Protein AF-A0AAQ3LDF1-F1 (afdb_monomer_lite)

Radius of gyration: 29.17 Å; chains: 1; bounding box: 69×55×87 Å

pLDDT: mean 89.81, std 9.94, range [38.03, 98.5]

Sequence (475 aa):
MEGIYYFGENLRWNLLWQNPNVAGAFVTTCLIALSAFSLTLILRKSWMCYLGISLLLVQTAGLFLLAKTYSRGALVAWIVTTVILLLLSLVRFGGRRIVWAHFVGLLFVMVLMLWATDFISRADPRFVSQDASATNRLVLWQGGAQMIAAAPLSGWGIDQSGSGFMNWYQDVEATAGYRGMVNSYLHVGVERGLPILALWLMLLFGVLFLSAYYGFNKGCPEWMAPFAMSTIGAWLALAICNFFSTLWIFKSLWFVPGAFALISLLLFLTALRKASFRIVVLGSLASITMALLVCLGLFAYGHSQNTTAYSLVKSDGFITLTNDNQGKGLSFLIYPDSDTLGQDVGKAIRQLLGEKKLGIQHIVIAWPEVKKQESTDDDLTMIVVCGASVNDSAIDYNGQDVLLLNPVGSVPVGLESANSVEILFGSVDIHRQQKRWLRSAKKNQWKITRIPGLGQDLTPMWPECLYMGKLSSEM

Foldseek 3Di:
DQDFDDDVPATADCPPPNALLLVLLLLLLVLQLLLLCLLLQCVPPDPSVVVSVVSLVVSLVSLLNNLSNLHPLSVVLNLVLLVVLLVLCCLQVPNDPSSVCSSVVSVVSSVVSCVVRVSVVCVPPVNVVPPPLVVVQVQLLLLLLLLCLQPAAAADADQCQQLCCLQARDALPDDDGDRHHFAQLSRCCRHGHLVRSLVVQLLLLLLLLLLSCQLRDPPHDSVSNSLSSSLNSSSSSSNSSNGRGNNPVPPVSVPSNVVSSVVSVVVVVVCVVPDDPVSSVVSSVVSSVVSVVVSVVSNVSSVVSPPDQWDWHDDDQKIKTFRPPPDQFAAEEEADDCLAQNSNVSSLVSVLVVVVPGRDGMYMYGYLVDAADPDDDPSHAEYEYEADSQQRPNDAQAAHHYEYRQYDDDRHPRVLNHPAYEYEHEPAEPPPCVVVVVVVCVVSVHHYDYDYPDHSYCNVCVSVVVVVSVVVVVD

InterPro domains:
  IPR001711 Phospholipase C, phosphatidylinositol-specific, Y domain [PS50008] (120-149)
  IPR007016 O-antigen ligase-related domain [PF04932] (63-201)
  IPR051533 O-antigen ligase-like [PTHR37422] (16-264)

Secondary structure (DSSP, 8-state):
----EEETTEEEP-TTSSSHHHHHHHHHHHHHHHHHHHHHHHTT-STHHHHHHHHHHHHHHHHHHHHHTT-HHHHHHHHHHHHHHHHHHHHHHTS-HHHHHHHHHHHHHHHHHHHHTTGGGGG-HHHHHT-HHHHHHHHHHHHHHHHHHHSTTT-S-TT-HHHHHHHHTS-TT------S-SSHHHHHHHHHHHHHHHHHHHHHHHHHHHHHHHHH-TTS-GGGHHHHHHHHHHHHHHHHHHHHS--TT-GGGGHHHHHHHHHHHHHHHHHHTTS-HHHHHHHHHHHHHHHHHHHHHHHHHHHHT--SSEEEEEETTEEEEEES--S--EEEEEE--HHHH-S-HHHHHHHHHHT--S-EEEEEEE-TTS-------TT--EEEEEGGGGG-TT---TT-EEEEES--SSPPTTGGGSSEEEEEEES--TTS-HHHHHHHHHHHT-EEEEETT--S--TTTHHHHHHHHHHTT--

Structure (mmCIF, N/CA/C/O backbone):
data_AF-A0AAQ3LDF1-F1
#
_entry.id   AF-A0AAQ3LDF1-F1
#
loop_
_atom_site.group_PDB
_atom_site.id
_atom_site.type_symbol
_atom_site.label_atom_id
_atom_site.label_alt_id
_atom_site.label_comp_id
_atom_site.label_asym_id
_atom_site.label_entity_id
_atom_site.label_seq_id
_atom_site.pdbx_PDB_ins_code
_atom_site.Cartn_x
_atom_site.Cartn_y
_atom_site.Cartn_z
_atom_site.occupancy
_atom_site.B_iso_or_equiv
_atom_site.auth_seq_id
_atom_site.auth_comp_id
_atom_site.auth_asym_id
_atom_site.auth_atom_id
_atom_site.pdbx_PDB_model_num
ATOM 1 N N . MET A 1 1 ? 8.936 -19.990 5.429 1.00 44.56 1 MET A N 1
ATOM 2 C CA . MET A 1 1 ? 8.573 -21.141 4.581 1.00 44.56 1 MET A CA 1
ATOM 3 C C . MET A 1 1 ? 8.379 -20.620 3.171 1.00 44.56 1 MET A C 1
ATOM 5 O O . MET A 1 1 ? 7.574 -19.711 2.995 1.00 44.56 1 MET A O 1
ATOM 9 N N . GLU A 1 2 ? 9.149 -21.102 2.199 1.00 54.75 2 GLU A N 1
ATOM 10 C CA . GLU A 1 2 ? 8.826 -20.863 0.790 1.00 54.75 2 GLU A CA 1
ATOM 11 C C . GLU A 1 2 ? 7.526 -21.615 0.491 1.00 54.75 2 GLU A C 1
ATOM 13 O O . GLU A 1 2 ? 7.478 -22.839 0.575 1.00 54.75 2 GLU A O 1
ATOM 18 N N . GLY A 1 3 ? 6.437 -20.884 0.257 1.00 73.19 3 GLY A N 1
ATOM 19 C CA . GLY A 1 3 ? 5.176 -21.501 -0.142 1.00 73.19 3 GLY A CA 1
ATOM 20 C C . GLY A 1 3 ? 5.303 -22.079 -1.549 1.00 73.19 3 GLY A C 1
ATOM 21 O O . GLY A 1 3 ? 5.873 -21.435 -2.430 1.00 73.19 3 GLY A O 1
ATOM 22 N N . ILE A 1 4 ? 4.757 -23.272 -1.774 1.00 86.06 4 ILE A N 1
ATOM 23 C CA . ILE A 1 4 ? 4.583 -23.807 -3.126 1.00 86.06 4 ILE A CA 1
ATOM 24 C C . ILE A 1 4 ? 3.288 -23.210 -3.681 1.00 86.06 4 ILE A C 1
ATOM 26 O O . ILE A 1 4 ? 2.217 -23.391 -3.105 1.00 86.06 4 ILE A O 1
ATOM 30 N N . TYR A 1 5 ? 3.386 -22.465 -4.783 1.00 87.69 5 TYR A N 1
ATOM 31 C CA . TYR A 1 5 ? 2.248 -21.773 -5.387 1.00 87.69 5 TYR A CA 1
ATOM 32 C C . TYR A 1 5 ? 1.863 -22.439 -6.706 1.00 87.69 5 TYR A C 1
ATOM 34 O O . TYR A 1 5 ? 2.713 -22.616 -7.575 1.00 87.69 5 TYR A O 1
ATOM 42 N N . TYR A 1 6 ? 0.576 -22.717 -6.896 1.00 87.00 6 TYR A N 1
ATOM 43 C CA . TYR A 1 6 ? 0.054 -23.316 -8.125 1.00 87.00 6 TYR A CA 1
ATOM 44 C C . TYR A 1 6 ? -0.915 -22.380 -8.855 1.00 87.00 6 TYR A C 1
ATOM 46 O O . TYR A 1 6 ? -1.481 -21.445 -8.280 1.00 87.00 6 TYR A O 1
ATOM 54 N N . PHE A 1 7 ? -1.071 -22.612 -10.153 1.00 81.88 7 PHE A N 1
ATOM 55 C CA . PHE A 1 7 ? -2.167 -22.114 -10.972 1.00 81.88 7 PHE A CA 1
ATOM 56 C C . PHE A 1 7 ? -2.714 -23.276 -11.803 1.00 81.88 7 PHE A C 1
ATOM 58 O O . PHE A 1 7 ? -2.021 -23.763 -12.694 1.00 81.88 7 PHE A O 1
ATOM 65 N N . GLY A 1 8 ? -3.926 -23.739 -11.489 1.00 84.06 8 GLY A N 1
ATOM 66 C CA . GLY A 1 8 ? -4.369 -25.050 -11.960 1.00 84.06 8 GLY A CA 1
ATOM 67 C C . GLY A 1 8 ? -3.352 -26.108 -11.528 1.00 84.06 8 GLY A C 1
ATOM 68 O O . GLY A 1 8 ? -2.950 -26.141 -10.367 1.00 84.06 8 GLY A O 1
ATOM 69 N N . GLU A 1 9 ? -2.860 -26.887 -12.483 1.00 86.50 9 GLU A N 1
ATOM 70 C CA . GLU A 1 9 ? -1.824 -27.906 -12.266 1.00 86.50 9 GLU A CA 1
ATOM 71 C C . GLU A 1 9 ? -0.392 -27.358 -12.423 1.00 86.50 9 GLU A C 1
ATOM 73 O O . GLU A 1 9 ? 0.595 -28.050 -12.180 1.00 86.50 9 GLU A O 1
ATOM 78 N N . ASN A 1 10 ? -0.248 -26.086 -12.806 1.00 88.88 10 ASN A N 1
ATOM 79 C CA . ASN A 1 10 ? 1.046 -25.495 -13.111 1.00 88.88 10 ASN A CA 1
ATOM 80 C C . ASN A 1 10 ? 1.715 -24.884 -11.876 1.00 88.88 10 ASN A C 1
ATOM 82 O O . ASN A 1 10 ? 1.185 -23.969 -11.240 1.00 88.88 10 ASN A O 1
ATOM 86 N N . LEU A 1 11 ? 2.945 -25.318 -11.593 1.00 92.31 11 LEU A N 1
ATOM 87 C CA . LEU A 1 11 ? 3.795 -24.706 -10.573 1.00 92.31 11 LEU A CA 1
ATOM 88 C C . LEU A 1 11 ? 4.193 -23.278 -10.978 1.00 92.31 11 LEU A C 1
ATOM 90 O O . LEU A 1 11 ? 4.782 -23.056 -12.043 1.00 92.31 11 LEU A O 1
ATOM 94 N N . ARG A 1 12 ? 3.932 -22.320 -10.084 1.00 93.75 12 ARG A N 1
ATOM 95 C CA . ARG A 1 12 ? 4.351 -20.921 -10.210 1.00 93.75 12 ARG A CA 1
ATOM 96 C C . ARG A 1 12 ? 5.719 -20.735 -9.576 1.00 93.75 12 ARG A C 1
ATOM 98 O O . ARG A 1 12 ? 5.903 -20.973 -8.385 1.00 93.75 12 ARG A O 1
ATOM 105 N N . TRP A 1 13 ? 6.674 -20.268 -10.366 1.00 94.94 13 TRP A N 1
ATOM 106 C CA . TRP A 1 13 ? 8.049 -20.121 -9.908 1.00 94.94 13 TRP A CA 1
ATOM 107 C C . TRP A 1 13 ? 8.205 -18.848 -9.077 1.00 94.94 13 TRP A C 1
ATOM 109 O O . TRP A 1 13 ? 7.938 -17.742 -9.546 1.00 94.94 13 TRP A O 1
ATOM 119 N N . ASN A 1 14 ? 8.641 -19.014 -7.830 1.00 94.19 14 ASN A N 1
ATOM 120 C CA . ASN A 1 14 ? 8.961 -17.924 -6.913 1.00 94.19 14 ASN A CA 1
ATOM 121 C C . ASN A 1 14 ? 10.426 -17.471 -7.013 1.00 94.19 14 ASN A C 1
ATOM 123 O O . ASN A 1 14 ? 10.745 -16.412 -6.493 1.00 94.19 14 ASN A O 1
ATOM 127 N N . LEU A 1 15 ? 11.307 -18.225 -7.683 1.00 94.19 15 LEU A N 1
ATOM 128 C CA . LEU A 1 15 ? 12.717 -17.870 -7.917 1.00 94.19 15 LEU A CA 1
ATOM 129 C C . LEU A 1 15 ? 13.452 -17.441 -6.629 1.00 94.19 15 LEU A C 1
ATOM 131 O O . LEU A 1 15 ? 14.142 -16.424 -6.633 1.00 94.19 15 LEU A O 1
ATOM 135 N N . LEU A 1 16 ? 13.267 -18.190 -5.532 1.00 93.19 16 LEU A N 1
ATOM 136 C CA . LEU A 1 16 ? 13.812 -17.903 -4.188 1.00 93.19 16 LEU A CA 1
ATOM 137 C C . LEU A 1 16 ? 13.205 -16.673 -3.481 1.00 93.19 16 LEU A C 1
ATOM 139 O O . LEU A 1 16 ? 13.680 -16.240 -2.431 1.00 93.19 16 LEU A O 1
ATOM 143 N N . TRP A 1 17 ? 12.139 -16.089 -4.030 1.00 94.00 17 TRP A N 1
ATOM 144 C CA . TRP A 1 17 ? 11.358 -15.050 -3.361 1.00 94.00 17 TRP A CA 1
ATOM 145 C C . TRP A 1 17 ? 10.214 -15.651 -2.544 1.00 94.00 17 TRP A C 1
ATOM 147 O O . TRP A 1 17 ? 9.764 -16.776 -2.759 1.00 94.00 17 TRP A O 1
ATOM 157 N N . GLN A 1 18 ? 9.673 -14.858 -1.619 1.00 90.94 18 GLN A N 1
ATOM 158 C CA . GLN A 1 18 ? 8.583 -15.296 -0.740 1.00 90.94 18 GLN A CA 1
ATOM 159 C C . GLN A 1 18 ? 7.295 -15.645 -1.504 1.00 90.94 18 GLN A C 1
ATOM 161 O O . GLN A 1 18 ? 6.511 -16.482 -1.055 1.00 90.94 18 GLN A O 1
ATOM 166 N N . ASN A 1 19 ? 7.063 -15.002 -2.654 1.00 91.69 19 ASN A N 1
ATOM 167 C CA . ASN A 1 19 ? 5.945 -15.307 -3.537 1.00 91.69 19 ASN A CA 1
ATOM 168 C C . ASN A 1 19 ? 6.284 -14.991 -5.013 1.00 91.69 19 ASN A C 1
ATOM 170 O O . ASN A 1 19 ? 7.151 -14.155 -5.291 1.00 91.69 19 ASN A O 1
ATOM 174 N N . PRO A 1 20 ? 5.584 -15.615 -5.977 1.00 94.81 20 PRO A N 1
ATOM 175 C CA . PRO A 1 20 ? 5.824 -15.419 -7.409 1.00 94.81 20 PRO A CA 1
ATOM 176 C C . PRO A 1 20 ? 5.531 -14.006 -7.934 1.00 94.81 20 PRO A C 1
ATOM 178 O O . PRO A 1 20 ? 6.055 -13.629 -8.979 1.00 94.81 20 PRO A O 1
ATOM 181 N N . ASN A 1 21 ? 4.716 -13.196 -7.249 1.00 94.62 21 ASN A N 1
ATOM 182 C CA . ASN A 1 21 ? 4.447 -11.825 -7.699 1.00 94.62 21 ASN A CA 1
ATOM 183 C C . ASN A 1 21 ? 5.677 -10.931 -7.482 1.00 94.62 21 ASN A C 1
ATOM 185 O O . ASN A 1 21 ? 6.012 -10.134 -8.356 1.00 94.62 21 ASN A O 1
ATOM 189 N N . VAL A 1 22 ? 6.370 -11.113 -6.353 1.00 95.94 22 VAL A N 1
ATOM 190 C CA . VAL A 1 22 ? 7.644 -10.451 -6.033 1.00 95.94 22 VAL A CA 1
ATOM 191 C C . VAL A 1 22 ? 8.715 -10.866 -7.045 1.00 95.94 22 VAL A C 1
ATOM 193 O O . VAL A 1 22 ? 9.372 -10.006 -7.627 1.00 95.94 22 VAL A O 1
ATOM 196 N N . ALA A 1 23 ? 8.814 -12.166 -7.340 1.00 96.88 23 ALA A N 1
ATOM 197 C CA . ALA A 1 23 ? 9.728 -12.685 -8.356 1.00 96.88 23 ALA A CA 1
ATOM 198 C C . ALA A 1 23 ? 9.450 -12.086 -9.744 1.00 96.88 23 ALA A C 1
ATOM 200 O O . ALA A 1 23 ? 10.362 -11.611 -10.418 1.00 96.88 23 ALA A O 1
ATOM 201 N N . GLY A 1 24 ? 8.176 -12.049 -10.152 1.00 97.44 24 GLY A N 1
ATOM 202 C CA . GLY A 1 24 ? 7.760 -11.462 -11.424 1.00 97.44 24 GLY A CA 1
ATOM 203 C C . GLY A 1 24 ? 8.125 -9.982 -11.523 1.00 97.44 24 GLY A C 1
ATOM 204 O O . GLY A 1 24 ? 8.674 -9.558 -12.534 1.00 97.44 24 GLY A O 1
ATOM 205 N N . ALA A 1 25 ? 7.894 -9.203 -10.462 1.00 97.88 25 ALA A N 1
ATOM 206 C CA . ALA A 1 25 ? 8.256 -7.788 -10.436 1.00 97.88 25 ALA A CA 1
ATOM 207 C C . ALA A 1 25 ? 9.771 -7.564 -10.564 1.00 97.88 25 ALA A C 1
ATOM 209 O O . ALA A 1 25 ? 10.201 -6.678 -11.308 1.00 97.88 25 ALA A O 1
ATOM 210 N N . PHE A 1 26 ? 10.581 -8.390 -9.892 1.00 97.62 26 PHE A N 1
ATOM 211 C CA . PHE A 1 26 ? 12.037 -8.367 -10.033 1.00 97.62 26 PHE A CA 1
ATOM 212 C C . PHE A 1 26 ? 12.464 -8.637 -11.480 1.00 97.62 26 PHE A C 1
ATOM 214 O O . PHE A 1 26 ? 13.175 -7.829 -12.078 1.00 97.62 26 PHE A O 1
ATOM 221 N N . VAL A 1 27 ? 11.983 -9.741 -12.065 1.00 97.88 27 VAL A N 1
ATOM 222 C CA . VAL A 1 27 ? 12.323 -10.142 -13.438 1.00 97.88 27 VAL A CA 1
ATOM 223 C C . VAL A 1 27 ? 11.902 -9.067 -14.440 1.00 97.88 27 VAL A C 1
ATOM 225 O O . VAL A 1 27 ? 12.719 -8.659 -15.261 1.00 97.88 27 VAL A O 1
ATOM 228 N N . THR A 1 28 ? 10.677 -8.543 -14.341 1.00 98.00 28 THR A N 1
ATOM 229 C CA . THR A 1 28 ? 10.185 -7.448 -15.191 1.00 98.00 28 THR A CA 1
ATOM 230 C C . THR A 1 28 ? 11.083 -6.214 -15.096 1.00 98.00 28 THR A C 1
ATOM 232 O O . THR A 1 28 ? 11.473 -5.663 -16.126 1.00 98.00 28 THR A O 1
ATOM 235 N N . THR A 1 29 ? 11.475 -5.809 -13.886 1.00 97.38 29 THR A N 1
ATOM 236 C CA . THR A 1 29 ? 12.357 -4.649 -13.678 1.00 97.38 29 THR A CA 1
ATOM 237 C C . THR A 1 29 ? 13.723 -4.854 -14.346 1.00 97.38 29 THR A C 1
ATOM 239 O O . THR A 1 29 ? 14.202 -3.969 -15.057 1.00 97.38 29 THR A O 1
ATOM 242 N N . CYS A 1 30 ? 14.324 -6.039 -14.191 1.00 96.88 30 CYS A N 1
ATOM 243 C CA . CYS A 1 30 ? 15.590 -6.402 -14.833 1.00 96.88 30 CYS A CA 1
ATOM 244 C C . CYS A 1 30 ? 15.486 -6.432 -16.365 1.00 96.88 30 CYS A C 1
ATOM 246 O O . CYS A 1 30 ? 16.322 -5.848 -17.052 1.00 96.88 30 CYS A O 1
ATOM 248 N N . LEU A 1 31 ? 14.455 -7.081 -16.912 1.00 97.25 31 LEU A N 1
ATOM 249 C CA . LEU A 1 31 ? 14.239 -7.205 -18.358 1.00 97.25 31 LEU A CA 1
ATOM 250 C C . LEU A 1 31 ? 14.114 -5.845 -19.042 1.00 97.25 31 LEU A C 1
ATOM 252 O O . LEU A 1 31 ? 14.734 -5.594 -20.079 1.00 97.25 31 LEU A O 1
ATOM 256 N N . ILE A 1 32 ? 13.321 -4.959 -18.447 1.00 96.56 32 ILE A N 1
ATOM 257 C CA . ILE A 1 32 ? 13.077 -3.624 -18.979 1.00 96.56 32 ILE A CA 1
ATOM 258 C C . ILE A 1 32 ? 14.351 -2.771 -18.922 1.00 96.56 32 ILE A C 1
ATOM 260 O O . ILE A 1 32 ? 14.680 -2.107 -19.906 1.00 96.56 32 ILE A O 1
ATOM 264 N N . ALA A 1 33 ? 15.109 -2.836 -17.823 1.00 94.69 33 ALA A N 1
ATOM 265 C CA . ALA A 1 33 ? 16.404 -2.166 -17.737 1.00 94.69 33 ALA A CA 1
ATOM 266 C C . ALA A 1 33 ? 17.370 -2.668 -18.826 1.00 94.69 33 ALA A C 1
ATOM 268 O O . ALA A 1 33 ? 17.977 -1.878 -19.545 1.00 94.69 33 ALA A O 1
ATOM 269 N N . LEU A 1 34 ? 17.462 -3.986 -19.025 1.00 95.69 34 LEU A N 1
ATOM 270 C CA . LEU A 1 34 ? 18.320 -4.572 -20.058 1.00 95.69 34 LEU A CA 1
ATOM 271 C C . LEU A 1 34 ? 17.900 -4.170 -21.481 1.00 95.69 34 LEU A C 1
ATOM 273 O O . LEU A 1 34 ? 18.766 -4.055 -22.352 1.00 95.69 34 LEU A O 1
ATOM 277 N N . SER A 1 35 ? 16.604 -3.947 -21.728 1.00 95.44 35 SER A N 1
ATOM 278 C CA . SER A 1 35 ? 16.066 -3.628 -23.062 1.00 95.44 35 SER A CA 1
ATOM 279 C C . SER A 1 35 ? 16.713 -2.364 -23.635 1.00 95.44 35 SER A C 1
ATOM 281 O O . SER A 1 35 ? 17.239 -2.377 -24.750 1.00 95.44 35 SER A O 1
ATOM 283 N N . ALA A 1 36 ? 16.818 -1.305 -22.830 1.00 91.50 36 ALA A N 1
ATOM 284 C CA . ALA A 1 36 ? 17.456 -0.055 -23.239 1.00 91.50 36 ALA A CA 1
ATOM 285 C C . ALA A 1 36 ? 18.953 -0.214 -23.580 1.00 91.50 36 ALA A C 1
ATOM 287 O O . ALA A 1 36 ? 19.428 0.363 -24.568 1.00 91.50 36 ALA A O 1
ATOM 288 N N . PHE A 1 37 ? 19.696 -1.021 -22.812 1.00 93.00 37 PHE A N 1
ATOM 289 C CA . PHE A 1 37 ? 21.098 -1.331 -23.116 1.00 93.00 37 PHE A CA 1
ATOM 290 C C . PHE A 1 37 ? 21.237 -2.134 -24.402 1.00 93.00 37 PHE A C 1
ATOM 292 O O . PHE A 1 37 ? 22.016 -1.752 -25.274 1.00 93.00 37 PHE A O 1
ATOM 299 N N . SER A 1 38 ? 20.468 -3.216 -24.538 1.00 95.56 38 SER A N 1
ATOM 300 C CA . SER A 1 38 ? 20.536 -4.086 -25.713 1.00 95.56 38 SER A CA 1
ATOM 301 C C . SER A 1 38 ? 20.271 -3.306 -27.002 1.00 95.56 38 SER A C 1
ATOM 303 O O . SER A 1 38 ? 21.092 -3.349 -27.917 1.00 95.56 38 SER A O 1
ATOM 305 N N . LEU A 1 39 ? 19.214 -2.485 -27.033 1.00 94.88 39 LEU A N 1
ATOM 306 C CA . LEU A 1 39 ? 18.884 -1.649 -28.181 1.00 94.88 39 LEU A CA 1
ATOM 307 C C . LEU A 1 39 ? 20.006 -0.659 -28.508 1.00 94.88 39 LEU A C 1
ATOM 309 O O . LEU A 1 39 ? 20.430 -0.556 -29.659 1.00 94.88 39 LEU A O 1
ATOM 313 N N . THR A 1 40 ? 20.510 0.059 -27.502 1.00 91.94 40 THR A N 1
ATOM 314 C CA . THR A 1 40 ? 21.559 1.064 -27.717 1.00 91.94 40 THR A CA 1
ATOM 315 C C . THR A 1 40 ? 22.837 0.428 -28.267 1.00 91.94 40 THR A C 1
ATOM 317 O O . THR A 1 40 ? 23.455 0.982 -29.176 1.00 91.94 40 THR A O 1
ATOM 320 N N . LEU A 1 41 ? 23.226 -0.743 -27.756 1.00 93.38 41 LEU A N 1
ATOM 321 C CA . LEU A 1 41 ? 24.417 -1.463 -28.207 1.00 93.38 41 LEU A CA 1
ATOM 322 C C . LEU A 1 41 ? 24.253 -2.018 -29.630 1.00 93.38 41 LEU A C 1
ATOM 324 O O . LEU A 1 41 ? 25.173 -1.881 -30.437 1.00 93.38 41 LEU A O 1
ATOM 328 N N . ILE A 1 42 ? 23.075 -2.550 -29.977 1.00 93.81 42 ILE A N 1
ATOM 329 C CA . ILE A 1 42 ? 22.757 -3.014 -31.342 1.00 93.81 42 ILE A CA 1
ATOM 330 C C . ILE A 1 42 ? 22.867 -1.860 -32.350 1.00 93.81 42 ILE A C 1
ATOM 332 O O . ILE A 1 42 ? 23.398 -2.023 -33.450 1.00 93.81 42 ILE A O 1
ATOM 336 N N . LEU A 1 43 ? 22.424 -0.658 -31.975 1.00 92.62 43 LEU A N 1
ATOM 337 C CA . LEU A 1 43 ? 22.464 0.509 -32.859 1.00 92.62 43 LEU A CA 1
ATOM 338 C C . LEU A 1 43 ? 23.883 1.033 -33.148 1.00 92.62 43 LEU A C 1
ATOM 340 O O . LEU A 1 43 ? 24.042 1.797 -34.102 1.00 92.62 43 LEU A O 1
ATOM 344 N N . ARG A 1 44 ? 24.912 0.636 -32.380 1.00 87.69 44 ARG A N 1
ATOM 345 C CA . ARG A 1 44 ? 26.285 1.167 -32.506 1.00 87.69 44 ARG A CA 1
ATOM 346 C C . ARG A 1 44 ? 27.100 0.624 -33.689 1.00 87.69 44 ARG A C 1
ATOM 348 O O . ARG A 1 44 ? 28.210 1.102 -33.889 1.00 87.69 44 ARG A O 1
ATOM 355 N N . LYS A 1 45 ? 26.577 -0.321 -34.488 1.00 83.62 45 LYS A N 1
ATOM 356 C CA . LYS A 1 45 ? 27.241 -0.901 -35.688 1.00 83.62 45 LYS A CA 1
ATOM 357 C C . LYS A 1 45 ? 28.729 -1.280 -35.486 1.00 83.62 45 LYS A C 1
ATOM 359 O O . LYS A 1 45 ? 29.519 -1.218 -36.421 1.00 83.62 45 LYS A O 1
ATOM 364 N N . SER A 1 46 ? 29.116 -1.665 -34.271 1.00 91.81 46 SER A N 1
ATOM 365 C CA . SER A 1 46 ? 30.475 -2.087 -33.901 1.00 91.81 46 SER A CA 1
ATOM 366 C C . SER A 1 46 ? 30.443 -3.484 -33.271 1.00 91.81 46 SER A C 1
ATOM 368 O O . SER A 1 46 ? 29.376 -4.094 -33.190 1.00 91.81 46 SER A O 1
ATOM 370 N N . TRP A 1 47 ? 31.578 -3.989 -32.768 1.00 93.88 47 TRP A N 1
ATOM 371 C CA . TRP A 1 47 ? 31.621 -5.250 -32.005 1.00 93.88 47 TRP A CA 1
ATOM 372 C C . TRP A 1 47 ? 30.645 -5.259 -30.811 1.00 93.88 47 TRP A C 1
ATOM 374 O O . TRP A 1 47 ? 30.170 -6.316 -30.402 1.00 93.88 47 TRP A O 1
ATOM 384 N N . MET A 1 48 ? 30.267 -4.078 -30.304 1.00 92.00 48 MET A N 1
ATOM 385 C CA . MET A 1 48 ? 29.243 -3.915 -29.268 1.00 92.00 48 MET A CA 1
ATOM 386 C C . MET A 1 48 ? 27.859 -4.431 -29.691 1.00 92.00 48 MET A C 1
ATOM 388 O O . MET A 1 48 ? 27.052 -4.758 -28.825 1.00 92.00 48 MET A O 1
ATOM 392 N N . CYS A 1 49 ? 27.579 -4.552 -30.993 1.00 93.88 49 CYS A N 1
ATOM 393 C CA . CYS A 1 49 ? 26.337 -5.141 -31.491 1.00 93.88 49 CYS A CA 1
ATOM 394 C C . CYS A 1 49 ? 26.179 -6.595 -31.023 1.00 93.88 49 CYS A C 1
ATOM 396 O O . CYS A 1 49 ? 25.101 -6.972 -30.571 1.00 93.88 49 CYS A O 1
ATOM 398 N N . TYR A 1 50 ? 27.262 -7.383 -31.032 1.00 95.00 50 TYR A N 1
ATOM 399 C CA . TYR A 1 50 ? 27.235 -8.766 -30.546 1.00 95.00 50 TYR A CA 1
ATOM 400 C C . TYR A 1 50 ? 26.895 -8.834 -29.060 1.00 95.00 50 TYR A C 1
ATOM 402 O O . TYR A 1 50 ? 26.073 -9.650 -28.661 1.00 95.00 50 TYR A O 1
ATOM 410 N N . LEU A 1 51 ? 27.444 -7.922 -28.250 1.00 95.19 51 LEU A N 1
ATOM 411 C CA . LEU A 1 51 ? 27.066 -7.808 -26.842 1.00 95.19 51 LEU A CA 1
ATOM 412 C C . LEU A 1 51 ? 25.577 -7.458 -26.691 1.00 95.19 51 LEU A C 1
ATOM 414 O O . LEU A 1 51 ? 24.889 -8.053 -25.867 1.00 95.19 51 LEU A O 1
ATOM 418 N N . GLY A 1 52 ? 25.061 -6.536 -27.508 1.00 94.94 52 GLY A N 1
ATOM 419 C CA . GLY A 1 52 ? 23.636 -6.198 -27.532 1.00 94.94 52 GLY A CA 1
ATOM 420 C C . GLY A 1 52 ? 22.735 -7.387 -27.891 1.00 94.94 52 GLY A C 1
ATOM 421 O O . GLY A 1 52 ? 21.704 -7.581 -27.249 1.00 94.94 52 GLY A O 1
ATOM 422 N N . ILE A 1 53 ? 23.149 -8.221 -28.850 1.00 94.81 53 ILE A N 1
ATOM 423 C CA . ILE A 1 53 ? 22.460 -9.469 -29.216 1.00 94.81 53 ILE A CA 1
ATOM 424 C C . ILE A 1 53 ? 22.524 -10.485 -28.068 1.00 94.81 53 ILE A C 1
ATOM 426 O O . ILE A 1 53 ? 21.504 -11.077 -27.724 1.00 94.81 53 ILE A O 1
ATOM 430 N N . SER A 1 54 ? 23.675 -10.648 -27.412 1.00 96.38 54 SER A N 1
ATOM 431 C CA . SER A 1 54 ? 23.794 -11.521 -26.236 1.00 96.38 54 SER A CA 1
ATOM 432 C C . SER A 1 54 ? 22.862 -11.083 -25.102 1.00 96.38 54 SER A C 1
ATOM 434 O O . SER A 1 54 ? 22.204 -11.920 -24.490 1.00 96.38 54 SER A O 1
ATOM 436 N N . LEU A 1 55 ? 22.729 -9.774 -24.854 1.00 96.44 55 LEU A N 1
ATOM 437 C CA . LEU A 1 55 ? 21.765 -9.252 -23.878 1.00 96.44 55 LEU A CA 1
ATOM 438 C C . LEU A 1 55 ? 20.309 -9.528 -24.283 1.00 96.44 55 LEU A C 1
ATOM 440 O O . LEU A 1 55 ? 19.485 -9.803 -23.413 1.00 96.44 55 LEU A O 1
ATOM 444 N N . LEU A 1 56 ? 19.987 -9.498 -25.578 1.00 95.81 56 LEU A N 1
ATOM 445 C CA . LEU A 1 56 ? 18.663 -9.867 -26.090 1.00 95.81 56 LEU A CA 1
ATOM 446 C C . LEU A 1 56 ? 18.356 -11.366 -25.883 1.00 95.81 56 LEU A C 1
ATOM 448 O O . LEU A 1 56 ? 17.224 -11.734 -25.561 1.00 95.81 56 LEU A O 1
ATOM 452 N N . LEU A 1 57 ? 19.360 -12.241 -25.998 1.00 95.81 57 LEU A N 1
ATOM 453 C CA . LEU A 1 57 ? 19.210 -13.664 -25.667 1.00 95.81 57 LEU A CA 1
ATOM 454 C C . LEU A 1 57 ? 18.956 -13.869 -24.167 1.00 95.81 57 LEU A C 1
ATOM 456 O O . LEU A 1 57 ? 18.055 -14.619 -23.790 1.00 95.81 57 LEU A O 1
ATOM 460 N N . VAL A 1 58 ? 19.678 -13.144 -23.306 1.00 97.00 58 VAL A N 1
ATOM 461 C CA . VAL A 1 58 ? 19.426 -13.144 -21.852 1.00 97.00 58 VAL A CA 1
ATOM 462 C C . VAL A 1 58 ? 18.011 -12.650 -21.541 1.00 97.00 58 VAL A C 1
ATOM 464 O O . VAL A 1 58 ? 17.322 -13.247 -20.714 1.00 97.00 58 VAL A O 1
ATOM 467 N N . GLN A 1 59 ? 17.534 -11.608 -22.230 1.00 96.25 59 GLN A N 1
ATOM 468 C CA . GLN A 1 59 ? 16.150 -11.147 -22.094 1.00 96.25 59 GLN A CA 1
ATOM 469 C C . GLN A 1 59 ? 15.153 -12.234 -22.481 1.00 96.25 59 GLN A C 1
ATOM 471 O O . GLN A 1 59 ? 14.189 -12.444 -21.759 1.00 96.25 59 GLN A O 1
ATOM 476 N N . THR A 1 60 ? 15.401 -12.965 -23.567 1.00 95.25 60 THR A N 1
ATOM 477 C CA . THR A 1 60 ? 14.531 -14.064 -24.009 1.00 95.25 60 THR A CA 1
ATOM 478 C C . THR A 1 60 ? 14.401 -15.148 -22.936 1.00 95.25 60 THR A C 1
ATOM 480 O O . THR A 1 60 ? 13.288 -15.573 -22.621 1.00 95.25 60 THR A O 1
ATOM 483 N N . ALA A 1 61 ? 15.510 -15.537 -22.299 1.00 96.25 61 ALA A N 1
ATOM 484 C CA . ALA A 1 61 ? 15.477 -16.459 -21.164 1.00 96.25 61 ALA A CA 1
ATOM 485 C C . ALA A 1 61 ? 14.703 -15.870 -19.969 1.00 96.25 61 ALA A C 1
ATOM 487 O O . ALA A 1 61 ? 13.899 -16.554 -19.338 1.00 96.25 61 ALA A O 1
ATOM 488 N N . GLY A 1 62 ? 14.883 -14.579 -19.681 1.00 97.12 62 GLY A N 1
ATOM 489 C CA . GLY A 1 62 ? 14.130 -13.899 -18.630 1.00 97.12 62 GLY A CA 1
ATOM 490 C C . GLY A 1 62 ? 12.627 -13.774 -18.926 1.00 97.12 62 GLY A C 1
ATOM 491 O O . GLY A 1 62 ? 11.833 -13.854 -17.993 1.00 97.12 62 GLY A O 1
ATOM 492 N N . LEU A 1 63 ? 12.206 -13.647 -20.191 1.00 97.44 63 LEU A N 1
ATOM 493 C CA . LEU A 1 63 ? 10.787 -13.664 -20.577 1.00 97.44 63 LEU A CA 1
ATOM 494 C C . LEU A 1 63 ? 10.142 -15.017 -20.263 1.00 97.44 63 LEU A C 1
ATOM 496 O O . LEU A 1 63 ? 9.021 -15.055 -19.760 1.00 97.44 63 LEU A O 1
ATOM 500 N N . PHE A 1 64 ? 10.866 -16.117 -20.485 1.00 96.12 64 PHE A N 1
ATOM 501 C CA . PHE A 1 64 ? 10.418 -17.442 -20.060 1.00 96.12 64 PHE A CA 1
ATOM 502 C C . PHE A 1 64 ? 10.251 -17.517 -18.533 1.00 96.12 64 PHE A C 1
ATOM 504 O O . PHE A 1 64 ? 9.213 -17.969 -18.047 1.00 96.12 64 PHE A O 1
ATOM 511 N N . LEU A 1 65 ? 11.223 -17.008 -17.764 1.00 96.88 65 LEU A N 1
ATOM 512 C CA . LEU A 1 65 ? 11.109 -16.945 -16.301 1.00 96.88 65 LEU A CA 1
ATOM 513 C C . LEU A 1 65 ? 9.898 -16.115 -15.862 1.00 96.88 65 LEU A C 1
ATOM 515 O O . LEU A 1 65 ? 9.149 -16.550 -14.989 1.00 96.88 65 LEU A O 1
ATOM 519 N N . LEU A 1 66 ? 9.675 -14.955 -16.489 1.00 97.38 66 LEU A N 1
ATOM 520 C CA . LEU A 1 66 ? 8.522 -14.099 -16.223 1.00 97.38 66 LEU A CA 1
ATOM 521 C C . LEU A 1 66 ? 7.208 -14.850 -16.470 1.00 97.38 66 LEU A C 1
ATOM 523 O O . LEU A 1 66 ? 6.341 -14.841 -15.593 1.00 97.38 66 LEU A O 1
ATOM 527 N N . ALA A 1 67 ? 7.083 -15.561 -17.594 1.00 96.06 67 ALA A N 1
ATOM 528 C CA . ALA A 1 67 ? 5.916 -16.392 -17.890 1.00 96.06 67 ALA A CA 1
ATOM 529 C C . ALA A 1 67 ? 5.694 -17.467 -16.807 1.00 96.06 67 ALA A C 1
ATOM 531 O O . ALA A 1 67 ? 4.586 -17.602 -16.284 1.00 96.06 67 ALA A O 1
ATOM 532 N N . LYS A 1 68 ? 6.763 -18.141 -16.355 1.00 95.25 68 LYS A N 1
ATOM 533 C CA . LYS A 1 68 ? 6.704 -19.161 -15.289 1.00 95.25 68 LYS A CA 1
ATOM 534 C C . LYS A 1 68 ? 6.340 -18.623 -13.900 1.00 95.25 68 LYS A C 1
ATOM 536 O O . LYS A 1 68 ? 5.924 -19.409 -13.047 1.00 95.25 68 LYS A O 1
ATOM 541 N N . THR A 1 69 ? 6.420 -17.315 -13.648 1.00 95.56 69 THR A N 1
ATOM 542 C CA . THR A 1 69 ? 5.898 -16.726 -12.393 1.00 95.56 69 THR A CA 1
ATOM 543 C C . THR A 1 69 ? 4.364 -16.690 -12.344 1.00 95.56 69 THR A C 1
ATOM 545 O O . THR A 1 69 ? 3.751 -16.573 -11.274 1.00 95.56 69 THR A O 1
ATOM 548 N N . TYR A 1 70 ? 3.707 -16.767 -13.504 1.00 93.25 70 TYR A N 1
ATOM 549 C CA . TYR A 1 70 ? 2.269 -16.555 -13.657 1.00 93.25 70 TYR A CA 1
ATOM 550 C C . TYR A 1 70 ? 1.751 -15.244 -13.018 1.00 93.25 70 TYR A C 1
ATOM 552 O O . TYR A 1 70 ? 0.613 -15.168 -12.545 1.00 93.25 70 TYR A O 1
ATOM 560 N N . SER A 1 71 ? 2.584 -14.201 -12.944 1.00 93.31 71 SER A N 1
ATOM 561 C CA . SER A 1 71 ? 2.215 -12.910 -12.351 1.00 93.31 71 SER A CA 1
ATOM 562 C C . SER A 1 71 ? 1.594 -11.971 -13.392 1.00 93.31 71 SER A C 1
ATOM 564 O O . SER A 1 71 ? 2.300 -11.324 -14.164 1.00 93.31 71 SER A O 1
ATOM 566 N N . ARG A 1 72 ? 0.258 -11.840 -13.384 1.00 91.44 72 ARG A N 1
ATOM 567 C CA . ARG A 1 72 ? -0.471 -10.916 -14.285 1.00 91.44 72 ARG A CA 1
ATOM 568 C C . ARG A 1 72 ? -0.005 -9.466 -14.149 1.00 91.44 72 ARG A C 1
ATOM 570 O O . ARG A 1 72 ? 0.196 -8.799 -15.154 1.00 91.44 72 ARG A O 1
ATOM 577 N N . GLY A 1 73 ? 0.207 -8.995 -12.917 1.00 93.12 73 GLY A N 1
ATOM 578 C CA . GLY A 1 73 ? 0.664 -7.624 -12.670 1.00 93.12 73 GLY A CA 1
ATOM 579 C C . GLY A 1 73 ? 2.053 -7.359 -13.254 1.00 93.12 73 GLY A C 1
ATOM 580 O O . GLY A 1 73 ? 2.271 -6.318 -13.865 1.00 93.12 73 GLY A O 1
ATOM 581 N N . ALA A 1 74 ? 2.966 -8.331 -13.145 1.00 96.69 74 ALA A N 1
ATOM 582 C CA . ALA A 1 74 ? 4.304 -8.217 -13.721 1.00 96.69 74 ALA A CA 1
ATOM 583 C C . ALA A 1 74 ? 4.291 -8.275 -15.257 1.00 96.69 74 ALA A C 1
ATOM 585 O O . ALA A 1 74 ? 5.061 -7.557 -15.893 1.00 96.69 74 ALA A O 1
ATOM 586 N N . LEU A 1 75 ? 3.401 -9.080 -15.852 1.00 96.25 75 LEU A N 1
ATOM 587 C CA . LEU A 1 75 ? 3.205 -9.127 -17.302 1.00 96.25 75 LEU A CA 1
ATOM 588 C C . LEU A 1 75 ? 2.640 -7.803 -17.834 1.00 96.25 75 LEU A C 1
ATOM 590 O O . LEU A 1 75 ? 3.185 -7.251 -18.785 1.00 96.25 75 LEU A O 1
ATOM 594 N N . VAL A 1 76 ? 1.601 -7.256 -17.192 1.00 96.00 76 VAL A N 1
ATOM 595 C CA . VAL A 1 76 ? 1.034 -5.943 -17.547 1.00 96.00 76 VAL A CA 1
ATOM 596 C C . VAL A 1 76 ? 2.099 -4.853 -17.432 1.00 96.00 76 VAL A C 1
ATOM 598 O O . VAL A 1 76 ? 2.280 -4.079 -18.369 1.00 96.00 76 VAL A O 1
ATOM 601 N N . ALA A 1 77 ? 2.858 -4.828 -16.331 1.00 97.75 77 ALA A N 1
ATOM 602 C CA . ALA A 1 77 ? 3.963 -3.890 -16.156 1.00 97.75 77 ALA A CA 1
ATOM 603 C C . ALA A 1 77 ? 5.008 -4.006 -17.272 1.00 97.75 77 ALA A C 1
ATOM 605 O O . ALA A 1 77 ? 5.455 -2.985 -17.796 1.00 97.75 77 ALA A O 1
ATOM 606 N N . TRP A 1 78 ? 5.367 -5.230 -17.669 1.00 98.12 78 TRP A N 1
ATOM 607 C CA . TRP A 1 78 ? 6.327 -5.462 -18.743 1.00 98.12 78 TRP A CA 1
ATOM 608 C C . TRP A 1 78 ? 5.788 -4.961 -20.086 1.00 98.12 78 TRP A C 1
ATOM 610 O O . TRP A 1 78 ? 6.481 -4.198 -20.754 1.00 98.12 78 TRP A O 1
ATOM 620 N N . ILE A 1 79 ? 4.548 -5.302 -20.457 1.00 97.62 79 ILE A N 1
ATOM 621 C CA . ILE A 1 79 ? 3.929 -4.870 -21.723 1.00 97.62 79 ILE A CA 1
ATOM 622 C C . ILE A 1 79 ? 3.855 -3.342 -21.789 1.00 97.62 79 ILE A C 1
ATOM 624 O O . ILE A 1 79 ? 4.377 -2.739 -22.726 1.00 97.62 79 ILE A O 1
ATOM 628 N N . VAL A 1 80 ? 3.251 -2.709 -20.780 1.00 97.75 80 VAL A N 1
ATOM 629 C CA . VAL A 1 80 ? 3.053 -1.252 -20.751 1.00 97.75 80 VAL A CA 1
ATOM 630 C C . VAL A 1 80 ? 4.395 -0.526 -20.796 1.00 97.75 80 VAL A C 1
ATOM 632 O O . VAL A 1 80 ? 4.579 0.388 -21.600 1.00 97.75 80 VAL A O 1
ATOM 635 N N . THR A 1 81 ? 5.372 -0.962 -19.999 1.00 97.56 81 THR A N 1
ATOM 636 C CA . THR A 1 81 ? 6.687 -0.309 -19.977 1.00 97.56 81 THR A CA 1
ATOM 637 C C . THR A 1 81 ? 7.470 -0.545 -21.269 1.00 97.56 81 THR A C 1
ATOM 639 O O . THR A 1 81 ? 8.156 0.362 -21.733 1.00 97.56 81 THR A O 1
ATOM 642 N N . THR A 1 82 ? 7.330 -1.713 -21.903 1.00 97.44 82 THR A N 1
ATOM 643 C CA . THR A 1 82 ? 7.923 -2.003 -23.219 1.00 97.44 82 THR A CA 1
ATOM 644 C C . THR A 1 82 ? 7.362 -1.066 -24.288 1.00 97.44 82 THR A C 1
ATOM 646 O O . THR A 1 82 ? 8.128 -0.497 -25.063 1.00 97.44 82 THR A O 1
ATOM 649 N N . VAL A 1 83 ? 6.043 -0.835 -24.297 1.00 97.00 83 VAL A N 1
ATOM 650 C CA . VAL A 1 83 ? 5.396 0.117 -25.216 1.00 97.00 83 VAL A CA 1
ATOM 651 C C . VAL A 1 83 ? 5.884 1.544 -24.965 1.00 97.00 83 VAL A C 1
ATOM 653 O O . VAL A 1 83 ? 6.253 2.237 -25.911 1.00 97.00 83 VAL A O 1
ATOM 656 N N . ILE A 1 84 ? 5.960 1.979 -23.704 1.00 96.56 84 ILE A N 1
ATOM 657 C CA . ILE A 1 84 ? 6.492 3.307 -23.360 1.00 96.56 84 ILE A CA 1
ATOM 658 C C . ILE A 1 84 ? 7.947 3.441 -23.832 1.00 96.56 84 ILE A C 1
ATOM 660 O O . ILE A 1 84 ? 8.289 4.420 -24.495 1.00 96.56 84 ILE A O 1
ATOM 664 N N . LEU A 1 85 ? 8.806 2.454 -23.558 1.00 95.75 85 LEU A N 1
ATOM 665 C CA . LEU A 1 85 ? 10.201 2.474 -24.001 1.00 95.75 85 LEU A CA 1
ATOM 666 C C . LEU A 1 85 ? 10.343 2.455 -25.521 1.00 95.75 85 LEU A C 1
ATOM 668 O O . LEU A 1 85 ? 11.241 3.123 -26.033 1.00 95.75 85 LEU A O 1
ATOM 672 N N . LEU A 1 86 ? 9.475 1.745 -26.244 1.00 96.19 86 LEU A N 1
ATOM 673 C CA . LEU A 1 86 ? 9.410 1.801 -27.701 1.00 96.19 86 LEU A CA 1
ATOM 674 C C . LEU A 1 86 ? 9.139 3.233 -28.163 1.00 96.19 86 LEU A C 1
ATOM 676 O O . LEU A 1 86 ? 9.938 3.774 -28.923 1.00 96.19 86 LEU A O 1
ATOM 680 N N . LEU A 1 87 ? 8.077 3.874 -27.666 1.00 95.75 87 LEU A N 1
ATOM 681 C CA . LEU A 1 87 ? 7.719 5.247 -28.043 1.00 95.75 87 LEU A CA 1
ATOM 682 C C . LEU A 1 87 ? 8.860 6.230 -27.748 1.00 95.75 87 LEU A C 1
ATOM 684 O O . LEU A 1 87 ? 9.281 6.984 -28.626 1.00 95.75 87 LEU A O 1
ATOM 688 N N . LEU A 1 88 ? 9.428 6.158 -26.544 1.00 94.56 88 LEU A N 1
ATOM 689 C CA . LEU A 1 88 ? 10.573 6.971 -26.137 1.00 94.56 88 LEU A CA 1
ATOM 690 C C . LEU A 1 88 ? 11.807 6.723 -27.026 1.00 94.56 88 LEU A C 1
ATOM 692 O O . LEU A 1 88 ? 12.483 7.663 -27.446 1.00 94.56 88 LEU A O 1
ATOM 696 N N . SER A 1 89 ? 12.077 5.467 -27.383 1.00 94.06 89 SER A N 1
ATOM 697 C CA . SER A 1 89 ? 13.186 5.100 -28.271 1.00 94.06 89 SER A CA 1
ATOM 698 C C . SER A 1 89 ? 12.965 5.578 -29.707 1.00 94.06 89 SER A C 1
ATOM 700 O O . SER A 1 89 ? 13.921 5.988 -30.366 1.00 94.06 89 SER A O 1
ATOM 702 N N . LEU A 1 90 ? 11.724 5.572 -30.202 1.00 94.19 90 LEU A N 1
ATOM 703 C CA . LEU A 1 90 ? 11.386 6.100 -31.527 1.00 94.19 90 LEU A CA 1
ATOM 704 C C . LEU A 1 90 ? 11.628 7.608 -31.599 1.00 94.19 90 LEU A C 1
ATOM 706 O O . LEU A 1 90 ? 12.231 8.066 -32.572 1.00 94.19 90 LEU A O 1
ATOM 710 N N . VAL A 1 91 ? 11.238 8.350 -30.555 1.00 92.94 91 VAL A N 1
ATOM 711 C CA . VAL A 1 91 ? 11.515 9.790 -30.427 1.00 92.94 91 VAL A CA 1
ATOM 712 C C . VAL A 1 91 ? 13.023 10.050 -30.374 1.00 92.94 91 VAL A C 1
ATOM 714 O O . VAL A 1 91 ? 13.524 10.944 -31.054 1.00 92.94 91 VAL A O 1
ATOM 717 N N . ARG A 1 92 ? 13.779 9.253 -29.607 1.00 90.50 92 ARG A N 1
ATOM 718 C CA . ARG A 1 92 ? 15.218 9.480 -29.397 1.00 90.50 92 ARG A CA 1
ATOM 719 C C . ARG A 1 92 ? 16.099 9.094 -30.585 1.00 90.50 92 ARG A C 1
ATOM 721 O O . ARG A 1 92 ? 17.096 9.773 -30.850 1.00 90.50 92 ARG A O 1
ATOM 728 N N . PHE A 1 93 ? 15.796 7.975 -31.241 1.00 88.94 93 PHE A N 1
ATOM 729 C CA . PHE A 1 93 ? 16.652 7.373 -32.270 1.00 88.94 93 PHE A CA 1
ATOM 730 C C . PHE A 1 93 ? 16.101 7.518 -33.695 1.00 88.94 93 PHE A C 1
ATOM 732 O O . PHE A 1 93 ? 16.791 7.141 -34.645 1.00 88.94 93 PHE A O 1
ATOM 739 N N . GLY A 1 94 ? 14.905 8.092 -33.862 1.00 81.69 94 GLY A N 1
ATOM 740 C CA . GLY A 1 94 ? 14.358 8.507 -35.155 1.00 81.69 94 GLY A CA 1
ATOM 741 C C . GLY A 1 94 ? 13.743 7.374 -35.977 1.00 81.69 94 GLY A C 1
ATOM 742 O O . GLY A 1 94 ? 14.203 7.101 -37.080 1.00 81.69 94 GLY A O 1
ATOM 743 N N . GLY A 1 95 ? 12.716 6.696 -35.451 1.00 77.00 95 GLY A N 1
ATOM 744 C CA . GLY A 1 95 ? 11.859 5.796 -36.248 1.00 77.00 95 GLY A CA 1
ATOM 745 C C . GLY A 1 95 ? 12.548 4.594 -36.916 1.00 77.00 95 GLY A C 1
ATOM 746 O O . GLY A 1 95 ? 11.982 3.977 -37.817 1.00 77.00 95 GLY A O 1
ATOM 747 N N . ARG A 1 96 ? 13.784 4.258 -36.526 1.00 84.69 96 ARG A N 1
ATOM 748 C CA . ARG A 1 96 ? 14.598 3.238 -37.206 1.00 84.69 96 ARG A CA 1
ATOM 749 C C . ARG A 1 96 ? 13.903 1.876 -37.174 1.00 84.69 96 ARG A C 1
ATOM 751 O O . ARG A 1 96 ? 13.476 1.429 -36.112 1.00 84.69 96 ARG A O 1
ATOM 758 N N . ARG A 1 97 ? 13.911 1.158 -38.305 1.00 93.44 97 ARG A N 1
ATOM 759 C CA . ARG A 1 97 ? 13.384 -0.221 -38.418 1.00 93.44 97 ARG A CA 1
ATOM 760 C C . ARG A 1 97 ? 13.921 -1.160 -37.329 1.00 93.44 97 ARG A C 1
ATOM 762 O O . ARG A 1 97 ? 13.186 -2.008 -36.849 1.00 93.44 97 ARG A O 1
ATOM 769 N N . ILE A 1 98 ? 15.172 -0.966 -36.903 1.00 92.44 98 ILE A N 1
ATOM 770 C CA . ILE A 1 98 ? 15.813 -1.752 -35.835 1.00 92.44 98 ILE A CA 1
ATOM 771 C C . ILE A 1 98 ? 15.108 -1.568 -34.479 1.00 92.44 98 ILE A C 1
ATOM 773 O O . ILE A 1 98 ? 14.961 -2.538 -33.744 1.00 92.44 98 ILE A O 1
ATOM 777 N N . VAL A 1 99 ? 14.643 -0.355 -34.153 1.00 94.44 99 VAL A N 1
ATOM 778 C CA . VAL A 1 99 ? 13.912 -0.083 -32.901 1.00 94.44 99 VAL A CA 1
ATOM 779 C C . VAL A 1 99 ? 12.598 -0.863 -32.892 1.00 94.44 99 VAL A C 1
ATOM 781 O O . VAL A 1 99 ? 12.306 -1.566 -31.929 1.00 94.44 99 VAL A O 1
ATOM 784 N N . TRP A 1 100 ? 11.849 -0.801 -33.996 1.00 96.00 100 TRP A N 1
ATOM 785 C CA . TRP A 1 100 ? 10.629 -1.588 -34.172 1.00 96.00 100 TRP A CA 1
ATOM 786 C C . TRP A 1 100 ? 10.897 -3.089 -34.087 1.00 96.00 100 TRP A C 1
ATOM 788 O O . TRP A 1 100 ? 10.248 -3.772 -33.304 1.00 96.00 100 TRP A O 1
ATOM 798 N N . ALA A 1 101 ? 11.880 -3.594 -34.836 1.00 95.56 101 ALA A N 1
ATOM 799 C CA . ALA A 1 101 ? 12.221 -5.014 -34.852 1.00 95.56 101 ALA A CA 1
ATOM 800 C C . ALA A 1 101 ? 12.586 -5.545 -33.456 1.00 95.56 101 ALA A C 1
ATOM 802 O O . ALA A 1 101 ? 12.160 -6.638 -33.095 1.00 95.56 101 ALA A O 1
ATOM 803 N N . HIS A 1 102 ? 13.317 -4.763 -32.655 1.00 95.06 102 HIS A N 1
ATOM 804 C CA . HIS A 1 102 ? 13.673 -5.134 -31.287 1.00 95.06 102 HIS A CA 1
ATOM 805 C C . HIS A 1 102 ? 12.433 -5.323 -30.401 1.00 95.06 102 HIS A C 1
ATOM 807 O O . HIS A 1 102 ? 12.223 -6.400 -29.848 1.00 95.06 102 HIS A O 1
ATOM 813 N N . PHE A 1 103 ? 11.579 -4.302 -30.296 1.00 95.94 103 PHE A N 1
ATOM 814 C CA . PHE A 1 103 ? 10.431 -4.348 -29.387 1.00 95.94 103 PHE A CA 1
ATOM 815 C C . PHE A 1 103 ? 9.300 -5.252 -29.885 1.00 95.94 103 PHE A C 1
ATOM 817 O O . PHE A 1 103 ? 8.715 -5.986 -29.092 1.00 95.94 103 PHE A O 1
ATOM 824 N N . VAL A 1 104 ? 9.015 -5.259 -31.191 1.00 95.56 104 VAL A N 1
ATOM 825 C CA . VAL A 1 104 ? 8.032 -6.182 -31.781 1.00 95.56 104 VAL A CA 1
ATOM 826 C C . VAL A 1 104 ? 8.516 -7.625 -31.655 1.00 95.56 104 VAL A C 1
ATOM 828 O O . VAL A 1 104 ? 7.721 -8.498 -31.322 1.00 95.56 104 VAL A O 1
ATOM 831 N N . GLY A 1 105 ? 9.817 -7.874 -31.838 1.00 96.38 105 GLY A N 1
ATOM 832 C CA . GLY A 1 105 ? 10.419 -9.185 -31.605 1.00 96.38 105 GLY A CA 1
ATOM 833 C C . GLY A 1 105 ? 10.248 -9.654 -30.160 1.00 96.38 105 GLY A C 1
ATOM 834 O O . GLY A 1 105 ? 9.808 -10.777 -29.936 1.00 96.38 105 GLY A O 1
ATOM 835 N N . LEU A 1 106 ? 10.510 -8.786 -29.176 1.00 96.56 106 LEU A N 1
ATOM 836 C CA . LEU A 1 106 ? 10.287 -9.094 -27.758 1.00 96.56 106 LEU A CA 1
ATOM 837 C C . LEU A 1 106 ? 8.815 -9.408 -27.448 1.00 96.56 106 LEU A C 1
ATOM 839 O O . LEU A 1 106 ? 8.532 -10.382 -26.751 1.00 96.56 106 LEU A O 1
ATOM 843 N N . LEU A 1 107 ? 7.875 -8.617 -27.976 1.00 96.19 107 LEU A N 1
ATOM 844 C CA . LEU A 1 107 ? 6.436 -8.865 -27.820 1.00 96.19 107 LEU A CA 1
ATOM 845 C C . LEU A 1 107 ? 6.025 -10.204 -28.441 1.00 96.19 107 LEU A C 1
ATOM 847 O O . LEU A 1 107 ? 5.304 -10.973 -27.811 1.00 96.19 107 LEU A O 1
ATOM 851 N N . PHE A 1 108 ? 6.520 -10.506 -29.641 1.00 96.94 108 PHE A N 1
ATOM 852 C CA . PHE A 1 108 ? 6.263 -11.773 -30.316 1.00 96.94 108 PHE A CA 1
ATOM 853 C C . PHE A 1 108 ? 6.791 -12.966 -29.509 1.00 96.94 108 PHE A C 1
ATOM 855 O O . PHE A 1 108 ? 6.052 -13.916 -29.259 1.00 96.94 108 PHE A O 1
ATOM 862 N N . VAL A 1 109 ? 8.035 -12.890 -29.027 1.00 96.38 109 VAL A N 1
ATOM 863 C CA . VAL A 1 109 ? 8.627 -13.918 -28.158 1.00 96.38 109 VAL A CA 1
ATOM 864 C C . VAL A 1 109 ? 7.801 -14.100 -26.887 1.00 96.38 109 VAL A C 1
ATOM 866 O O . VAL A 1 109 ? 7.532 -15.235 -26.506 1.00 96.38 109 VAL A O 1
ATOM 869 N N . MET A 1 110 ? 7.347 -13.017 -26.248 1.00 96.00 110 MET A N 1
ATOM 870 C CA . MET A 1 110 ? 6.478 -13.124 -25.075 1.00 96.00 110 MET A CA 1
ATOM 871 C C . MET A 1 110 ? 5.183 -13.874 -25.404 1.00 96.00 110 MET A C 1
ATOM 873 O O . MET A 1 110 ? 4.825 -14.792 -24.675 1.00 96.00 110 MET A O 1
ATOM 877 N N . VAL A 1 111 ? 4.501 -13.546 -26.506 1.00 95.06 111 VAL A N 1
ATOM 878 C CA . VAL A 1 111 ? 3.276 -14.256 -26.920 1.00 95.06 111 VAL A CA 1
ATOM 879 C C . VAL A 1 111 ? 3.534 -15.756 -27.092 1.00 95.06 111 VAL A C 1
ATOM 881 O O . VAL A 1 111 ? 2.760 -16.563 -26.576 1.00 95.06 111 VAL A O 1
ATOM 884 N N . LEU A 1 112 ? 4.649 -16.138 -27.727 1.00 95.38 112 LEU A N 1
ATOM 885 C CA . LEU A 1 112 ? 5.047 -17.544 -27.843 1.00 95.38 112 LEU A CA 1
ATOM 886 C C . LEU A 1 112 ? 5.274 -18.201 -26.472 1.00 95.38 112 LEU A C 1
ATOM 888 O O . LEU A 1 112 ? 4.823 -19.322 -26.256 1.00 95.38 112 LEU A O 1
ATOM 892 N N . MET A 1 113 ? 5.924 -17.509 -25.529 1.00 94.38 113 MET A N 1
ATOM 893 C CA . MET A 1 113 ? 6.159 -18.022 -24.171 1.00 94.38 113 MET A CA 1
ATOM 894 C C . MET A 1 113 ? 4.863 -18.171 -23.368 1.00 94.38 113 MET A C 1
ATOM 896 O O . MET A 1 113 ? 4.710 -19.138 -22.623 1.00 94.38 113 MET A O 1
ATOM 900 N N . LEU A 1 114 ? 3.911 -17.248 -23.519 1.00 93.19 114 LEU A N 1
ATOM 901 C CA . LEU A 1 114 ? 2.604 -17.340 -22.864 1.00 93.19 114 LEU A CA 1
ATOM 902 C C . LEU A 1 114 ? 1.786 -18.510 -23.414 1.00 93.19 114 LEU A C 1
ATOM 904 O O . LEU A 1 114 ? 1.105 -19.184 -22.644 1.00 93.19 114 LEU A O 1
ATOM 908 N N . TRP A 1 115 ? 1.881 -18.771 -24.720 1.00 91.81 115 TRP A N 1
ATOM 909 C CA . TRP A 1 115 ? 1.255 -19.933 -25.346 1.00 91.81 115 TRP A CA 1
ATOM 910 C C . TRP A 1 115 ? 1.912 -21.238 -24.885 1.00 91.81 115 TRP A C 1
ATOM 912 O O . TRP A 1 115 ? 1.227 -22.136 -24.410 1.00 91.81 115 TRP A O 1
ATOM 922 N N . ALA A 1 116 ? 3.245 -21.311 -24.920 1.00 90.25 116 ALA A N 1
ATOM 923 C CA . ALA A 1 116 ? 4.000 -22.501 -24.525 1.00 90.25 116 ALA A CA 1
ATOM 924 C C . ALA A 1 116 ? 3.859 -22.859 -23.037 1.00 90.25 116 ALA A C 1
ATOM 926 O O . ALA A 1 116 ? 4.016 -24.018 -22.662 1.00 90.25 116 ALA A O 1
ATOM 927 N N . THR A 1 117 ? 3.590 -21.874 -22.179 1.00 87.81 117 THR A N 1
ATOM 928 C CA . THR A 1 117 ? 3.368 -22.105 -20.746 1.00 87.81 117 THR A CA 1
ATOM 929 C C . THR A 1 117 ? 1.895 -22.288 -20.385 1.00 87.81 117 THR A C 1
ATOM 931 O O . THR A 1 117 ? 1.614 -22.437 -19.210 1.00 87.81 117 THR A O 1
ATOM 934 N N . ASP A 1 118 ? 0.954 -22.267 -21.336 1.00 86.38 118 ASP A N 1
ATOM 935 C CA . ASP A 1 118 ? -0.493 -22.261 -21.057 1.00 86.38 118 ASP A CA 1
ATOM 936 C C . ASP A 1 118 ? -0.933 -21.117 -20.114 1.00 86.38 118 ASP A C 1
ATOM 938 O O . ASP A 1 118 ? -1.938 -21.176 -19.411 1.00 86.38 118 ASP A O 1
ATOM 942 N N . PHE A 1 119 ? -0.193 -20.003 -20.102 1.00 85.12 119 PHE A N 1
ATOM 943 C CA . PHE A 1 119 ? -0.605 -18.811 -19.360 1.00 85.12 119 PHE A CA 1
ATOM 944 C C . PHE A 1 119 ? -1.889 -18.213 -19.952 1.00 85.12 119 PHE A C 1
ATOM 946 O O . PHE A 1 119 ? -2.656 -17.574 -19.234 1.00 85.12 119 PHE A O 1
ATOM 953 N N . ILE A 1 120 ? -2.139 -18.412 -21.251 1.00 82.56 120 ILE A N 1
ATOM 954 C CA . ILE A 1 120 ? -3.306 -17.862 -21.961 1.00 82.56 120 ILE A CA 1
ATOM 955 C C . ILE A 1 120 ? -4.627 -18.308 -21.320 1.00 82.56 120 ILE A C 1
ATOM 957 O O . ILE A 1 120 ? -5.565 -17.514 -21.290 1.00 82.56 120 ILE A O 1
ATOM 961 N N . SER A 1 121 ? -4.686 -19.494 -20.706 1.00 81.75 121 SER A N 1
ATOM 962 C CA . SER A 1 121 ? -5.859 -19.943 -19.941 1.00 81.75 121 SER A CA 1
ATOM 963 C C . SER A 1 121 ? -6.246 -18.980 -18.801 1.00 81.75 121 SER A C 1
ATOM 965 O O . SER A 1 121 ? -7.419 -18.865 -18.453 1.00 81.75 121 SER A O 1
ATOM 967 N N . ARG A 1 122 ? -5.303 -18.178 -18.274 1.00 75.31 122 ARG A N 1
ATOM 968 C CA . ARG A 1 122 ? -5.576 -17.107 -17.287 1.00 75.31 122 ARG A CA 1
ATOM 969 C C . ARG A 1 122 ? -6.321 -15.903 -17.844 1.00 75.31 122 ARG A C 1
ATOM 971 O O . ARG A 1 122 ? -6.799 -15.089 -17.052 1.00 75.31 122 ARG A O 1
ATOM 978 N N . ALA A 1 123 ? -6.327 -15.736 -19.161 1.00 73.00 123 ALA A N 1
ATOM 979 C CA . ALA A 1 123 ? -7.010 -14.648 -19.844 1.00 73.00 123 ALA A CA 1
ATOM 980 C C . ALA A 1 123 ? -8.433 -15.033 -20.279 1.00 73.00 123 ALA A C 1
ATOM 982 O O . ALA A 1 123 ? -9.135 -14.175 -20.809 1.00 73.00 123 ALA A O 1
ATOM 983 N N . ASP A 1 124 ? -8.868 -16.280 -20.046 1.00 78.88 124 ASP A N 1
ATOM 984 C CA . ASP A 1 124 ? -10.238 -16.704 -20.335 1.00 78.88 124 ASP A CA 1
ATOM 985 C C . ASP A 1 124 ? -11.234 -15.838 -19.531 1.00 78.88 124 ASP A C 1
ATOM 987 O O . ASP A 1 124 ? -11.173 -15.819 -18.294 1.00 78.88 124 ASP A O 1
ATOM 991 N N . PRO A 1 125 ? -12.167 -15.127 -20.194 1.00 71.62 125 PRO A N 1
ATOM 992 C CA . PRO A 1 125 ? -13.181 -14.313 -19.530 1.00 71.62 125 PRO A CA 1
ATOM 993 C C . PRO A 1 125 ? -13.990 -15.070 -18.470 1.00 71.62 125 PRO A C 1
ATOM 995 O O . PRO A 1 125 ? -14.361 -14.480 -17.455 1.00 71.62 125 PRO A O 1
ATOM 998 N N . ARG A 1 126 ? -14.230 -16.376 -18.659 1.00 72.75 126 ARG A N 1
ATOM 999 C CA . ARG A 1 126 ? -14.932 -17.219 -17.678 1.00 72.75 126 ARG A CA 1
ATOM 1000 C C . ARG A 1 126 ? -14.136 -17.308 -16.385 1.00 72.75 126 ARG A C 1
ATOM 1002 O O . ARG A 1 126 ? -14.687 -17.069 -15.313 1.00 72.75 126 ARG A O 1
ATOM 1009 N N . PHE A 1 127 ? -12.831 -17.545 -16.501 1.00 70.69 127 PHE A N 1
ATOM 1010 C CA . PHE A 1 127 ? -11.924 -17.580 -15.360 1.00 70.69 127 PHE A CA 1
ATOM 1011 C C . PHE A 1 127 ? -11.813 -16.205 -14.690 1.00 70.69 127 PHE A C 1
ATOM 1013 O O . PHE A 1 127 ? -11.864 -16.111 -13.470 1.00 70.69 127 PHE A O 1
ATOM 1020 N N . VAL A 1 128 ? -11.712 -15.126 -15.474 1.00 67.88 128 VAL A N 1
ATOM 1021 C CA . VAL A 1 128 ? -11.591 -13.754 -14.950 1.00 67.88 128 VAL A CA 1
ATOM 1022 C C . VAL A 1 128 ? -12.848 -13.317 -14.192 1.00 67.88 128 VAL A C 1
ATOM 1024 O O . VAL A 1 128 ? -12.727 -12.711 -13.132 1.00 67.88 128 VAL A O 1
ATOM 1027 N N . SER A 1 129 ? -14.042 -13.648 -14.693 1.00 64.62 129 SER A N 1
ATOM 1028 C CA . SER A 1 129 ? -15.315 -13.287 -14.047 1.00 64.62 129 SER A CA 1
ATOM 1029 C C . SER A 1 129 ? -15.542 -13.979 -12.698 1.00 64.62 129 SER A C 1
ATOM 1031 O O . SER A 1 129 ? -16.224 -13.436 -11.834 1.00 64.62 129 SER A O 1
ATOM 1033 N N . GLN A 1 130 ? -14.937 -15.152 -12.500 1.00 69.19 130 GLN A N 1
ATOM 1034 C CA . GLN A 1 130 ? -15.012 -15.935 -11.264 1.00 69.19 130 GLN A CA 1
ATOM 1035 C C . GLN A 1 130 ? -13.763 -15.768 -10.388 1.00 69.19 130 GLN A C 1
ATOM 1037 O O . GLN A 1 130 ? -13.626 -16.426 -9.355 1.00 69.19 130 GLN A O 1
ATOM 1042 N N . ASP A 1 131 ? -12.828 -14.902 -10.786 1.00 71.81 131 ASP A N 1
ATOM 1043 C CA . ASP A 1 131 ? -11.570 -14.739 -10.080 1.00 71.81 131 ASP A CA 1
ATOM 104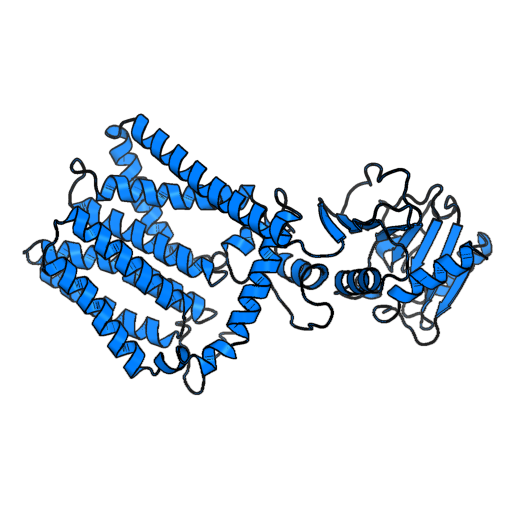4 C C . ASP A 1 131 ? -11.773 -13.921 -8.805 1.00 71.81 131 ASP A C 1
ATOM 1046 O O . ASP A 1 131 ? -11.626 -12.694 -8.782 1.00 71.81 131 ASP A O 1
ATOM 1050 N N . ALA A 1 132 ? -12.040 -14.633 -7.711 1.00 75.25 132 ALA A N 1
ATOM 1051 C CA . ALA A 1 132 ? -12.131 -14.068 -6.372 1.00 75.25 132 ALA A CA 1
ATOM 1052 C C . ALA A 1 132 ? -10.928 -13.166 -6.037 1.00 75.25 132 ALA A C 1
ATOM 1054 O O . ALA A 1 132 ? -11.077 -12.182 -5.320 1.00 75.25 132 ALA A O 1
ATOM 1055 N N . SER A 1 133 ? -9.733 -13.422 -6.591 1.00 78.00 133 SER A N 1
ATOM 1056 C CA . SER A 1 133 ? -8.564 -12.568 -6.357 1.00 78.00 133 SER A CA 1
ATOM 1057 C C . SER A 1 133 ? -8.709 -11.173 -6.970 1.00 78.00 133 SER A C 1
ATOM 1059 O O . SER A 1 133 ? -8.223 -10.208 -6.380 1.00 78.00 133 SER A O 1
ATOM 1061 N N . ALA A 1 134 ? -9.342 -11.045 -8.139 1.00 83.19 134 ALA A N 1
ATOM 1062 C CA . ALA A 1 134 ? -9.550 -9.756 -8.793 1.00 83.19 134 ALA A CA 1
ATOM 1063 C C . ALA A 1 134 ? -10.626 -8.939 -8.066 1.00 83.19 134 ALA A C 1
ATOM 1065 O O . ALA A 1 134 ? -10.373 -7.789 -7.708 1.00 83.19 134 ALA A O 1
ATOM 1066 N N . THR A 1 135 ? -11.768 -9.557 -7.760 1.00 87.00 135 THR A N 1
ATOM 1067 C CA . THR A 1 135 ? -12.855 -8.913 -7.007 1.00 87.00 135 THR A CA 1
ATOM 1068 C C . THR A 1 135 ? -12.391 -8.482 -5.616 1.00 87.00 135 THR A C 1
ATOM 1070 O O . THR A 1 135 ? -12.574 -7.326 -5.241 1.00 87.00 135 THR A O 1
ATOM 1073 N N . ASN A 1 136 ? -11.663 -9.343 -4.894 1.00 89.44 136 ASN A N 1
ATOM 1074 C CA . ASN A 1 136 ? -11.114 -9.001 -3.577 1.00 89.44 136 ASN A CA 1
ATOM 1075 C C . ASN A 1 136 ? -10.139 -7.816 -3.632 1.00 89.44 136 ASN A C 1
ATOM 1077 O O . ASN A 1 136 ? -10.073 -7.033 -2.689 1.00 89.44 136 ASN A O 1
ATOM 1081 N N . ARG A 1 137 ? -9.379 -7.653 -4.726 1.00 92.50 137 ARG A N 1
ATOM 1082 C CA . ARG A 1 137 ? -8.498 -6.487 -4.901 1.00 92.50 137 ARG A CA 1
ATOM 1083 C C . ARG A 1 137 ? -9.287 -5.207 -5.093 1.00 92.50 137 ARG A C 1
ATOM 1085 O O . ARG A 1 137 ? -8.913 -4.213 -4.493 1.00 92.50 137 ARG A O 1
ATOM 1092 N N . LEU A 1 138 ? -10.345 -5.228 -5.902 1.00 93.31 138 LEU A N 1
ATOM 1093 C CA . LEU A 1 138 ? -11.182 -4.047 -6.122 1.00 93.31 138 LEU A CA 1
ATOM 1094 C C . LEU A 1 138 ? -11.847 -3.595 -4.820 1.00 93.31 138 LEU A C 1
ATOM 1096 O O . LEU A 1 138 ? -11.781 -2.415 -4.492 1.00 93.31 138 LEU A O 1
ATOM 1100 N N . VAL A 1 139 ? -12.373 -4.544 -4.043 1.00 94.12 139 VAL A N 1
ATOM 1101 C CA . VAL A 1 139 ? -12.937 -4.285 -2.711 1.00 94.12 139 VAL A CA 1
ATOM 1102 C C . VAL A 1 139 ? -11.881 -3.684 -1.771 1.00 94.12 139 VAL A C 1
ATOM 1104 O O . VAL A 1 139 ? -12.119 -2.646 -1.157 1.00 94.12 139 VAL A O 1
ATOM 1107 N N . LEU A 1 140 ? -10.676 -4.263 -1.716 1.00 95.56 140 LEU A N 1
ATOM 1108 C CA . LEU A 1 140 ? -9.568 -3.703 -0.929 1.00 95.56 140 LEU A CA 1
ATOM 1109 C C . LEU A 1 140 ? -9.115 -2.328 -1.429 1.00 95.56 140 LEU A C 1
ATOM 1111 O O . LEU A 1 140 ? -8.684 -1.503 -0.632 1.00 95.56 140 LEU A O 1
ATOM 1115 N N . TRP A 1 141 ? -9.166 -2.068 -2.736 1.00 96.81 141 TRP A N 1
ATOM 1116 C CA . TRP A 1 141 ? -8.770 -0.778 -3.295 1.00 96.81 141 TRP A CA 1
ATOM 1117 C C . TRP A 1 141 ? -9.774 0.314 -2.961 1.00 96.81 141 TRP A C 1
ATOM 1119 O O . TRP A 1 141 ? -9.374 1.417 -2.594 1.00 96.81 141 TRP A O 1
ATOM 1129 N N . GLN A 1 142 ? -11.063 -0.008 -3.049 1.00 96.50 142 GLN A N 1
ATOM 1130 C CA . GLN A 1 142 ? -12.139 0.879 -2.635 1.00 96.50 142 GLN A CA 1
ATOM 1131 C C . GLN A 1 142 ? -12.040 1.184 -1.137 1.00 96.50 142 GLN A C 1
ATOM 1133 O O . GLN A 1 142 ? -11.950 2.354 -0.769 1.00 96.50 142 GLN A O 1
ATOM 1138 N N . GLY A 1 143 ? -11.940 0.152 -0.292 1.00 96.06 143 GLY A N 1
ATOM 1139 C CA . GLY A 1 143 ? -11.779 0.328 1.152 1.00 96.06 143 GLY A CA 1
ATOM 1140 C C . GLY A 1 143 ? -10.500 1.077 1.520 1.00 96.06 143 GLY A C 1
ATOM 1141 O O . GLY A 1 143 ? -10.536 1.992 2.331 1.00 96.06 143 GLY A O 1
ATOM 1142 N N . GLY A 1 144 ? -9.374 0.773 0.871 1.00 97.56 144 GLY A N 1
ATOM 1143 C CA . GLY A 1 144 ? -8.116 1.492 1.081 1.00 97.56 144 GLY A CA 1
ATOM 114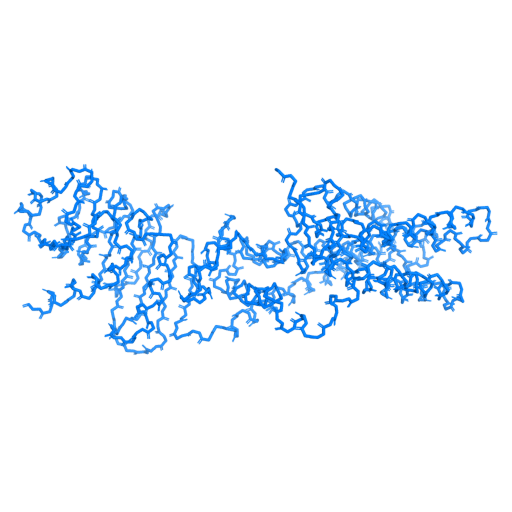4 C C . GLY A 1 144 ? -8.208 2.979 0.723 1.00 97.56 144 GLY A C 1
ATOM 1145 O O . GLY A 1 144 ? -7.652 3.817 1.428 1.00 97.56 144 GLY A O 1
ATOM 1146 N N . ALA A 1 145 ? -8.943 3.338 -0.333 1.00 97.88 145 ALA A N 1
ATOM 1147 C CA . ALA A 1 145 ? -9.185 4.739 -0.665 1.00 97.88 145 ALA A CA 1
ATOM 1148 C C . ALA A 1 145 ? -10.096 5.430 0.364 1.00 97.88 145 ALA A C 1
ATOM 1150 O O . ALA A 1 145 ? -9.799 6.548 0.779 1.00 97.88 145 ALA A O 1
ATOM 1151 N N . GLN A 1 146 ? -11.163 4.768 0.820 1.00 97.06 146 GLN A N 1
ATOM 1152 C CA . GLN A 1 146 ? -12.027 5.295 1.884 1.00 97.06 146 GLN A CA 1
ATOM 1153 C C . GLN A 1 146 ? -11.246 5.482 3.199 1.00 97.06 146 GLN A C 1
ATOM 1155 O O . GLN A 1 146 ? -11.339 6.530 3.831 1.00 97.06 146 GLN A O 1
ATOM 1160 N N . MET A 1 147 ? -10.377 4.530 3.552 1.00 97.69 147 MET A N 1
ATOM 1161 C CA . MET A 1 147 ? -9.455 4.637 4.688 1.00 97.69 147 MET A CA 1
ATOM 1162 C C . MET A 1 147 ? -8.530 5.854 4.575 1.00 97.69 147 MET A C 1
ATOM 1164 O O . MET A 1 147 ? -8.342 6.565 5.561 1.00 97.69 147 MET A O 1
ATOM 1168 N N . ILE A 1 148 ? -7.972 6.119 3.387 1.00 98.06 148 ILE A N 1
ATOM 1169 C CA . ILE A 1 148 ? -7.178 7.330 3.127 1.00 98.06 148 ILE A CA 1
ATOM 1170 C C . ILE A 1 148 ? -8.022 8.588 3.351 1.00 98.06 148 ILE A C 1
ATOM 1172 O O . ILE A 1 148 ? -7.539 9.536 3.960 1.00 98.06 148 ILE A O 1
ATOM 1176 N N . ALA A 1 149 ? -9.271 8.610 2.885 1.00 97.00 149 ALA A N 1
ATOM 1177 C CA . ALA A 1 149 ? -10.155 9.757 3.077 1.00 97.00 149 ALA A CA 1
ATOM 1178 C C . ALA A 1 149 ? -10.516 9.988 4.556 1.00 97.00 149 ALA A C 1
ATOM 1180 O O . ALA A 1 149 ? -10.626 11.139 4.971 1.00 97.00 149 ALA A O 1
ATOM 1181 N N . ALA A 1 150 ? -10.636 8.921 5.353 1.00 96.19 150 ALA A N 1
ATOM 1182 C CA . ALA A 1 150 ? -10.928 9.001 6.785 1.00 96.19 150 ALA A CA 1
ATOM 1183 C C . ALA A 1 150 ? -9.737 9.459 7.649 1.00 96.19 150 ALA A C 1
ATOM 1185 O O . ALA A 1 150 ? -9.956 9.991 8.734 1.00 96.19 150 ALA A O 1
ATOM 1186 N N . ALA A 1 151 ? -8.495 9.248 7.189 1.00 96.81 151 ALA A N 1
ATOM 1187 C CA . ALA A 1 151 ? -7.262 9.623 7.894 1.00 96.81 151 ALA A CA 1
ATOM 1188 C C . ALA A 1 151 ? -6.184 10.165 6.927 1.00 96.81 151 ALA A C 1
ATOM 1190 O O . ALA A 1 151 ? -5.109 9.569 6.793 1.00 96.81 151 ALA A O 1
ATOM 1191 N N . PRO A 1 152 ? -6.426 11.284 6.220 1.00 97.31 152 PRO A N 1
ATOM 1192 C CA . PRO A 1 152 ? -5.593 11.684 5.086 1.00 97.31 152 PRO A CA 1
ATOM 1193 C C . PRO A 1 152 ? -4.181 12.113 5.480 1.00 97.31 152 PRO A C 1
ATOM 1195 O O . PRO A 1 152 ? -3.262 11.971 4.676 1.00 97.31 152 PRO A O 1
ATOM 1198 N N . LEU A 1 153 ? -3.985 12.644 6.690 1.00 97.12 153 LEU A N 1
ATOM 1199 C CA . LEU A 1 153 ? -2.696 13.187 7.124 1.00 97.12 153 LEU A CA 1
ATOM 1200 C C . LEU A 1 153 ? -1.875 12.182 7.938 1.00 97.12 153 LEU A C 1
ATOM 1202 O O . LEU A 1 153 ? -0.723 11.940 7.586 1.00 97.12 153 LEU A O 1
ATOM 1206 N N . SER A 1 154 ? -2.457 11.597 8.987 1.00 95.56 154 SER A N 1
ATOM 1207 C CA . SER A 1 154 ? -1.766 10.675 9.903 1.00 95.56 154 SER A CA 1
ATOM 1208 C C . SER A 1 154 ? -1.782 9.218 9.432 1.00 95.56 154 SER A C 1
ATOM 1210 O O . SER A 1 154 ? -0.867 8.457 9.747 1.00 95.56 154 SER A O 1
ATOM 1212 N N . GLY A 1 155 ? -2.778 8.827 8.633 1.00 96.88 155 GLY A N 1
ATOM 1213 C CA . GLY A 1 155 ? -3.018 7.431 8.288 1.00 96.88 155 GLY A CA 1
ATOM 1214 C C . GLY A 1 155 ? -3.579 6.612 9.457 1.00 96.88 155 GLY A C 1
ATOM 1215 O O . GLY A 1 155 ? -4.026 7.124 10.480 1.00 96.88 155 GLY A O 1
ATOM 1216 N N . TRP A 1 156 ? -3.581 5.296 9.283 1.00 95.94 156 TRP A N 1
ATOM 1217 C CA . TRP A 1 156 ? -4.181 4.321 10.189 1.00 95.94 156 TRP A CA 1
ATOM 1218 C C . TRP A 1 156 ? -3.191 3.706 11.177 1.00 95.94 156 TRP A C 1
ATOM 1220 O O . TRP A 1 156 ? -3.621 3.044 12.118 1.00 95.94 156 TRP A O 1
ATOM 1230 N N . GLY A 1 157 ? -1.893 3.939 10.983 1.00 95.06 157 GLY A N 1
ATOM 1231 C CA . GLY A 1 157 ? -0.823 3.302 11.740 1.00 95.06 157 GLY A CA 1
ATOM 1232 C C . GLY A 1 157 ? -0.158 2.161 10.969 1.00 95.06 157 GLY A C 1
ATOM 1233 O O . GLY A 1 157 ? -0.726 1.565 10.050 1.00 95.06 157 GLY A O 1
ATOM 1234 N N . ILE A 1 158 ? 1.089 1.871 11.340 1.00 95.00 158 ILE A N 1
ATOM 1235 C CA . ILE A 1 158 ? 1.905 0.818 10.722 1.00 95.00 158 ILE A CA 1
ATOM 1236 C C . ILE A 1 158 ? 1.285 -0.549 11.026 1.00 95.00 158 ILE A C 1
ATOM 1238 O O . ILE A 1 158 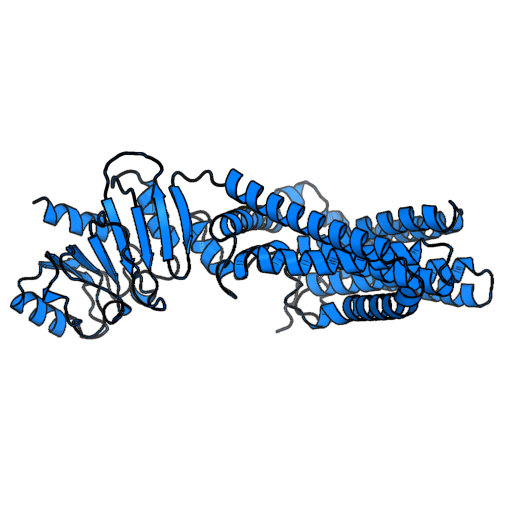? 0.926 -0.818 12.169 1.00 95.00 158 ILE A O 1
ATOM 1242 N N . ASP A 1 159 ? 1.168 -1.397 10.001 1.00 95.06 159 ASP A N 1
ATOM 1243 C CA . ASP A 1 159 ? 0.576 -2.740 10.070 1.00 95.06 159 ASP A CA 1
ATOM 1244 C C . ASP A 1 159 ? -0.913 -2.771 10.491 1.00 95.06 159 ASP A C 1
ATOM 1246 O O . ASP A 1 159 ? -1.461 -3.839 10.758 1.00 95.06 159 ASP A O 1
ATOM 1250 N N . GLN A 1 160 ? -1.602 -1.620 10.491 1.00 95.38 160 GLN A N 1
ATOM 1251 C CA . GLN A 1 160 ? -3.031 -1.506 10.834 1.00 95.38 160 GLN A CA 1
ATOM 1252 C C . GLN A 1 160 ? -3.957 -1.452 9.613 1.00 95.38 160 GLN A C 1
ATOM 1254 O O . GLN A 1 160 ? -5.179 -1.361 9.741 1.00 95.38 160 GLN A O 1
ATOM 1259 N N . SER A 1 161 ? -3.404 -1.502 8.398 1.00 96.50 161 SER A N 1
ATOM 1260 C CA . SER A 1 161 ? -4.213 -1.398 7.181 1.00 96.50 161 SER A CA 1
ATOM 1261 C C . SER A 1 161 ? -5.197 -2.565 7.023 1.00 96.50 161 SER A C 1
ATOM 1263 O O . SER A 1 161 ? -6.333 -2.359 6.600 1.00 96.50 161 SER A O 1
ATOM 1265 N N . GLY A 1 162 ? -4.792 -3.784 7.392 1.00 96.19 162 GLY A N 1
ATOM 1266 C CA . GLY A 1 162 ? -5.648 -4.971 7.335 1.00 96.19 162 GLY A CA 1
ATOM 1267 C C . GLY A 1 162 ? -6.761 -4.963 8.384 1.00 96.19 162 GLY A C 1
ATOM 1268 O O . GLY A 1 162 ? -7.933 -5.097 8.037 1.00 96.19 162 GLY A O 1
ATOM 1269 N N . SER A 1 163 ? -6.400 -4.758 9.654 1.00 95.44 163 SER A N 1
ATOM 1270 C CA . SER A 1 163 ? -7.336 -4.700 10.788 1.00 95.44 163 SER A CA 1
ATOM 1271 C C . SER A 1 163 ? -8.359 -3.575 10.625 1.00 95.44 163 SER A C 1
ATOM 1273 O O . SER A 1 163 ? -9.557 -3.806 10.796 1.00 95.44 163 SER A O 1
ATOM 1275 N N . GLY A 1 164 ? -7.904 -2.382 10.227 1.00 95.81 164 GLY A N 1
ATOM 1276 C CA . GLY A 1 164 ? -8.766 -1.237 9.956 1.00 95.81 164 GLY A CA 1
ATOM 1277 C C . GLY A 1 164 ? -9.739 -1.502 8.807 1.00 95.81 164 GLY A C 1
ATOM 1278 O O . GLY A 1 164 ? -10.928 -1.216 8.932 1.00 95.81 164 GLY A O 1
ATOM 1279 N N . PHE A 1 165 ? -9.277 -2.119 7.716 1.00 97.00 165 PHE A N 1
ATOM 1280 C CA . PHE A 1 165 ? -10.160 -2.500 6.615 1.00 97.00 165 PHE A CA 1
ATOM 1281 C C . PHE A 1 165 ? -11.241 -3.489 7.067 1.00 97.00 165 PHE A C 1
ATOM 1283 O O . PHE A 1 165 ? -12.423 -3.246 6.828 1.00 97.00 165 PHE A O 1
ATOM 1290 N N . MET A 1 166 ? -10.856 -4.572 7.750 1.00 96.19 166 MET A N 1
ATOM 1291 C CA . MET A 1 166 ? -11.797 -5.601 8.212 1.00 96.19 166 MET A CA 1
ATOM 1292 C C . MET A 1 166 ? -12.857 -5.028 9.157 1.00 96.19 166 MET A C 1
ATOM 1294 O O . MET A 1 166 ? -14.045 -5.293 8.995 1.00 96.19 166 MET A O 1
ATOM 1298 N N . ASN A 1 167 ? -12.450 -4.179 10.098 1.00 94.56 167 ASN A N 1
ATOM 1299 C CA . ASN A 1 167 ? -13.371 -3.609 11.073 1.00 94.56 167 ASN A CA 1
ATOM 1300 C C . ASN A 1 167 ? -14.353 -2.610 10.455 1.00 94.56 167 ASN A C 1
ATOM 1302 O O . ASN A 1 167 ? -15.533 -2.632 10.803 1.00 94.56 167 ASN A O 1
ATOM 1306 N N . TRP A 1 168 ? -13.900 -1.763 9.530 1.00 94.81 168 TRP A N 1
ATOM 1307 C CA . TRP A 1 168 ? -14.643 -0.553 9.156 1.00 94.81 168 TRP A CA 1
ATOM 1308 C C . TRP A 1 168 ? -15.186 -0.532 7.728 1.00 94.81 168 TRP A C 1
ATOM 1310 O O . TRP A 1 168 ? -16.166 0.164 7.471 1.00 94.81 168 TRP A O 1
ATOM 1320 N N . TYR A 1 169 ? -14.592 -1.304 6.817 1.00 94.75 169 TYR A N 1
ATOM 1321 C CA . TYR A 1 169 ? -14.864 -1.203 5.377 1.00 94.75 169 TYR A CA 1
ATOM 1322 C C . TYR A 1 169 ? -15.201 -2.536 4.709 1.00 94.75 169 TYR A C 1
ATOM 1324 O O . TYR A 1 169 ? -15.878 -2.553 3.685 1.00 94.75 169 TYR A O 1
ATOM 1332 N N . GLN A 1 170 ? -14.768 -3.661 5.276 1.00 94.56 170 GLN A N 1
ATOM 1333 C CA . GLN A 1 170 ? -15.200 -4.981 4.830 1.00 94.56 170 GLN A CA 1
ATOM 1334 C C . GLN A 1 170 ? -16.700 -5.161 5.093 1.00 94.56 170 GLN A C 1
ATOM 1336 O O . GLN A 1 170 ? -17.219 -4.642 6.080 1.00 94.56 170 GLN A O 1
ATOM 1341 N N . ASP A 1 171 ? -17.397 -5.913 4.245 1.00 92.69 171 ASP A N 1
ATOM 1342 C CA . ASP A 1 171 ? -18.778 -6.321 4.515 1.00 92.69 171 ASP A CA 1
ATOM 1343 C C . ASP A 1 171 ? -18.896 -6.988 5.905 1.00 92.69 171 ASP A C 1
ATOM 1345 O O . ASP A 1 171 ? -17.991 -7.715 6.328 1.00 92.69 171 ASP A O 1
ATOM 1349 N N . VAL A 1 172 ? -19.989 -6.715 6.620 1.00 91.44 172 VAL A N 1
ATOM 1350 C CA . VAL A 1 172 ? -20.266 -7.276 7.952 1.00 91.44 172 VAL A CA 1
ATOM 1351 C C . VAL A 1 172 ? -20.374 -8.802 7.876 1.00 91.44 172 VAL A C 1
ATOM 1353 O O . VAL A 1 172 ? -19.905 -9.488 8.780 1.00 91.44 172 VAL A O 1
ATOM 1356 N N . GLU A 1 173 ? -20.903 -9.340 6.773 1.00 92.56 173 GLU A N 1
ATOM 1357 C CA . GLU A 1 173 ? -21.054 -10.787 6.567 1.00 92.56 173 GLU A CA 1
ATOM 1358 C C . GLU A 1 173 ? -19.756 -11.471 6.105 1.00 92.56 173 GLU A C 1
ATOM 1360 O O . GLU A 1 173 ? -19.618 -12.695 6.170 1.00 92.56 173 GLU A O 1
ATOM 1365 N N . ALA A 1 174 ? -18.774 -10.702 5.626 1.00 92.44 174 ALA A N 1
ATOM 1366 C CA . ALA A 1 174 ? -17.543 -11.267 5.096 1.00 92.44 174 ALA A CA 1
ATOM 1367 C C . ALA A 1 174 ? -16.564 -11.649 6.217 1.00 92.44 174 ALA A C 1
ATOM 1369 O O . ALA A 1 174 ? -16.232 -10.855 7.095 1.00 92.44 174 ALA A O 1
ATOM 1370 N N . THR A 1 175 ? -16.015 -12.860 6.129 1.00 91.50 175 THR A N 1
ATOM 1371 C CA . THR A 1 175 ? -15.111 -13.454 7.135 1.00 91.50 175 THR A CA 1
ATOM 1372 C C . THR A 1 175 ? -13.653 -13.539 6.677 1.00 91.50 175 THR A C 1
ATOM 1374 O O . THR A 1 175 ? -12.797 -14.073 7.379 1.00 91.50 175 THR A O 1
ATOM 1377 N N . ALA A 1 176 ? -13.342 -13.030 5.482 1.00 90.75 176 ALA A N 1
ATOM 1378 C CA . ALA A 1 176 ? -11.995 -13.095 4.927 1.00 90.75 176 ALA A CA 1
ATOM 1379 C C . ALA A 1 176 ? -11.007 -12.249 5.748 1.00 90.75 176 ALA A C 1
ATOM 1381 O O . ALA A 1 176 ? -11.234 -11.059 5.960 1.00 90.75 176 ALA A O 1
ATOM 1382 N N . GLY A 1 177 ? -9.891 -12.856 6.155 1.00 92.19 177 GLY A N 1
ATOM 1383 C CA . GLY A 1 177 ? -8.811 -12.173 6.863 1.00 92.19 177 GLY A CA 1
ATOM 1384 C C . GLY A 1 177 ? -7.858 -11.439 5.915 1.00 92.19 177 GLY A C 1
ATOM 1385 O O . GLY A 1 177 ? -7.361 -12.025 4.949 1.00 92.19 177 GLY A O 1
ATOM 1386 N N . TYR A 1 178 ? -7.541 -10.180 6.218 1.00 93.56 178 TYR A N 1
ATOM 1387 C CA . TYR A 1 178 ? -6.593 -9.367 5.457 1.00 93.56 178 TYR A CA 1
ATOM 1388 C C . TYR A 1 178 ? -5.468 -8.855 6.349 1.00 93.56 178 TYR A C 1
ATOM 1390 O O . TYR A 1 178 ? -5.700 -8.215 7.368 1.00 93.56 178 TYR A O 1
ATOM 1398 N N . ARG A 1 179 ? -4.223 -9.096 5.927 1.00 92.44 179 ARG A N 1
ATOM 1399 C CA . ARG A 1 179 ? -3.037 -8.580 6.623 1.00 92.44 179 ARG A CA 1
ATOM 1400 C C . ARG A 1 179 ? -2.747 -7.114 6.294 1.00 92.44 179 ARG A C 1
ATOM 1402 O O . ARG A 1 179 ? -2.196 -6.403 7.118 1.00 92.44 179 ARG A O 1
ATOM 1409 N N . GLY A 1 180 ? -3.093 -6.672 5.091 1.00 94.12 180 GLY A N 1
ATOM 1410 C CA . GLY A 1 180 ? -2.846 -5.311 4.637 1.00 94.12 180 GLY A CA 1
ATOM 1411 C C . GLY A 1 180 ? -3.335 -5.093 3.215 1.00 94.12 180 GLY A C 1
ATOM 1412 O O . GLY A 1 180 ? -3.965 -5.968 2.613 1.00 94.12 180 GLY A O 1
ATOM 1413 N N . MET A 1 181 ? -3.021 -3.924 2.666 1.00 96.06 181 MET A N 1
ATOM 1414 C CA . MET A 1 181 ? -3.392 -3.584 1.292 1.00 96.06 181 MET A CA 1
ATOM 1415 C C . MET A 1 181 ? -2.642 -4.454 0.277 1.00 96.06 181 MET A C 1
ATOM 1417 O O . MET A 1 181 ? -1.556 -4.964 0.549 1.00 96.06 181 MET A O 1
ATOM 1421 N N . VAL A 1 182 ? -3.207 -4.590 -0.925 1.00 94.38 182 VAL A N 1
ATOM 1422 C CA . VAL A 1 182 ? -2.647 -5.342 -2.073 1.00 94.38 182 VAL A CA 1
ATOM 1423 C C . VAL A 1 182 ? -2.146 -4.421 -3.194 1.00 94.38 182 VAL A C 1
ATOM 1425 O O . VAL A 1 182 ? -2.057 -4.817 -4.354 1.00 94.38 182 VAL A O 1
ATOM 1428 N N . ASN A 1 183 ? -1.834 -3.179 -2.841 1.00 96.38 183 ASN A N 1
ATOM 1429 C CA . ASN A 1 183 ? -1.302 -2.119 -3.690 1.00 96.38 183 ASN A CA 1
ATOM 1430 C C . ASN A 1 183 ? -0.402 -1.257 -2.798 1.00 96.38 183 ASN A C 1
ATOM 1432 O O . ASN A 1 183 ? -0.864 -0.780 -1.761 1.00 96.38 183 ASN A O 1
ATOM 1436 N N . SER A 1 184 ? 0.868 -1.068 -3.164 1.00 97.50 184 SER A N 1
ATOM 1437 C CA . SER A 1 184 ? 1.820 -0.351 -2.302 1.00 97.50 184 SER A CA 1
ATOM 1438 C C . SER A 1 184 ? 1.450 1.111 -2.080 1.00 97.50 184 SER A C 1
ATOM 1440 O O . SER A 1 184 ? 1.701 1.628 -0.999 1.00 97.50 184 SER A O 1
ATOM 1442 N N . TYR A 1 185 ? 0.856 1.786 -3.066 1.00 98.19 185 TYR A N 1
ATOM 1443 C CA . TYR A 1 185 ? 0.465 3.191 -2.928 1.00 98.19 185 TYR A CA 1
ATOM 1444 C C . TYR A 1 185 ? -0.664 3.343 -1.914 1.00 98.19 185 TYR A C 1
ATOM 1446 O O . TYR A 1 185 ? -0.579 4.185 -1.024 1.00 98.19 185 TYR A O 1
ATOM 1454 N N . LEU A 1 186 ? -1.668 2.465 -1.995 1.00 98.00 186 LEU A N 1
ATOM 1455 C CA . LEU A 1 186 ? -2.722 2.396 -0.987 1.00 98.00 186 LEU A CA 1
ATOM 1456 C C . LEU A 1 186 ? -2.162 1.981 0.368 1.00 98.00 186 LEU A C 1
ATOM 1458 O O . LEU A 1 186 ? -2.523 2.570 1.370 1.00 98.00 186 LEU A O 1
ATOM 1462 N N . HIS A 1 187 ? -1.239 1.023 0.416 1.00 98.06 187 HIS A N 1
ATOM 1463 C CA . HIS A 1 187 ? -0.620 0.600 1.670 1.00 98.06 187 HIS A CA 1
ATOM 1464 C C . HIS A 1 187 ? 0.108 1.749 2.377 1.00 98.06 187 HIS A C 1
ATOM 1466 O O . HIS A 1 187 ? -0.056 1.943 3.577 1.00 98.06 187 HIS A O 1
ATOM 1472 N N . VAL A 1 188 ? 0.910 2.524 1.639 1.00 98.25 188 VAL A N 1
ATOM 1473 C CA . VAL A 1 188 ? 1.607 3.700 2.178 1.00 98.25 188 VAL A CA 1
ATOM 1474 C C . VAL A 1 188 ? 0.596 4.759 2.606 1.00 98.25 188 VAL A C 1
ATOM 1476 O O . VAL A 1 188 ? 0.686 5.246 3.728 1.00 98.25 188 VAL A O 1
ATOM 1479 N N . GLY A 1 189 ? -0.362 5.096 1.735 1.00 98.25 189 GLY A N 1
ATOM 1480 C CA . GLY A 1 189 ? -1.359 6.130 2.005 1.00 98.25 189 GLY A CA 1
ATOM 1481 C C . GLY A 1 189 ? -2.251 5.795 3.199 1.00 98.25 189 GLY A C 1
ATOM 1482 O O . GLY A 1 189 ? -2.487 6.659 4.034 1.00 98.25 189 GLY A O 1
ATOM 1483 N N . VAL A 1 190 ? -2.694 4.541 3.316 1.00 98.19 190 VAL A N 1
ATOM 1484 C CA . VAL A 1 190 ? -3.507 4.073 4.442 1.00 98.19 190 VAL A CA 1
ATOM 1485 C C . VAL A 1 190 ? -2.701 4.111 5.727 1.00 98.19 190 VAL A C 1
ATOM 1487 O O . VAL A 1 190 ? -3.177 4.676 6.693 1.00 98.19 190 VAL A O 1
ATOM 1490 N N . GLU A 1 191 ? -1.498 3.539 5.778 1.00 97.69 191 GLU A N 1
ATOM 1491 C CA . GLU A 1 191 ? -0.783 3.397 7.055 1.00 97.69 191 GLU A CA 1
ATOM 1492 C C . GLU A 1 191 ? -0.082 4.668 7.526 1.00 97.69 191 GLU A C 1
ATOM 1494 O O . GLU A 1 191 ? 0.075 4.859 8.728 1.00 97.69 191 GLU A O 1
ATOM 1499 N N . ARG A 1 192 ? 0.394 5.500 6.592 1.00 97.62 192 ARG A N 1
ATOM 1500 C CA . ARG A 1 192 ? 1.283 6.644 6.872 1.00 97.62 192 ARG A CA 1
ATOM 1501 C C . ARG A 1 192 ? 0.732 7.986 6.388 1.00 97.62 192 ARG A C 1
ATOM 1503 O O . ARG A 1 192 ? 1.425 8.992 6.508 1.00 97.62 192 ARG A O 1
ATOM 1510 N N . GLY A 1 193 ? -0.457 7.995 5.792 1.00 97.75 193 GLY A N 1
ATOM 1511 C CA . GLY A 1 193 ? -1.088 9.195 5.259 1.00 97.75 193 GLY A CA 1
ATOM 1512 C C . GLY A 1 193 ? -0.550 9.649 3.896 1.00 97.75 193 GLY A C 1
ATOM 1513 O O . GLY A 1 193 ? 0.480 9.198 3.376 1.00 97.75 193 GLY A O 1
ATOM 1514 N N . LEU A 1 194 ? -1.274 10.598 3.307 1.00 98.38 194 LEU A N 1
ATOM 1515 C CA . LEU A 1 194 ? -0.963 11.233 2.030 1.00 98.38 194 LEU A CA 1
ATOM 1516 C C . LEU A 1 194 ? 0.347 12.031 2.020 1.00 98.38 194 LEU A C 1
ATOM 1518 O O . LEU A 1 194 ? 0.987 12.012 0.970 1.00 98.38 194 LEU A O 1
ATOM 1522 N N . PRO A 1 195 ? 0.805 12.700 3.101 1.00 98.38 195 PRO A N 1
ATOM 1523 C CA . PRO A 1 195 ? 2.084 13.414 3.077 1.00 98.38 195 PRO A CA 1
ATOM 1524 C C . PRO A 1 195 ? 3.273 12.493 2.781 1.00 98.38 195 PRO A C 1
ATOM 1526 O O . PRO A 1 195 ? 4.125 12.811 1.948 1.00 98.38 195 PRO A O 1
ATOM 1529 N N . ILE A 1 196 ? 3.308 11.310 3.405 1.00 98.19 196 ILE A N 1
ATOM 1530 C CA . ILE A 1 196 ? 4.373 10.328 3.176 1.00 98.19 196 ILE A CA 1
ATOM 1531 C C . ILE A 1 196 ? 4.249 9.709 1.783 1.00 98.19 196 ILE A C 1
ATOM 1533 O O . ILE A 1 196 ? 5.257 9.554 1.090 1.00 98.19 196 ILE A O 1
ATOM 1537 N N . LEU A 1 197 ? 3.028 9.405 1.329 1.00 98.31 197 LEU A N 1
ATOM 1538 C CA . LEU A 1 197 ? 2.801 8.950 -0.044 1.00 98.31 197 LEU A CA 1
ATOM 1539 C C . LEU A 1 197 ? 3.253 9.998 -1.076 1.00 98.31 197 LEU A C 1
ATOM 1541 O O . LEU A 1 197 ? 3.932 9.648 -2.042 1.00 98.31 197 LEU A O 1
ATOM 1545 N N . ALA A 1 198 ? 2.932 11.274 -0.858 1.00 98.44 198 ALA A N 1
ATOM 1546 C CA . ALA A 1 198 ? 3.322 12.376 -1.729 1.00 98.44 198 ALA A CA 1
ATOM 1547 C C . ALA A 1 198 ? 4.845 12.488 -1.823 1.00 98.44 198 ALA A C 1
ATOM 1549 O O . ALA A 1 198 ? 5.372 12.585 -2.928 1.00 98.44 198 ALA A O 1
ATOM 1550 N N . LEU A 1 199 ? 5.563 12.381 -0.699 1.00 97.88 199 LEU A N 1
ATOM 1551 C CA . LEU A 1 199 ? 7.027 12.372 -0.691 1.00 97.88 199 LEU A CA 1
ATOM 1552 C C . LEU A 1 199 ? 7.594 11.226 -1.547 1.00 97.88 199 LEU A C 1
ATOM 1554 O O . LEU A 1 199 ? 8.489 11.446 -2.365 1.00 97.88 199 LEU A O 1
ATOM 1558 N N . TRP A 1 200 ? 7.048 10.015 -1.415 1.00 96.38 200 TRP A N 1
ATOM 1559 C CA . TRP A 1 200 ? 7.459 8.872 -2.237 1.00 96.38 200 TRP A CA 1
ATOM 1560 C C . TRP A 1 200 ? 7.193 9.087 -3.731 1.00 96.38 200 TRP A C 1
ATOM 1562 O O . TRP A 1 200 ? 8.056 8.797 -4.562 1.00 96.38 200 TRP A O 1
ATOM 1572 N N . LEU A 1 201 ? 6.022 9.621 -4.083 1.00 97.75 201 LEU A N 1
ATOM 1573 C CA . LEU A 1 201 ? 5.662 9.920 -5.470 1.00 97.75 201 LEU A CA 1
ATOM 1574 C C . LEU A 1 201 ? 6.508 11.059 -6.053 1.00 97.75 201 LEU A C 1
ATOM 1576 O O . LEU A 1 201 ? 6.912 10.980 -7.210 1.00 97.75 201 LEU A O 1
ATOM 1580 N N . MET A 1 202 ? 6.844 12.075 -5.257 1.00 97.38 202 MET A N 1
ATOM 1581 C CA . MET A 1 202 ? 7.757 13.149 -5.652 1.00 97.38 202 MET A CA 1
ATOM 1582 C C . MET A 1 202 ? 9.140 12.605 -6.007 1.00 97.38 202 MET A C 1
ATOM 1584 O O . MET A 1 202 ? 9.705 12.998 -7.025 1.00 97.38 202 MET A O 1
ATOM 1588 N N . LEU A 1 203 ? 9.675 11.677 -5.205 1.00 94.88 203 LEU A N 1
ATOM 1589 C CA . LEU A 1 203 ? 10.951 11.022 -5.498 1.00 94.88 203 LEU A CA 1
ATOM 1590 C C . LEU A 1 203 ? 10.872 10.197 -6.788 1.00 94.88 203 LEU A C 1
ATOM 1592 O O . LEU A 1 203 ? 11.752 10.314 -7.641 1.00 94.88 203 LEU A O 1
ATOM 1596 N N . LEU A 1 204 ? 9.801 9.415 -6.964 1.00 95.75 204 LEU A N 1
ATOM 1597 C CA . LEU A 1 204 ? 9.560 8.641 -8.184 1.00 95.75 204 LEU A CA 1
ATOM 1598 C C . LEU A 1 204 ? 9.520 9.546 -9.425 1.00 95.75 204 LEU A C 1
ATOM 1600 O O . LEU A 1 204 ? 10.292 9.344 -10.362 1.00 95.75 204 LEU A O 1
ATOM 1604 N N . PHE A 1 205 ? 8.645 10.555 -9.436 1.00 96.94 205 PHE A N 1
ATOM 1605 C CA . PHE A 1 205 ? 8.504 11.462 -10.574 1.00 96.94 205 PHE A CA 1
ATOM 1606 C C . PHE A 1 205 ? 9.761 12.301 -10.802 1.00 96.94 205 PHE A C 1
ATOM 1608 O O . PHE A 1 205 ? 10.129 12.519 -11.954 1.00 96.94 205 PHE A O 1
ATOM 1615 N N . GLY A 1 206 ? 10.476 12.674 -9.738 1.00 93.94 206 GLY A N 1
ATOM 1616 C CA . GLY A 1 206 ? 11.764 13.354 -9.830 1.00 93.94 206 GLY A CA 1
ATOM 1617 C C . GLY A 1 206 ? 12.809 12.504 -10.549 1.00 93.94 206 GLY A C 1
ATOM 1618 O O . GLY A 1 206 ? 13.429 12.967 -11.506 1.00 93.94 206 GLY A O 1
ATOM 1619 N N . VAL A 1 207 ? 12.966 11.232 -10.163 1.00 93.69 207 VAL A N 1
ATOM 1620 C CA . VAL A 1 207 ? 13.883 10.297 -10.840 1.00 93.69 207 VAL A CA 1
ATOM 1621 C C . VAL A 1 207 ? 13.498 10.113 -12.311 1.00 93.69 207 VAL A C 1
ATOM 1623 O O . VAL A 1 207 ? 14.376 10.143 -13.179 1.00 93.69 207 VAL A O 1
ATOM 1626 N N . LEU A 1 208 ? 12.204 9.971 -12.615 1.00 95.00 208 LEU A N 1
ATOM 1627 C CA . LEU A 1 208 ? 11.714 9.832 -13.989 1.00 95.00 208 LEU A CA 1
ATOM 1628 C C . LEU A 1 208 ? 11.969 11.094 -14.822 1.00 95.00 208 LEU A C 1
ATOM 1630 O O . LEU A 1 208 ? 12.468 10.988 -15.942 1.00 95.00 208 LEU A O 1
ATOM 1634 N N . PHE A 1 209 ? 11.688 12.278 -14.274 1.00 93.81 209 PHE A N 1
ATOM 1635 C CA . PHE A 1 209 ? 11.919 13.558 -14.939 1.00 93.81 209 PHE A CA 1
ATOM 1636 C C . PHE A 1 209 ? 13.402 13.768 -15.242 1.00 93.81 209 PHE A C 1
ATOM 1638 O O . PHE A 1 209 ? 13.764 14.068 -16.380 1.00 93.81 209 PHE A O 1
ATOM 1645 N N . LEU A 1 210 ? 14.272 13.569 -14.245 1.00 90.56 210 LEU A N 1
ATOM 1646 C CA . LEU A 1 210 ? 15.716 13.714 -14.417 1.00 90.56 210 LEU A CA 1
ATOM 1647 C C . LEU A 1 210 ? 16.239 12.752 -15.483 1.00 90.56 210 LEU A C 1
ATOM 1649 O O . LEU A 1 210 ? 16.983 13.155 -16.377 1.00 90.56 210 LEU A O 1
ATOM 1653 N N . SER A 1 211 ? 15.802 11.495 -15.432 1.00 92.31 211 SER A N 1
ATOM 1654 C CA . SER A 1 211 ? 16.191 10.489 -16.417 1.00 92.31 211 SER A CA 1
ATOM 1655 C C . SER A 1 211 ? 15.702 10.856 -17.819 1.00 92.31 211 SER A C 1
ATOM 1657 O O . SER A 1 211 ? 16.473 10.775 -18.771 1.00 92.31 211 SER A O 1
ATOM 1659 N N . ALA A 1 212 ? 14.465 11.335 -17.966 1.00 92.19 212 ALA A N 1
ATOM 1660 C CA . ALA A 1 212 ? 13.939 11.789 -19.251 1.00 92.19 212 ALA A CA 1
ATOM 1661 C C . ALA A 1 212 ? 14.738 12.980 -19.792 1.00 92.19 212 ALA A C 1
ATOM 1663 O O . ALA A 1 212 ? 15.196 12.950 -20.935 1.00 92.19 212 ALA A O 1
ATOM 1664 N N . TYR A 1 213 ? 14.997 13.991 -18.964 1.00 90.31 213 TYR A N 1
ATOM 1665 C CA . TYR A 1 213 ? 15.806 15.138 -19.362 1.00 90.31 213 TYR A CA 1
ATOM 1666 C C . TYR A 1 213 ? 17.165 14.703 -19.935 1.00 90.31 213 TYR A C 1
ATOM 1668 O O . TYR A 1 213 ? 17.535 15.135 -21.026 1.00 90.31 213 TYR A O 1
ATOM 1676 N N . TYR A 1 214 ? 17.873 13.781 -19.277 1.00 85.50 214 TYR A N 1
ATOM 1677 C CA . TYR A 1 214 ? 19.168 13.290 -19.764 1.00 85.50 214 TYR A CA 1
ATOM 1678 C C . TYR A 1 214 ? 19.081 12.354 -20.964 1.00 85.50 214 TYR A C 1
ATOM 1680 O O . TYR A 1 214 ? 19.944 12.404 -21.841 1.00 85.50 214 TYR A O 1
ATOM 1688 N N . GLY A 1 215 ? 18.051 11.514 -21.031 1.00 87.81 215 GLY A N 1
ATOM 1689 C CA . GLY A 1 215 ? 17.844 10.615 -22.163 1.00 87.81 215 GLY A CA 1
ATOM 1690 C C . GLY A 1 215 ? 17.624 11.373 -23.474 1.00 87.81 215 GLY A C 1
ATOM 1691 O O . GLY A 1 215 ? 18.097 10.936 -24.527 1.00 87.81 215 GLY A O 1
ATOM 1692 N N . PHE A 1 216 ? 16.956 12.531 -23.403 1.00 89.88 216 PHE A N 1
ATOM 1693 C CA . PHE A 1 216 ? 16.517 13.298 -24.571 1.00 89.88 216 PHE A CA 1
ATOM 1694 C C . PHE A 1 216 ? 17.316 14.574 -24.853 1.00 89.88 216 PHE A C 1
ATOM 1696 O O . PHE A 1 216 ? 17.257 15.082 -25.975 1.00 89.88 216 PHE A O 1
ATOM 1703 N N . ASN A 1 217 ? 18.093 15.091 -23.899 1.00 87.06 217 ASN A N 1
ATOM 1704 C CA . ASN A 1 217 ? 18.913 16.273 -24.140 1.00 87.06 217 ASN A CA 1
ATOM 1705 C C . ASN A 1 217 ? 20.095 15.953 -25.073 1.00 87.06 217 ASN A C 1
ATOM 1707 O O . ASN A 1 217 ? 20.994 15.183 -24.734 1.00 87.06 217 ASN A O 1
ATOM 1711 N N . LYS A 1 218 ? 20.132 16.605 -26.244 1.00 83.00 218 LYS A N 1
ATOM 1712 C CA . LYS A 1 218 ? 21.217 16.465 -27.234 1.00 83.00 218 LYS A CA 1
ATOM 1713 C C . LYS A 1 218 ? 22.582 16.927 -26.713 1.00 83.00 218 LYS A C 1
ATOM 1715 O O . LYS A 1 218 ? 23.598 16.510 -27.255 1.00 83.00 218 LYS A O 1
ATOM 1720 N N . GLY A 1 219 ? 22.614 17.770 -25.679 1.00 83.62 219 GLY A N 1
ATOM 1721 C CA . GLY A 1 219 ? 23.855 18.209 -25.036 1.00 83.62 219 GLY A CA 1
ATOM 1722 C C . GLY A 1 219 ? 24.515 17.148 -24.148 1.00 83.62 219 GLY A C 1
ATOM 1723 O O . GLY A 1 219 ? 25.626 17.365 -23.661 1.00 83.62 219 GLY A O 1
ATOM 1724 N N . CYS A 1 220 ? 23.848 16.016 -23.908 1.00 84.62 220 CYS A N 1
ATOM 1725 C CA . CYS A 1 220 ? 24.362 14.949 -23.060 1.00 84.62 220 CYS A CA 1
ATOM 1726 C C . CYS A 1 220 ? 25.120 13.890 -23.880 1.00 84.62 220 CYS A C 1
ATOM 1728 O O . CYS A 1 220 ? 24.679 13.526 -24.972 1.00 84.62 220 CYS A O 1
ATOM 1730 N N . PRO A 1 221 ? 26.248 13.366 -23.361 1.00 86.75 221 PRO A N 1
ATOM 1731 C CA . PRO A 1 221 ? 26.978 12.272 -23.989 1.00 86.75 221 PRO A CA 1
ATOM 1732 C C . PRO A 1 221 ? 26.084 11.079 -24.346 1.00 86.75 221 PRO A C 1
ATOM 1734 O O . PRO A 1 221 ? 25.308 10.597 -23.521 1.00 86.75 221 PRO A O 1
ATOM 1737 N N . GLU A 1 222 ? 26.249 10.533 -25.552 1.00 86.62 222 GLU A N 1
ATOM 1738 C CA . GLU A 1 222 ? 25.416 9.426 -26.046 1.00 86.62 222 GLU A CA 1
ATOM 1739 C C . GLU A 1 222 ? 25.477 8.164 -25.175 1.00 86.62 222 GLU A C 1
ATOM 1741 O O . GLU A 1 222 ? 24.539 7.369 -25.168 1.00 86.62 222 GLU A O 1
ATOM 1746 N N . TRP A 1 223 ? 26.566 7.962 -24.428 1.00 87.56 223 TRP A N 1
ATOM 1747 C CA . TRP A 1 223 ? 26.702 6.823 -23.521 1.00 87.56 223 TRP A CA 1
ATOM 1748 C C . TRP A 1 223 ? 25.765 6.898 -22.306 1.00 87.56 223 TRP A C 1
ATOM 1750 O O . TRP A 1 223 ? 25.510 5.862 -21.700 1.00 87.56 223 TRP A O 1
ATOM 1760 N N . MET A 1 224 ? 25.217 8.074 -21.969 1.00 89.44 224 MET A N 1
ATOM 1761 C CA . MET A 1 224 ? 24.289 8.254 -20.841 1.00 89.44 224 MET A CA 1
ATOM 1762 C C . MET A 1 224 ? 22.850 7.850 -21.191 1.00 89.44 224 MET A C 1
ATOM 1764 O O . MET A 1 224 ? 22.094 7.445 -20.309 1.00 89.44 224 MET A O 1
ATOM 1768 N N . ALA A 1 225 ? 22.473 7.915 -22.472 1.00 88.75 225 ALA A N 1
ATOM 1769 C CA . ALA A 1 225 ? 21.132 7.573 -22.946 1.00 88.75 225 ALA A CA 1
ATOM 1770 C C . ALA A 1 225 ? 20.635 6.172 -22.514 1.00 88.75 225 ALA A C 1
ATOM 1772 O O . ALA A 1 225 ? 19.509 6.093 -22.021 1.00 88.75 225 ALA A O 1
ATOM 1773 N N . PRO A 1 226 ? 21.417 5.074 -22.624 1.00 91.00 226 PRO A N 1
ATOM 1774 C CA . PRO A 1 226 ? 20.958 3.758 -22.177 1.00 91.00 226 PRO A CA 1
ATOM 1775 C C . PRO A 1 226 ? 20.703 3.709 -20.670 1.00 91.00 226 PRO A C 1
ATOM 1777 O O . PRO A 1 226 ? 19.723 3.097 -20.259 1.00 91.00 226 PRO A O 1
ATOM 1780 N N . PHE A 1 227 ? 21.515 4.384 -19.848 1.00 92.62 227 PHE A N 1
ATOM 1781 C CA . PHE A 1 227 ? 21.293 4.450 -18.399 1.00 92.62 227 PHE A CA 1
ATOM 1782 C C . PHE A 1 227 ? 20.008 5.203 -18.070 1.00 92.62 227 PHE A C 1
ATOM 1784 O O . PHE A 1 227 ? 19.176 4.681 -17.341 1.00 92.62 227 PHE A O 1
ATOM 1791 N N . ALA A 1 228 ? 19.806 6.377 -18.670 1.00 92.50 228 ALA A N 1
ATOM 1792 C CA . ALA A 1 228 ? 18.589 7.164 -18.504 1.00 92.50 228 ALA A CA 1
ATOM 1793 C C . ALA A 1 228 ? 17.325 6.372 -18.886 1.00 92.50 228 ALA A C 1
ATOM 1795 O O . ALA A 1 228 ? 16.374 6.292 -18.111 1.00 92.50 228 ALA A O 1
ATOM 1796 N N . MET A 1 229 ? 17.334 5.726 -20.055 1.00 93.38 229 MET A N 1
ATOM 1797 C CA . MET A 1 229 ? 16.216 4.902 -20.523 1.00 93.38 229 MET A CA 1
ATOM 1798 C C . MET A 1 229 ? 15.990 3.670 -19.636 1.00 93.38 229 MET A C 1
ATOM 1800 O O . MET A 1 229 ? 14.845 3.315 -19.364 1.00 93.38 229 MET A O 1
ATOM 1804 N N . SER A 1 230 ? 17.065 3.051 -19.138 1.00 94.62 230 SER A N 1
ATOM 1805 C CA . SER A 1 230 ? 16.980 1.928 -18.197 1.00 94.62 230 SER A CA 1
ATOM 1806 C C . SER A 1 230 ? 16.388 2.353 -16.861 1.00 94.62 230 SER A C 1
ATOM 1808 O O . SER A 1 230 ? 15.572 1.621 -16.315 1.00 94.62 230 SER A O 1
ATOM 1810 N N . THR A 1 231 ? 16.741 3.537 -16.351 1.00 95.19 231 THR A N 1
ATOM 1811 C CA . THR A 1 231 ? 16.153 4.081 -15.122 1.00 95.19 231 THR A CA 1
ATOM 1812 C C . THR A 1 231 ? 14.664 4.333 -15.292 1.00 95.19 231 THR A C 1
ATOM 1814 O O . THR A 1 231 ? 13.887 3.874 -14.457 1.00 95.19 231 THR A O 1
ATOM 1817 N N . ILE A 1 232 ? 14.256 5.007 -16.378 1.00 95.69 232 ILE A N 1
ATOM 1818 C CA . ILE A 1 232 ? 12.835 5.237 -16.684 1.00 95.69 232 ILE A CA 1
ATOM 1819 C C . ILE A 1 232 ? 12.100 3.901 -16.721 1.00 95.69 232 ILE A C 1
ATOM 1821 O O . ILE A 1 232 ? 11.096 3.726 -16.038 1.00 95.69 232 ILE A O 1
ATOM 1825 N N . GLY A 1 233 ? 12.633 2.945 -17.480 1.00 95.69 233 GLY A N 1
ATOM 1826 C CA . GLY A 1 233 ? 12.044 1.627 -17.614 1.00 95.69 233 GLY A CA 1
ATOM 1827 C C . GLY A 1 233 ? 11.944 0.880 -16.280 1.00 95.69 233 GLY A C 1
ATOM 1828 O O . GLY A 1 233 ? 10.866 0.429 -15.913 1.00 95.69 233 GLY A O 1
ATOM 1829 N N . ALA A 1 234 ? 13.036 0.771 -15.523 1.00 96.44 234 ALA A N 1
ATOM 1830 C CA . ALA A 1 234 ? 13.065 0.046 -14.254 1.00 96.44 234 ALA A CA 1
ATOM 1831 C C . ALA A 1 234 ? 12.080 0.633 -13.231 1.00 96.44 234 ALA A C 1
ATOM 1833 O O . ALA A 1 234 ? 11.324 -0.107 -12.601 1.00 96.44 234 ALA A O 1
ATOM 1834 N N . TRP A 1 235 ? 12.051 1.961 -13.091 1.00 97.12 235 TRP A N 1
ATOM 1835 C CA . TRP A 1 235 ? 11.152 2.629 -12.151 1.00 97.12 235 TRP A CA 1
ATOM 1836 C C . TRP A 1 235 ? 9.691 2.577 -12.588 1.00 97.12 235 TRP A C 1
ATOM 1838 O O . TRP A 1 235 ? 8.836 2.350 -11.737 1.00 97.12 235 TRP A O 1
ATOM 1848 N N . LEU A 1 236 ? 9.387 2.714 -13.884 1.00 97.06 236 LEU A N 1
ATOM 1849 C CA . LEU A 1 236 ? 8.020 2.539 -14.390 1.00 97.06 236 LEU A CA 1
ATOM 1850 C C . LEU A 1 236 ? 7.533 1.097 -14.229 1.00 97.06 236 LEU A C 1
ATOM 1852 O O . LEU A 1 236 ? 6.418 0.876 -13.764 1.00 97.06 236 LEU A O 1
ATOM 1856 N N . ALA A 1 237 ? 8.377 0.117 -14.549 1.00 97.69 237 ALA A N 1
ATOM 1857 C CA . ALA A 1 237 ? 8.058 -1.294 -14.384 1.00 97.69 237 ALA A CA 1
ATOM 1858 C C . ALA A 1 237 ? 7.750 -1.622 -12.916 1.00 97.69 237 ALA A C 1
ATOM 1860 O O . ALA A 1 237 ? 6.714 -2.224 -12.619 1.00 97.69 237 ALA A O 1
ATOM 1861 N N . LEU A 1 238 ? 8.605 -1.172 -11.990 1.00 97.31 238 LEU A N 1
ATOM 1862 C CA . LEU A 1 238 ? 8.373 -1.341 -10.559 1.00 97.31 238 LEU A CA 1
ATOM 1863 C C . LEU A 1 238 ? 7.119 -0.578 -10.098 1.00 97.31 238 LEU A C 1
ATOM 1865 O O . LEU A 1 238 ? 6.339 -1.120 -9.317 1.00 97.31 238 LEU A O 1
ATOM 1869 N N . ALA A 1 239 ? 6.892 0.647 -10.577 1.00 97.19 239 ALA A N 1
ATOM 1870 C CA . ALA A 1 239 ? 5.715 1.446 -10.233 1.00 97.19 239 ALA A CA 1
ATOM 1871 C C . ALA A 1 239 ? 4.408 0.741 -10.633 1.00 97.19 239 ALA A C 1
ATOM 1873 O O . ALA A 1 239 ? 3.506 0.574 -9.813 1.00 97.19 239 ALA A O 1
ATOM 1874 N N . ILE A 1 240 ? 4.332 0.222 -11.860 1.00 97.56 240 ILE A N 1
ATOM 1875 C CA . ILE A 1 240 ? 3.154 -0.521 -12.326 1.00 97.56 240 ILE A CA 1
ATOM 1876 C C . ILE A 1 240 ? 3.003 -1.834 -11.547 1.00 97.56 240 ILE A C 1
ATOM 1878 O O . ILE A 1 240 ? 1.893 -2.195 -11.165 1.00 97.56 240 ILE A O 1
ATOM 1882 N N . CYS A 1 241 ? 4.095 -2.536 -11.227 1.00 97.56 241 CYS A N 1
ATOM 1883 C CA . CYS A 1 241 ? 4.016 -3.728 -10.377 1.00 97.56 241 CYS A CA 1
ATOM 1884 C C . CYS A 1 241 ? 3.466 -3.409 -8.971 1.00 97.56 241 CYS A C 1
ATOM 1886 O O . CYS A 1 241 ? 2.667 -4.183 -8.441 1.00 97.56 241 CYS A O 1
ATOM 1888 N N . ASN A 1 242 ? 3.843 -2.264 -8.389 1.00 97.06 242 ASN A N 1
ATOM 1889 C CA . ASN A 1 242 ? 3.348 -1.785 -7.092 1.00 97.06 242 ASN A CA 1
ATOM 1890 C C . ASN A 1 242 ? 1.846 -1.454 -7.093 1.00 97.06 242 ASN A C 1
ATOM 1892 O O . ASN A 1 242 ? 1.216 -1.465 -6.037 1.00 97.06 242 ASN A O 1
ATOM 1896 N N . PHE A 1 243 ? 1.253 -1.205 -8.262 1.00 95.75 243 PHE A N 1
ATOM 1897 C CA . PHE A 1 243 ? -0.193 -1.028 -8.386 1.00 95.75 243 PHE A CA 1
ATOM 1898 C C . PHE A 1 243 ? -0.958 -2.332 -8.107 1.00 95.75 243 PHE A C 1
ATOM 1900 O O . PHE A 1 243 ? -2.038 -2.316 -7.527 1.00 95.75 243 PHE A O 1
ATOM 1907 N N . PHE A 1 244 ? -0.380 -3.480 -8.472 1.00 94.19 244 PHE A N 1
ATOM 1908 C CA . PHE A 1 244 ? -1.026 -4.792 -8.343 1.00 94.19 244 PHE A CA 1
ATOM 1909 C C . PHE A 1 244 ? -0.573 -5.599 -7.123 1.00 94.19 244 PHE A C 1
ATOM 1911 O O . PHE A 1 244 ? -1.042 -6.727 -6.925 1.00 94.19 244 PHE A O 1
ATOM 1918 N N . SER A 1 245 ? 0.413 -5.112 -6.370 1.00 94.38 245 SER A N 1
ATOM 1919 C CA . SER A 1 245 ? 0.998 -5.824 -5.235 1.00 94.38 245 SER A CA 1
ATOM 1920 C C . SER A 1 245 ? 1.696 -4.872 -4.270 1.00 94.38 245 SER A C 1
ATOM 1922 O O . SER A 1 245 ? 2.243 -3.850 -4.672 1.00 94.38 245 SER A O 1
ATOM 1924 N N . THR A 1 246 ? 1.754 -5.260 -2.998 1.00 94.88 246 THR A N 1
ATOM 1925 C CA . THR A 1 246 ? 2.461 -4.518 -1.943 1.00 94.88 246 THR A CA 1
ATOM 1926 C C . THR A 1 246 ? 3.930 -4.917 -1.925 1.00 94.88 246 THR A C 1
ATOM 1928 O O . THR A 1 246 ? 4.369 -5.729 -1.117 1.00 94.88 246 THR A O 1
ATOM 1931 N N . LEU A 1 247 ? 4.685 -4.412 -2.898 1.00 95.69 247 LEU A N 1
ATOM 1932 C CA . LEU A 1 247 ? 6.075 -4.806 -3.134 1.00 95.69 247 LEU A CA 1
ATOM 1933 C C . LEU A 1 247 ? 7.090 -3.981 -2.342 1.00 95.69 247 LEU A C 1
ATOM 1935 O O . LEU A 1 247 ? 8.221 -4.414 -2.135 1.00 95.69 247 LEU A O 1
ATOM 1939 N N . TRP A 1 248 ? 6.686 -2.802 -1.882 1.00 91.50 248 TRP A N 1
ATOM 1940 C CA . TRP A 1 248 ? 7.578 -1.841 -1.246 1.00 91.50 248 TRP A CA 1
ATOM 1941 C C . TRP A 1 248 ? 8.211 -2.350 0.062 1.00 91.50 248 TRP A C 1
ATOM 1943 O O . TRP A 1 248 ? 9.340 -1.979 0.378 1.00 91.50 248 TRP A O 1
ATOM 1953 N N . ILE A 1 249 ? 7.537 -3.268 0.763 1.00 92.50 249 ILE A N 1
ATOM 1954 C CA . ILE A 1 249 ? 8.031 -3.927 1.982 1.00 92.50 249 ILE A CA 1
ATOM 1955 C C . ILE A 1 249 ? 9.259 -4.823 1.730 1.00 92.50 249 ILE A C 1
ATOM 1957 O O . ILE A 1 249 ? 10.031 -5.099 2.650 1.00 92.50 249 ILE A O 1
ATOM 1961 N N . PHE A 1 250 ? 9.483 -5.271 0.488 1.00 94.50 250 PHE A N 1
ATOM 1962 C CA . PHE A 1 250 ? 10.587 -6.168 0.141 1.00 94.50 250 PHE A CA 1
ATOM 1963 C C . PHE A 1 250 ? 11.844 -5.378 -0.215 1.00 94.50 250 PHE A C 1
ATOM 1965 O O . PHE A 1 250 ? 12.082 -5.046 -1.375 1.00 94.50 250 PHE A O 1
ATOM 1972 N N . LYS A 1 251 ? 12.696 -5.126 0.785 1.00 94.50 251 LYS A N 1
ATOM 1973 C CA . LYS A 1 251 ? 13.947 -4.354 0.645 1.00 94.50 251 LYS A CA 1
ATOM 1974 C C . LYS A 1 251 ? 14.835 -4.816 -0.520 1.00 94.50 251 LYS A C 1
ATOM 1976 O O . LYS A 1 251 ? 15.412 -3.985 -1.211 1.00 94.50 251 LYS A O 1
ATOM 1981 N N . SER A 1 252 ? 14.911 -6.119 -0.788 1.00 94.31 252 SER A N 1
ATOM 1982 C CA . SER A 1 252 ? 15.733 -6.672 -1.873 1.00 94.31 252 SER A CA 1
ATOM 1983 C C . SER A 1 252 ? 15.235 -6.317 -3.281 1.00 94.31 252 SER A C 1
ATOM 1985 O O . SER A 1 252 ? 16.053 -6.247 -4.196 1.00 94.31 252 SER A O 1
ATOM 1987 N N . LEU A 1 253 ? 13.940 -6.027 -3.481 1.00 94.19 253 LEU A N 1
ATOM 1988 C CA . LEU A 1 253 ? 13.430 -5.570 -4.785 1.00 94.19 253 LEU A CA 1
ATOM 1989 C C . LEU A 1 253 ? 13.966 -4.192 -5.179 1.00 94.19 253 LEU A C 1
ATOM 1991 O O . LEU A 1 253 ? 14.017 -3.863 -6.363 1.00 94.19 253 LEU A O 1
ATOM 1995 N N . TRP A 1 254 ? 14.391 -3.395 -4.201 1.00 93.19 254 TRP A N 1
ATOM 1996 C CA . TRP A 1 254 ? 14.869 -2.038 -4.428 1.00 93.19 254 TRP A CA 1
ATOM 1997 C C . TRP A 1 254 ? 16.294 -1.975 -4.971 1.00 93.19 254 TRP A C 1
ATOM 1999 O O . TRP A 1 254 ? 16.709 -0.909 -5.413 1.00 93.19 254 TRP A O 1
ATOM 2009 N N . PHE A 1 255 ? 17.038 -3.086 -4.984 1.00 93.62 255 PHE A N 1
ATOM 2010 C CA . PHE A 1 255 ? 18.439 -3.086 -5.408 1.00 93.62 255 PHE A CA 1
ATOM 2011 C C . PHE A 1 255 ? 18.618 -2.573 -6.844 1.00 93.62 255 PHE A C 1
ATOM 2013 O O . PHE A 1 255 ? 19.384 -1.643 -7.081 1.00 93.62 255 PHE A O 1
ATOM 2020 N N . VAL A 1 256 ? 17.869 -3.131 -7.800 1.00 92.81 256 VAL A N 1
ATOM 2021 C CA . VAL A 1 256 ? 17.965 -2.763 -9.222 1.00 92.81 256 VAL A CA 1
ATOM 2022 C C . VAL A 1 256 ? 17.506 -1.318 -9.482 1.00 92.81 256 VAL A C 1
ATOM 2024 O O . VAL A 1 256 ? 18.309 -0.528 -9.983 1.00 92.81 256 VAL A O 1
ATOM 2027 N N . PRO A 1 257 ? 16.269 -0.909 -9.137 1.00 91.62 257 PRO A N 1
ATOM 2028 C CA . PRO A 1 257 ? 15.822 0.464 -9.371 1.00 91.62 257 PRO A CA 1
ATOM 2029 C C . PRO A 1 257 ? 16.609 1.477 -8.530 1.00 91.62 257 PRO A C 1
ATOM 2031 O O . PRO A 1 257 ? 16.899 2.567 -9.017 1.00 91.62 257 PRO A O 1
ATOM 2034 N N . GLY A 1 258 ? 17.027 1.114 -7.315 1.00 92.62 258 GLY A N 1
ATOM 2035 C CA . GLY A 1 258 ? 17.889 1.931 -6.463 1.00 92.62 258 GLY A CA 1
ATOM 2036 C C . GLY A 1 258 ? 19.265 2.177 -7.081 1.00 92.62 258 GLY A C 1
ATOM 2037 O O . GLY A 1 258 ? 19.718 3.319 -7.106 1.00 92.62 258 GLY A O 1
ATOM 2038 N N . ALA A 1 259 ? 19.897 1.154 -7.667 1.00 94.12 259 ALA A N 1
ATOM 2039 C CA . ALA A 1 259 ? 21.154 1.314 -8.398 1.00 94.12 259 ALA A CA 1
ATOM 2040 C C . ALA A 1 259 ? 20.996 2.259 -9.602 1.00 94.12 259 ALA A C 1
ATOM 2042 O O . ALA A 1 259 ? 21.806 3.167 -9.788 1.00 94.12 259 ALA A O 1
ATOM 2043 N N . PHE A 1 260 ? 19.921 2.117 -10.385 1.00 91.81 260 PHE A N 1
ATOM 2044 C CA . PHE A 1 260 ? 19.634 3.020 -11.507 1.00 91.81 260 PHE A CA 1
ATOM 2045 C C . PHE A 1 260 ? 19.271 4.445 -11.066 1.00 91.81 260 PHE A C 1
ATOM 2047 O O . PHE A 1 260 ? 19.668 5.410 -11.724 1.00 91.81 260 PHE A O 1
ATOM 2054 N N . ALA A 1 261 ? 18.578 4.608 -9.937 1.00 89.06 261 ALA A N 1
ATOM 2055 C CA . ALA A 1 261 ? 18.328 5.917 -9.339 1.00 89.06 261 ALA A CA 1
ATOM 2056 C C . ALA A 1 261 ? 19.631 6.579 -8.892 1.00 89.06 261 ALA A C 1
ATOM 2058 O O . ALA A 1 261 ? 19.845 7.747 -9.203 1.00 89.06 261 ALA A O 1
ATOM 2059 N N . LEU A 1 262 ? 20.526 5.834 -8.234 1.00 92.38 262 LEU A N 1
ATOM 2060 C CA . LEU A 1 262 ? 21.834 6.338 -7.823 1.00 92.38 262 LEU A CA 1
ATOM 2061 C C . LEU A 1 262 ? 22.666 6.757 -9.035 1.00 92.38 262 LEU A C 1
ATOM 2063 O O . LEU A 1 262 ? 23.209 7.857 -9.044 1.00 92.38 262 LEU A O 1
ATOM 2067 N N . ILE A 1 263 ? 22.719 5.931 -10.085 1.00 88.94 263 ILE A N 1
ATOM 2068 C CA . ILE A 1 263 ? 23.387 6.300 -11.338 1.00 88.94 263 ILE A CA 1
ATOM 2069 C C . ILE A 1 263 ? 22.771 7.589 -11.888 1.00 88.94 263 ILE A C 1
ATOM 2071 O O . ILE A 1 263 ? 23.497 8.531 -12.177 1.00 88.94 263 ILE A O 1
ATOM 2075 N N . SER A 1 264 ? 21.446 7.684 -11.966 1.00 85.19 264 SER A N 1
ATOM 2076 C CA . SER A 1 264 ? 20.762 8.874 -12.493 1.00 85.19 264 SER A CA 1
ATOM 2077 C C . SER A 1 264 ? 21.016 10.121 -11.652 1.00 85.19 264 SER A C 1
ATOM 2079 O O . SER A 1 264 ? 21.181 11.204 -12.210 1.00 85.19 264 SER A O 1
ATOM 2081 N N . LEU A 1 265 ? 21.120 9.973 -10.331 1.00 87.62 265 LEU A N 1
ATOM 2082 C CA . LEU A 1 265 ? 21.516 11.040 -9.422 1.00 87.62 265 LEU A CA 1
ATOM 2083 C C . LEU A 1 265 ? 22.965 11.470 -9.673 1.00 87.62 265 LEU A C 1
ATOM 2085 O O . LEU A 1 265 ? 23.225 12.659 -9.791 1.00 87.62 265 LEU A O 1
ATOM 2089 N N . LEU A 1 266 ? 23.909 10.538 -9.812 1.00 89.19 266 LEU A N 1
ATOM 2090 C CA . LEU A 1 266 ? 25.306 10.865 -10.122 1.00 89.19 266 LEU A CA 1
ATOM 2091 C C . LEU A 1 266 ? 25.424 11.577 -11.476 1.00 89.19 266 LEU A C 1
ATOM 2093 O O . LEU A 1 266 ? 26.090 12.608 -11.583 1.00 89.19 266 LEU A O 1
ATOM 2097 N N . LEU A 1 267 ? 24.712 11.083 -12.493 1.00 83.81 267 LEU A N 1
ATOM 2098 C CA . LEU A 1 267 ? 24.606 11.737 -13.796 1.00 83.81 267 LEU A CA 1
ATOM 2099 C C . LEU A 1 267 ? 24.009 13.145 -13.645 1.00 83.81 267 LEU A C 1
ATOM 2101 O O . LEU A 1 267 ? 24.550 14.100 -14.203 1.00 83.81 267 LEU A O 1
ATOM 2105 N N . PHE A 1 268 ? 22.974 13.304 -12.817 1.00 81.62 268 PHE A N 1
ATOM 2106 C CA . PHE A 1 268 ? 22.392 14.604 -12.500 1.00 81.62 268 PHE A CA 1
ATOM 2107 C C . PHE A 1 268 ? 23.388 15.550 -11.831 1.00 81.62 268 PHE A C 1
ATOM 2109 O O . PHE A 1 268 ? 23.517 16.683 -12.278 1.00 81.62 268 PHE A O 1
ATOM 2116 N N . LEU A 1 269 ? 24.143 15.099 -10.829 1.00 85.12 269 LEU A N 1
ATOM 2117 C CA . LEU A 1 269 ? 25.136 15.923 -10.136 1.00 85.12 269 LEU A CA 1
ATOM 2118 C C . LEU A 1 269 ? 26.246 16.400 -11.081 1.00 85.12 269 LEU A C 1
ATOM 2120 O O . LEU A 1 269 ? 26.655 17.559 -11.019 1.00 85.12 269 LEU A O 1
ATOM 2124 N N . THR A 1 270 ? 26.703 15.548 -12.007 1.00 81.31 270 THR A N 1
ATOM 2125 C CA . THR A 1 270 ? 27.693 15.969 -13.018 1.00 81.31 270 THR A CA 1
ATOM 2126 C C . THR A 1 270 ? 27.137 17.024 -13.966 1.00 81.31 270 THR A C 1
ATOM 2128 O O . THR A 1 270 ? 27.855 17.928 -14.402 1.00 81.31 270 THR A O 1
ATOM 2131 N N . ALA A 1 271 ? 25.845 16.935 -14.260 1.00 73.31 271 ALA A N 1
ATOM 2132 C CA . ALA A 1 271 ? 25.180 17.823 -15.181 1.00 73.31 271 ALA A CA 1
ATOM 2133 C C . ALA A 1 271 ? 24.529 19.039 -14.516 1.00 73.31 271 ALA A C 1
ATOM 2135 O O . ALA A 1 271 ? 24.265 19.987 -15.238 1.00 73.31 271 ALA A O 1
ATOM 2136 N N . LEU A 1 272 ? 24.381 19.114 -13.188 1.00 75.38 272 LEU A N 1
ATOM 2137 C CA . LEU A 1 272 ? 24.014 20.344 -12.463 1.00 75.38 272 LEU A CA 1
ATOM 2138 C C . LEU A 1 272 ? 24.966 21.502 -12.784 1.00 75.38 272 LEU A C 1
ATOM 2140 O O . LEU A 1 272 ? 24.551 22.653 -12.817 1.00 75.38 272 LEU A O 1
ATOM 2144 N N . ARG A 1 273 ? 26.229 21.194 -13.107 1.00 75.88 273 ARG A N 1
ATOM 2145 C CA . ARG A 1 273 ? 27.206 22.181 -13.592 1.00 75.88 273 ARG A CA 1
ATOM 2146 C C . ARG A 1 273 ? 26.835 22.798 -14.947 1.00 75.88 273 ARG A C 1
ATOM 2148 O O . ARG A 1 273 ? 27.370 23.840 -15.302 1.00 75.88 273 ARG A O 1
ATOM 2155 N N . LYS A 1 274 ? 25.979 22.131 -15.727 1.00 71.44 274 LYS A N 1
ATOM 2156 C CA . LYS A 1 274 ? 25.587 22.498 -17.099 1.00 71.44 274 LYS A CA 1
ATOM 2157 C C . LYS A 1 274 ? 24.086 22.760 -17.258 1.00 71.44 274 LYS A C 1
ATOM 2159 O O . LYS A 1 274 ? 23.679 23.405 -18.218 1.00 71.44 274 LYS A O 1
ATOM 2164 N N . ALA A 1 275 ? 23.258 22.215 -16.375 1.00 74.25 275 ALA A N 1
ATOM 2165 C CA . ALA A 1 275 ? 21.817 22.363 -16.405 1.00 74.25 275 ALA A CA 1
ATOM 2166 C C . ALA A 1 275 ? 21.447 23.760 -15.912 1.00 74.25 275 ALA A C 1
ATOM 2168 O O . ALA A 1 275 ? 21.975 24.243 -14.912 1.00 74.25 275 ALA A O 1
ATOM 2169 N N . SER A 1 276 ? 20.516 24.413 -16.603 1.00 81.56 276 SER A N 1
ATOM 2170 C CA . SER A 1 276 ? 19.995 25.679 -16.110 1.00 81.56 276 SER A CA 1
ATOM 2171 C C . SER A 1 276 ? 19.172 25.422 -14.847 1.00 81.56 276 SER A C 1
ATOM 2173 O O . SER A 1 276 ? 18.367 24.489 -14.792 1.00 81.56 276 SER A O 1
ATOM 2175 N N . PHE A 1 277 ? 19.337 26.281 -13.841 1.00 85.19 277 P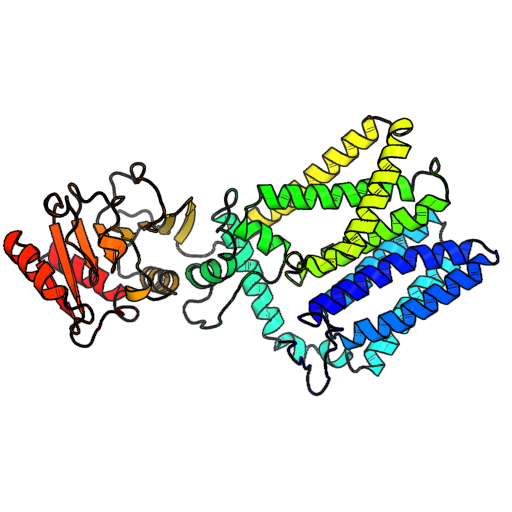HE A N 1
ATOM 2176 C CA . PHE A 1 277 ? 18.531 26.270 -12.615 1.00 85.19 277 PHE A CA 1
ATOM 2177 C C . PHE A 1 277 ? 17.021 26.163 -12.911 1.00 85.19 277 PHE A C 1
ATOM 2179 O O . PHE A 1 277 ? 16.293 25.451 -12.224 1.00 85.19 277 PHE A O 1
ATOM 2186 N N . ARG A 1 278 ? 16.567 26.777 -14.015 1.00 88.06 278 ARG A N 1
ATOM 2187 C CA . ARG A 1 278 ? 15.181 26.710 -14.506 1.00 88.06 278 ARG A CA 1
ATOM 2188 C C . ARG A 1 278 ? 14.685 25.280 -14.738 1.00 88.06 278 ARG A C 1
ATOM 2190 O O . ARG A 1 278 ? 13.551 24.985 -14.388 1.00 88.06 278 ARG A O 1
ATOM 2197 N N . ILE A 1 279 ? 15.504 24.392 -15.303 1.00 88.69 279 ILE A N 1
ATOM 2198 C CA . ILE A 1 279 ? 15.095 23.008 -15.606 1.00 88.69 279 ILE A CA 1
ATOM 2199 C C . ILE A 1 279 ? 14.911 22.204 -14.321 1.00 88.69 279 ILE A C 1
ATOM 2201 O O . ILE A 1 279 ? 13.962 21.433 -14.214 1.00 88.69 279 ILE A O 1
ATOM 2205 N N . VAL A 1 280 ? 15.786 22.417 -13.336 1.00 88.44 280 VAL A N 1
ATOM 2206 C CA . VAL A 1 280 ? 15.672 21.773 -12.022 1.00 88.44 280 VAL A CA 1
ATOM 2207 C C . VAL A 1 280 ? 14.387 22.220 -11.330 1.00 88.44 280 VAL A C 1
ATOM 2209 O O . VAL A 1 280 ? 13.615 21.380 -10.882 1.00 88.44 280 VAL A O 1
ATOM 2212 N N . VAL A 1 281 ? 14.116 23.529 -11.311 1.00 92.25 281 VAL A N 1
ATOM 2213 C CA . VAL A 1 281 ? 12.890 24.080 -10.715 1.00 92.25 281 VAL A CA 1
ATOM 2214 C C . VAL A 1 281 ? 11.640 23.543 -11.415 1.00 92.25 281 VAL A C 1
ATOM 2216 O O . VAL A 1 281 ? 10.733 23.065 -10.740 1.00 92.25 281 VAL A O 1
ATOM 2219 N N . LEU A 1 282 ? 11.599 23.551 -12.752 1.00 93.69 282 LEU A N 1
ATOM 2220 C CA . LEU A 1 282 ? 10.464 23.017 -13.516 1.00 93.69 282 LEU A CA 1
ATOM 2221 C C . LEU A 1 282 ? 10.250 21.520 -13.267 1.00 93.69 282 LEU A C 1
ATOM 2223 O O . LEU A 1 282 ? 9.112 21.088 -13.117 1.00 93.69 282 LEU A O 1
ATOM 2227 N N . GLY A 1 283 ? 11.328 20.739 -13.181 1.00 92.44 283 GLY A N 1
ATOM 2228 C CA . GLY A 1 283 ? 11.264 19.313 -12.871 1.00 92.44 283 GLY A CA 1
ATOM 2229 C C . GLY A 1 283 ? 10.712 19.019 -11.486 1.00 92.44 283 GLY A C 1
ATOM 2230 O O . GLY A 1 283 ? 9.838 18.164 -11.331 1.00 92.44 283 GLY A O 1
ATOM 2231 N N . SER A 1 284 ? 11.188 19.757 -10.483 1.00 93.44 284 SER A N 1
ATOM 2232 C CA . SER A 1 284 ? 10.691 19.654 -9.112 1.00 93.44 284 SER A CA 1
ATOM 2233 C C . SER A 1 284 ? 9.218 20.042 -9.028 1.00 93.44 284 SER A C 1
ATOM 2235 O O . SER A 1 284 ? 8.431 19.288 -8.464 1.00 93.44 284 SER A O 1
ATOM 2237 N N . LEU A 1 285 ? 8.820 21.161 -9.647 1.00 96.94 285 LEU A N 1
ATOM 2238 C CA . LEU A 1 285 ? 7.421 21.593 -9.691 1.00 96.94 285 LEU A CA 1
ATOM 2239 C C . LEU A 1 285 ? 6.534 20.562 -10.395 1.00 96.94 285 LEU A C 1
ATOM 2241 O O . LEU A 1 285 ? 5.494 20.202 -9.858 1.00 96.94 285 LEU A O 1
ATOM 2245 N N . ALA A 1 286 ? 6.956 20.027 -11.544 1.00 96.19 286 ALA A N 1
ATOM 2246 C CA . ALA A 1 286 ? 6.211 18.983 -12.245 1.00 96.19 286 ALA A CA 1
ATOM 2247 C C . ALA A 1 286 ? 6.045 17.721 -11.382 1.00 96.19 286 ALA A C 1
ATOM 2249 O O . ALA A 1 286 ? 4.957 17.155 -11.317 1.00 96.19 286 ALA A O 1
ATOM 2250 N N . SER A 1 287 ? 7.100 17.310 -10.675 1.00 96.56 287 SER A N 1
ATOM 2251 C CA . SER A 1 287 ? 7.074 16.131 -9.799 1.00 96.56 287 SER A CA 1
ATOM 2252 C C . SER A 1 287 ? 6.156 16.328 -8.590 1.00 96.56 287 SER A C 1
ATOM 2254 O O . SER A 1 287 ? 5.390 15.425 -8.255 1.00 96.56 287 SER A O 1
ATOM 2256 N N . ILE A 1 288 ? 6.190 17.516 -7.973 1.00 97.75 288 ILE A N 1
ATOM 2257 C CA . ILE A 1 288 ? 5.286 17.911 -6.882 1.00 97.75 288 ILE A CA 1
ATOM 2258 C C . ILE A 1 288 ? 3.841 17.903 -7.371 1.00 97.75 288 ILE A C 1
ATOM 2260 O O . ILE A 1 288 ? 2.999 17.244 -6.767 1.00 97.75 288 ILE A O 1
ATOM 2264 N N . THR A 1 289 ? 3.553 18.574 -8.487 1.00 97.94 289 THR A N 1
ATOM 2265 C CA . THR A 1 289 ? 2.199 18.650 -9.041 1.00 97.94 289 THR A CA 1
ATOM 2266 C C . THR A 1 289 ? 1.648 17.262 -9.354 1.00 97.94 289 THR A C 1
ATOM 2268 O O . THR A 1 289 ? 0.531 16.952 -8.954 1.00 97.94 289 THR A O 1
ATOM 2271 N N . MET A 1 290 ? 2.429 16.389 -10.000 1.00 97.94 290 MET A N 1
ATOM 2272 C CA . MET A 1 290 ? 1.991 15.020 -10.297 1.00 97.94 290 MET A CA 1
ATOM 2273 C C . MET A 1 290 ? 1.732 14.201 -9.028 1.00 97.94 290 MET A C 1
ATOM 2275 O O . MET A 1 290 ? 0.733 13.487 -8.961 1.00 97.94 290 MET A O 1
ATOM 2279 N N . ALA A 1 291 ? 2.587 14.318 -8.008 1.00 98.19 291 ALA A N 1
ATOM 2280 C CA . ALA A 1 291 ? 2.378 13.646 -6.727 1.00 98.19 291 ALA A CA 1
ATOM 2281 C C . ALA A 1 291 ? 1.097 14.132 -6.029 1.00 98.19 291 ALA A C 1
ATOM 2283 O O . ALA A 1 291 ? 0.286 13.315 -5.597 1.00 98.19 291 ALA A O 1
ATOM 2284 N N . LEU A 1 292 ? 0.882 15.451 -5.980 1.00 98.25 292 LEU A N 1
ATOM 2285 C CA . LEU A 1 292 ? -0.316 16.048 -5.390 1.00 98.25 292 LEU A CA 1
ATOM 2286 C C . LEU A 1 292 ? -1.586 15.659 -6.149 1.00 98.25 292 LEU A C 1
ATOM 2288 O O . LEU A 1 292 ? -2.584 15.358 -5.507 1.00 98.25 292 LEU A O 1
ATOM 2292 N N . LEU A 1 293 ? -1.555 15.601 -7.484 1.00 98.31 293 LEU A N 1
ATOM 2293 C CA . LEU A 1 293 ? -2.697 15.159 -8.293 1.00 98.31 293 LEU A CA 1
ATOM 2294 C C . LEU A 1 293 ? -3.077 13.704 -8.005 1.00 98.31 293 LEU A C 1
ATOM 2296 O O . LEU A 1 293 ? -4.261 13.397 -7.891 1.00 98.31 293 LEU A O 1
ATOM 2300 N N . VAL A 1 294 ? -2.093 12.811 -7.848 1.00 98.00 294 VAL A N 1
ATOM 2301 C CA . VAL A 1 294 ? -2.357 11.412 -7.475 1.00 98.00 294 VAL A CA 1
ATOM 2302 C C . VAL A 1 294 ? -2.939 11.328 -6.063 1.00 98.00 294 VAL A C 1
ATOM 2304 O O . VAL A 1 294 ? -3.948 10.652 -5.868 1.00 98.00 294 VAL A O 1
ATOM 2307 N N . CYS A 1 295 ? -2.358 12.033 -5.087 1.00 98.50 295 CYS A N 1
ATOM 2308 C CA . CYS A 1 295 ? -2.873 12.055 -3.715 1.00 98.50 295 CYS A CA 1
ATOM 2309 C C . CYS A 1 295 ? -4.289 12.646 -3.636 1.00 98.50 295 CYS A C 1
ATOM 2311 O O . CYS A 1 295 ? -5.154 12.066 -2.983 1.00 98.50 295 CYS A O 1
ATOM 2313 N N . LEU A 1 296 ? -4.546 13.753 -4.338 1.00 98.25 296 LEU A N 1
ATOM 2314 C CA . LEU A 1 296 ? -5.865 14.378 -4.426 1.00 98.25 296 LEU A CA 1
ATOM 2315 C C . LEU A 1 296 ? -6.873 13.449 -5.105 1.00 98.25 296 LEU A C 1
ATOM 2317 O O . LEU A 1 296 ? -7.999 13.338 -4.638 1.00 98.25 296 LEU A O 1
ATOM 2321 N N . GLY A 1 297 ? -6.468 12.749 -6.168 1.00 98.06 297 GLY A N 1
ATOM 2322 C CA . GLY A 1 297 ? -7.307 11.762 -6.843 1.00 98.06 297 GLY A CA 1
ATOM 2323 C C . GLY A 1 297 ? -7.693 10.597 -5.931 1.00 98.06 297 GLY A C 1
ATOM 2324 O O . GLY A 1 297 ? -8.860 10.218 -5.896 1.00 98.06 297 GLY A O 1
ATOM 2325 N N . LEU A 1 298 ? -6.746 10.065 -5.149 1.00 97.62 298 LEU A N 1
ATOM 2326 C CA . LEU A 1 298 ? -7.018 9.011 -4.163 1.00 97.62 298 LEU A CA 1
ATOM 2327 C C . LEU A 1 298 ? -7.949 9.495 -3.048 1.00 97.62 298 LEU A C 1
ATOM 2329 O O . LEU A 1 298 ? -8.891 8.786 -2.699 1.00 97.62 298 LEU A O 1
ATOM 2333 N N . PHE A 1 299 ? -7.713 10.700 -2.525 1.00 97.56 299 PHE A N 1
ATOM 2334 C CA . PHE A 1 299 ? -8.566 11.317 -1.512 1.00 97.56 299 PHE A CA 1
ATOM 2335 C C . PHE A 1 299 ? -9.989 11.550 -2.032 1.00 97.56 299 PHE A C 1
ATOM 2337 O O . PHE A 1 299 ? -10.950 11.107 -1.411 1.00 97.56 299 PHE A O 1
ATOM 2344 N N . ALA A 1 300 ? -10.127 12.190 -3.196 1.00 97.44 300 ALA A N 1
ATOM 2345 C CA . ALA A 1 300 ? -11.418 12.488 -3.809 1.00 97.44 300 ALA A CA 1
ATOM 2346 C C . ALA A 1 300 ? -12.183 11.212 -4.172 1.00 97.44 300 ALA A C 1
ATOM 2348 O O . ALA A 1 300 ? -13.382 11.126 -3.912 1.00 97.44 300 ALA A O 1
ATOM 2349 N N . TYR A 1 301 ? -11.496 10.201 -4.718 1.00 97.00 301 TYR A N 1
ATOM 2350 C CA . TYR A 1 301 ? -12.096 8.895 -4.966 1.00 97.00 301 TYR A CA 1
ATOM 2351 C C . TYR A 1 301 ? -12.590 8.270 -3.658 1.00 97.00 301 TYR A C 1
ATOM 2353 O O . TYR A 1 301 ? -13.770 7.949 -3.562 1.00 97.00 301 TYR A O 1
ATOM 2361 N N . GLY A 1 302 ? -11.740 8.186 -2.630 1.00 96.00 302 GLY A N 1
ATOM 2362 C CA . GLY A 1 302 ? -12.111 7.659 -1.315 1.00 96.00 302 GLY A CA 1
ATOM 2363 C C . GLY A 1 302 ? -13.316 8.365 -0.698 1.00 96.00 302 GLY A C 1
ATOM 2364 O O . GLY A 1 302 ? -14.249 7.706 -0.250 1.00 96.00 302 GLY A O 1
ATOM 2365 N N . HIS A 1 303 ? -13.331 9.697 -0.757 1.00 94.56 303 HIS A N 1
ATOM 2366 C CA . HIS A 1 303 ? -14.435 10.513 -0.265 1.00 94.56 303 HIS A CA 1
ATOM 2367 C C . HIS A 1 303 ? -15.726 10.271 -1.062 1.00 94.56 303 HIS A C 1
ATOM 2369 O O . HIS A 1 303 ? -16.774 10.052 -0.468 1.00 94.56 303 HIS A O 1
ATOM 2375 N N . SER A 1 304 ? -15.656 10.210 -2.398 1.00 94.81 304 SER A N 1
ATOM 2376 C CA . SER A 1 304 ? -16.827 9.929 -3.248 1.00 94.81 304 SER A CA 1
ATOM 2377 C C . SER A 1 304 ? -17.407 8.524 -3.063 1.00 94.81 304 SER A C 1
ATOM 2379 O O . SER A 1 304 ? -18.589 8.305 -3.309 1.00 94.81 304 SER A O 1
ATOM 2381 N N . GLN A 1 305 ? -16.579 7.562 -2.646 1.00 91.81 305 GLN A N 1
ATOM 2382 C CA . GLN A 1 305 ? -17.007 6.189 -2.384 1.00 91.81 305 GLN A CA 1
ATOM 2383 C C . GLN A 1 305 ? -17.639 6.029 -1.001 1.00 91.81 305 GLN A C 1
ATOM 2385 O O . GLN A 1 305 ? -18.131 4.941 -0.693 1.00 91.81 305 GLN A O 1
ATOM 2390 N N . ASN A 1 306 ? -17.620 7.064 -0.159 1.00 82.25 306 ASN A N 1
ATOM 2391 C CA . ASN A 1 306 ? -18.231 7.030 1.159 1.00 82.25 306 ASN A CA 1
ATOM 2392 C C . ASN A 1 306 ? -19.761 7.073 1.022 1.00 82.25 306 ASN A C 1
ATOM 2394 O O . ASN A 1 306 ? -20.389 8.124 1.051 1.00 82.25 306 ASN A O 1
ATOM 2398 N N . THR A 1 307 ? -20.342 5.903 0.770 1.00 68.75 307 THR A N 1
ATOM 2399 C CA . THR A 1 307 ? -21.779 5.685 0.541 1.00 68.75 307 THR A CA 1
ATOM 2400 C C . THR A 1 307 ? -22.478 5.129 1.780 1.00 68.75 307 THR A C 1
ATOM 2402 O O . THR A 1 307 ? -23.666 4.809 1.736 1.00 68.75 307 THR A O 1
ATOM 2405 N N . THR A 1 308 ? -21.751 4.984 2.888 1.00 69.62 308 THR A N 1
ATOM 2406 C CA . THR A 1 308 ? -22.308 4.513 4.151 1.00 69.62 308 THR A CA 1
ATOM 2407 C C . THR A 1 308 ? -23.255 5.555 4.732 1.00 69.62 308 THR A C 1
ATOM 2409 O O . THR A 1 308 ? -23.059 6.752 4.567 1.00 69.62 308 THR A O 1
ATOM 2412 N N . ALA A 1 309 ? -24.272 5.099 5.467 1.00 77.00 309 ALA A N 1
ATOM 2413 C CA . ALA A 1 309 ? -25.207 5.977 6.181 1.00 77.00 309 ALA A CA 1
ATOM 2414 C C . ALA A 1 309 ? -24.557 6.777 7.333 1.00 77.00 309 ALA A C 1
ATOM 2416 O O . ALA A 1 309 ? -25.237 7.521 8.036 1.00 77.00 309 ALA A O 1
ATOM 2417 N N . TYR A 1 310 ? -23.260 6.575 7.557 1.00 83.75 310 TYR A N 1
ATOM 2418 C CA . TYR A 1 310 ? -22.464 7.242 8.569 1.00 83.75 310 TYR A CA 1
ATOM 2419 C C . TYR A 1 310 ? -21.162 7.751 7.946 1.00 83.75 310 TYR A C 1
ATOM 2421 O O . TYR A 1 310 ? -20.567 7.093 7.085 1.00 83.75 310 TYR A O 1
ATOM 2429 N N . SER A 1 311 ? -20.697 8.899 8.421 1.00 88.00 311 SER A N 1
ATOM 2430 C CA . SER A 1 311 ? -19.351 9.394 8.185 1.00 88.00 311 SER A CA 1
ATOM 2431 C C . SER A 1 311 ? -18.399 8.784 9.213 1.00 88.00 311 SER A C 1
ATOM 2433 O O . SER A 1 311 ? -18.684 8.743 10.409 1.00 88.00 311 SER A O 1
ATOM 2435 N N . LEU A 1 312 ? -17.274 8.252 8.732 1.00 92.81 312 LEU A N 1
ATOM 2436 C CA . LEU A 1 312 ? -16.216 7.700 9.569 1.00 92.81 312 LEU A CA 1
ATOM 2437 C C . LEU A 1 312 ? -15.009 8.626 9.492 1.00 92.81 312 LEU A C 1
ATOM 2439 O O . LEU A 1 312 ? -14.441 8.827 8.417 1.00 92.81 312 LEU A O 1
ATOM 2443 N N . VAL A 1 313 ? -14.602 9.155 10.640 1.00 92.88 313 VAL A N 1
ATOM 2444 C CA . VAL A 1 313 ? -13.393 9.965 10.782 1.00 92.88 313 VAL A CA 1
ATOM 2445 C C . VAL A 1 313 ? -12.453 9.258 11.740 1.00 92.88 313 VAL A C 1
ATOM 2447 O O . VAL A 1 313 ? -12.854 8.820 12.816 1.00 92.88 313 VAL A O 1
ATOM 2450 N N . LYS A 1 314 ? -11.186 9.138 11.348 1.00 92.75 314 LYS A N 1
ATOM 2451 C CA . LYS A 1 314 ? -10.142 8.625 12.225 1.00 92.75 314 LYS A CA 1
ATOM 2452 C C . LYS A 1 314 ? -9.211 9.765 12.615 1.00 92.75 314 LYS A C 1
ATOM 2454 O O . LYS A 1 314 ? -8.600 10.400 11.758 1.00 92.75 314 LYS A O 1
ATOM 2459 N N . SER A 1 315 ? -9.061 9.962 13.917 1.00 89.62 315 SER A N 1
ATOM 2460 C CA . SER A 1 315 ? -8.032 10.813 14.507 1.00 89.62 315 SER A CA 1
ATOM 2461 C C . SER A 1 315 ? -7.027 9.955 15.281 1.00 89.62 315 SER A C 1
ATOM 2463 O O . SER A 1 315 ? -7.120 8.717 15.310 1.00 89.62 315 SER A O 1
ATOM 2465 N N . ASP A 1 316 ? -6.008 10.600 15.847 1.00 85.31 316 ASP A N 1
ATOM 2466 C CA . ASP A 1 316 ? -4.969 9.921 16.613 1.00 85.31 316 ASP A CA 1
ATOM 2467 C C . ASP A 1 316 ? -5.596 9.237 17.824 1.00 85.31 316 ASP A C 1
ATOM 2469 O O . ASP A 1 316 ? -5.950 9.868 18.816 1.00 85.31 316 ASP A O 1
ATOM 2473 N N . GLY A 1 317 ? -5.767 7.920 17.695 1.00 84.81 317 GLY A N 1
ATOM 2474 C CA . GLY A 1 317 ? -6.298 7.095 18.762 1.00 84.81 317 GLY A CA 1
ATOM 2475 C C . GLY A 1 317 ? -7.816 7.056 18.928 1.00 84.81 317 GLY A C 1
ATOM 2476 O O . GLY A 1 317 ? -8.294 6.308 19.779 1.00 84.81 317 GLY A O 1
ATOM 2477 N N . PHE A 1 318 ? -8.563 7.782 18.094 1.00 90.50 318 PHE A N 1
ATOM 2478 C CA . PHE A 1 318 ? -10.021 7.712 18.076 1.00 90.50 318 PHE A CA 1
ATOM 2479 C C . PHE A 1 318 ? -10.560 7.320 16.703 1.00 90.50 318 PHE A C 1
ATOM 2481 O O . PHE A 1 318 ? -9.967 7.606 15.656 1.00 90.50 318 PHE A O 1
ATOM 2488 N N . ILE A 1 319 ? -11.712 6.657 16.713 1.00 93.38 319 ILE A N 1
ATOM 2489 C CA . ILE A 1 319 ? -12.557 6.478 15.535 1.00 93.38 319 ILE A CA 1
ATOM 2490 C C . ILE A 1 319 ? -13.930 7.029 15.872 1.00 93.38 319 ILE A C 1
ATOM 2492 O O . ILE A 1 319 ? -14.571 6.571 16.813 1.00 93.38 319 ILE A O 1
ATOM 2496 N N . THR A 1 320 ? -14.363 8.001 15.082 1.00 92.81 320 THR A N 1
ATOM 2497 C CA . THR A 1 320 ? -15.655 8.655 15.219 1.00 92.81 320 THR A CA 1
ATOM 2498 C C . THR A 1 320 ? -16.558 8.217 14.080 1.00 92.81 320 THR A C 1
ATOM 2500 O O . THR A 1 320 ? -16.177 8.277 12.910 1.00 92.81 320 THR A O 1
ATOM 2503 N N . LEU A 1 321 ? -17.755 7.772 14.436 1.00 92.00 321 LEU A N 1
ATOM 2504 C CA . LEU A 1 321 ? -18.833 7.424 13.527 1.00 92.00 321 LEU A CA 1
ATOM 2505 C C . LEU A 1 321 ? -19.980 8.392 13.783 1.00 92.00 321 LEU A C 1
ATOM 2507 O O . LEU A 1 321 ? -20.559 8.382 14.871 1.00 92.00 321 LEU A O 1
ATOM 2511 N N . THR A 1 322 ? -20.325 9.189 12.779 1.00 89.31 322 THR A N 1
ATOM 2512 C CA . THR A 1 322 ? -21.444 10.130 12.853 1.00 89.31 322 THR A CA 1
ATOM 2513 C C . THR A 1 322 ? -22.505 9.724 11.843 1.00 89.31 322 THR A C 1
ATOM 2515 O O . THR A 1 322 ? -22.223 9.571 10.660 1.00 89.31 322 THR A O 1
ATOM 2518 N N . ASN A 1 323 ? -23.732 9.518 12.301 1.00 86.00 323 ASN A N 1
ATOM 2519 C CA . ASN A 1 323 ? -24.884 9.265 11.446 1.00 86.00 323 ASN A CA 1
ATOM 2520 C C . ASN A 1 323 ? -25.370 10.598 10.865 1.00 86.00 323 ASN A C 1
ATOM 2522 O O . ASN A 1 323 ? -25.680 11.518 11.619 1.00 86.00 323 ASN A O 1
ATOM 2526 N N . ASP A 1 324 ? -25.488 10.695 9.542 1.00 77.88 324 ASP A N 1
ATOM 2527 C CA . ASP A 1 324 ? -25.817 11.960 8.865 1.00 77.88 324 ASP A CA 1
ATOM 2528 C C . ASP A 1 324 ? -27.277 12.419 9.090 1.00 77.88 324 ASP A C 1
ATOM 2530 O O . ASP A 1 324 ? -27.680 13.511 8.680 1.00 77.88 324 ASP A O 1
ATOM 2534 N N . ASN A 1 325 ? -28.102 11.609 9.764 1.00 75.12 325 ASN A N 1
ATOM 2535 C CA . ASN A 1 325 ? -29.476 11.969 10.105 1.00 75.12 325 ASN A CA 1
ATOM 2536 C C . ASN A 1 325 ? -29.519 12.976 11.278 1.00 75.12 325 ASN A C 1
ATOM 2538 O O . ASN A 1 325 ? -29.331 12.598 12.434 1.00 75.12 325 ASN A O 1
ATOM 2542 N N . GLN A 1 326 ? -29.837 14.242 10.967 1.00 61.47 326 GLN A N 1
ATOM 2543 C CA . GLN A 1 326 ? -29.812 15.451 11.825 1.00 61.47 326 GLN A CA 1
ATOM 2544 C C . GLN A 1 326 ? -30.789 15.508 13.036 1.00 61.47 326 GLN A C 1
ATOM 2546 O O . GLN A 1 326 ? -31.241 16.585 13.422 1.00 61.47 326 GLN A O 1
ATOM 2551 N N . GLY A 1 327 ? -31.172 14.388 13.650 1.00 69.81 327 GLY A N 1
ATOM 2552 C CA . GLY A 1 327 ? -31.942 14.401 14.910 1.00 69.81 327 GLY A CA 1
ATOM 2553 C C . GLY A 1 327 ? -31.133 14.870 16.138 1.00 69.81 327 GLY A C 1
ATOM 2554 O O . GLY A 1 327 ? -29.984 15.276 16.008 1.00 69.81 327 GLY A O 1
ATOM 2555 N N . LYS A 1 328 ? -31.702 14.760 17.342 1.00 72.69 328 LYS A N 1
ATOM 2556 C CA . LYS A 1 328 ? -30.930 14.574 18.583 1.00 72.69 328 LYS A CA 1
ATOM 2557 C C . LYS A 1 328 ? -31.015 13.094 18.929 1.00 72.69 328 LYS A C 1
ATOM 2559 O O . LYS A 1 328 ? -32.122 12.576 19.071 1.00 72.69 328 LYS A O 1
ATOM 2564 N N . GLY A 1 329 ? -29.889 12.414 19.014 1.00 78.12 329 GLY A N 1
ATOM 2565 C CA . GLY A 1 329 ? -29.812 10.986 19.278 1.00 78.12 329 GLY A CA 1
ATOM 2566 C C . GLY A 1 329 ? -28.657 10.659 20.204 1.00 78.12 329 GLY A C 1
ATOM 2567 O O . GLY A 1 329 ? -28.009 11.547 20.745 1.00 78.12 329 GLY A O 1
ATOM 2568 N N . LEU A 1 330 ? -28.447 9.369 20.437 1.00 84.12 330 LEU A N 1
ATOM 2569 C CA . LEU A 1 330 ? -27.504 8.925 21.458 1.00 84.12 330 LEU A CA 1
ATOM 2570 C C . LEU A 1 330 ? -26.060 9.077 20.988 1.00 84.12 330 LEU A C 1
ATOM 2572 O O . LEU A 1 330 ? -25.736 8.726 19.844 1.00 84.12 330 LEU A O 1
ATOM 2576 N N . SER A 1 331 ? -25.223 9.534 21.918 1.00 88.56 331 SER A N 1
ATOM 2577 C CA . SER A 1 331 ? -23.782 9.677 21.757 1.00 88.56 331 SER A CA 1
ATOM 2578 C C . SER A 1 331 ? -23.051 8.747 22.723 1.00 88.56 331 SER A C 1
ATOM 2580 O O . SER A 1 331 ? -23.163 8.907 23.940 1.00 88.56 331 SER A O 1
ATOM 2582 N N . PHE A 1 332 ? -22.299 7.785 22.189 1.00 90.50 332 PHE A N 1
ATOM 2583 C CA . PHE A 1 332 ? -21.534 6.814 22.974 1.00 90.50 332 PHE A CA 1
ATOM 2584 C C . PHE A 1 332 ? -20.034 7.068 22.863 1.00 90.50 332 PHE A C 1
ATOM 2586 O O . PHE A 1 332 ? -19.524 7.281 21.764 1.00 90.50 332 PHE A O 1
ATOM 2593 N N . LEU A 1 333 ? -19.321 6.949 23.981 1.00 92.94 333 LEU A N 1
ATOM 2594 C CA . LEU A 1 333 ? -17.865 6.833 24.010 1.00 92.94 333 LEU A CA 1
ATOM 2595 C C . LEU A 1 333 ? -17.486 5.422 24.459 1.00 92.94 333 LEU A C 1
ATOM 2597 O O . LEU A 1 333 ? -17.754 5.045 25.593 1.00 92.94 333 LEU A O 1
ATOM 2601 N N . ILE A 1 334 ? -16.884 4.633 23.574 1.00 93.62 334 ILE A N 1
ATOM 2602 C CA . ILE A 1 334 ? -16.574 3.223 23.808 1.00 93.62 334 ILE A CA 1
ATOM 2603 C C . ILE A 1 334 ? -15.065 3.046 23.975 1.00 93.62 334 ILE A C 1
ATOM 2605 O O . ILE A 1 334 ? -14.294 3.374 23.075 1.00 93.62 334 ILE A O 1
ATOM 2609 N N . TYR A 1 335 ? -14.662 2.444 25.090 1.00 94.44 335 TYR A N 1
ATOM 2610 C CA . TYR A 1 335 ? -13.309 1.953 25.341 1.00 94.44 335 TYR A CA 1
ATOM 2611 C C . TYR A 1 335 ? -13.300 0.430 25.163 1.00 94.44 335 TYR A C 1
ATOM 2613 O O . TYR A 1 335 ? -13.679 -0.300 26.090 1.00 94.44 335 TYR A O 1
ATOM 2621 N N . PRO A 1 336 ? -12.948 -0.073 23.964 1.00 94.06 336 PRO A N 1
ATOM 2622 C CA . PRO A 1 336 ? -13.022 -1.490 23.662 1.00 94.06 336 PRO A CA 1
ATOM 2623 C C . PRO A 1 336 ? -11.891 -2.259 24.349 1.00 94.06 336 PRO A C 1
ATOM 2625 O O . PRO A 1 336 ? -10.837 -1.712 24.667 1.00 94.06 336 PRO A O 1
ATOM 2628 N N . ASP A 1 337 ? -12.108 -3.557 24.524 1.00 93.38 337 ASP A N 1
ATOM 2629 C CA . ASP A 1 337 ? -11.123 -4.525 24.999 1.00 93.38 337 ASP A CA 1
ATOM 2630 C C . ASP A 1 337 ? -11.266 -5.777 24.133 1.00 93.38 337 ASP A C 1
ATOM 2632 O O . ASP A 1 337 ? -12.365 -6.322 24.018 1.00 93.38 337 ASP A O 1
ATOM 2636 N N . SER A 1 338 ? -10.189 -6.203 23.471 1.00 91.12 338 SER A N 1
ATOM 2637 C CA . SER A 1 338 ? -10.261 -7.272 22.465 1.00 91.12 338 SER A CA 1
ATOM 2638 C C . SER A 1 338 ? -10.589 -8.642 23.052 1.00 91.12 338 SER A C 1
ATOM 2640 O O . SER A 1 338 ? -11.131 -9.483 22.341 1.00 91.12 338 SER A O 1
ATOM 2642 N N . ASP A 1 339 ? -10.283 -8.867 24.332 1.00 91.06 339 ASP A N 1
ATOM 2643 C CA . ASP A 1 339 ? -10.618 -10.118 25.022 1.00 91.06 339 ASP A CA 1
ATOM 2644 C C . ASP A 1 339 ? -12.108 -10.185 25.382 1.00 91.06 339 ASP A C 1
ATOM 2646 O O . ASP A 1 339 ? -12.660 -11.269 25.573 1.00 91.06 339 ASP A O 1
ATOM 2650 N N . THR A 1 340 ? -12.757 -9.022 25.474 1.00 91.81 340 THR A N 1
ATOM 2651 C CA . THR A 1 340 ? -14.174 -8.889 25.818 1.00 91.81 340 THR A CA 1
ATOM 2652 C C . THR A 1 340 ? -15.059 -8.737 24.583 1.00 91.81 340 THR A C 1
ATOM 2654 O O . THR A 1 340 ? -16.121 -9.347 24.522 1.00 91.81 340 THR A O 1
ATOM 2657 N N . LEU A 1 341 ? -14.658 -7.929 23.599 1.00 91.50 341 LEU A N 1
ATOM 2658 C CA . LEU A 1 341 ? -15.472 -7.620 22.412 1.00 91.50 341 LEU A CA 1
ATOM 2659 C C . LEU A 1 341 ? -15.020 -8.348 21.135 1.00 91.50 341 LEU A C 1
ATOM 2661 O O . LEU A 1 341 ? -15.652 -8.190 20.089 1.00 91.50 341 LEU A O 1
ATOM 2665 N N . GLY A 1 342 ? -13.910 -9.087 21.198 1.00 90.94 342 GLY A N 1
ATOM 2666 C CA . GLY A 1 342 ? -13.283 -9.710 20.037 1.00 90.94 342 GLY A CA 1
ATOM 2667 C C . GLY A 1 342 ? -12.445 -8.735 19.197 1.00 90.94 342 GLY A C 1
ATOM 2668 O O . GLY A 1 342 ? -12.245 -7.571 19.540 1.00 90.94 342 GLY A O 1
ATOM 2669 N N . GLN A 1 343 ? -11.922 -9.222 18.065 1.00 89.81 343 GLN A N 1
ATOM 2670 C CA . GLN A 1 343 ? -11.068 -8.433 17.154 1.00 89.81 343 GLN A CA 1
ATOM 2671 C C . GLN A 1 343 ? -11.851 -7.628 16.100 1.00 89.81 343 GLN A C 1
ATOM 2673 O O . GLN A 1 343 ? -11.292 -6.728 15.471 1.00 89.81 343 GLN A O 1
ATOM 2678 N N . ASP A 1 344 ? -13.141 -7.933 15.934 1.00 90.50 344 ASP A N 1
ATOM 2679 C CA . ASP A 1 344 ? -14.025 -7.375 14.902 1.00 90.50 344 ASP A CA 1
ATOM 2680 C C . ASP A 1 344 ? -15.046 -6.377 15.483 1.00 90.50 344 ASP A C 1
ATOM 2682 O O . ASP A 1 344 ? -16.180 -6.263 15.009 1.00 90.50 344 ASP A O 1
ATOM 2686 N N . VAL A 1 345 ? -14.648 -5.626 16.515 1.00 92.06 345 VAL A N 1
ATOM 2687 C CA . VAL A 1 345 ? -15.503 -4.646 17.214 1.00 92.06 345 VAL A CA 1
ATOM 2688 C C . VAL A 1 345 ? -16.185 -3.684 16.238 1.00 92.06 345 VAL A C 1
ATOM 2690 O O . VAL A 1 345 ? -17.368 -3.378 16.380 1.00 92.06 345 VAL A O 1
ATOM 2693 N N . GLY A 1 346 ? -15.473 -3.239 15.202 1.00 92.69 346 GLY A N 1
ATOM 2694 C CA . GLY A 1 346 ? -16.022 -2.322 14.210 1.00 92.69 346 GLY A CA 1
ATOM 2695 C C . GLY A 1 346 ? -17.128 -2.925 13.350 1.00 92.69 346 GLY A C 1
ATOM 2696 O O . GLY A 1 346 ? -18.070 -2.214 13.002 1.00 92.69 346 GLY A O 1
ATOM 2697 N N . LYS A 1 347 ? -17.087 -4.231 13.049 1.00 91.94 347 LYS A N 1
ATOM 2698 C CA . LYS A 1 347 ? -18.189 -4.901 12.337 1.00 91.94 347 LYS A CA 1
ATOM 2699 C C . LYS A 1 347 ? -19.442 -4.932 13.196 1.00 91.94 347 LYS A C 1
ATOM 2701 O O . LYS A 1 347 ? -20.505 -4.554 12.714 1.00 91.94 347 LYS A O 1
ATOM 2706 N N . ALA A 1 348 ? -19.295 -5.302 14.467 1.00 89.19 348 ALA A N 1
ATOM 2707 C CA . ALA A 1 348 ? -20.404 -5.336 15.414 1.00 89.19 348 ALA A CA 1
ATOM 2708 C C . ALA A 1 348 ? -21.045 -3.945 15.593 1.00 89.19 348 ALA A C 1
ATOM 2710 O O . ALA A 1 348 ? -22.266 -3.815 15.549 1.00 89.19 348 ALA A O 1
ATOM 2711 N N . ILE A 1 349 ? -20.235 -2.882 15.680 1.00 89.31 349 ILE A N 1
ATOM 2712 C CA . ILE A 1 349 ? -20.738 -1.497 15.736 1.00 89.31 349 ILE A CA 1
ATOM 2713 C C . ILE A 1 349 ? -21.480 -1.112 14.457 1.00 89.31 349 ILE A C 1
ATOM 2715 O O . ILE A 1 349 ? -22.558 -0.522 14.509 1.00 89.31 349 ILE A O 1
ATOM 2719 N N . ARG A 1 350 ? -20.932 -1.440 13.286 1.00 90.00 350 ARG A N 1
ATOM 2720 C CA . ARG A 1 350 ? -21.595 -1.133 12.014 1.00 90.00 350 ARG A CA 1
ATOM 2721 C C . ARG A 1 350 ? -22.900 -1.903 11.842 1.00 90.00 350 ARG A C 1
ATOM 2723 O O . ARG A 1 350 ? -23.857 -1.336 11.322 1.00 90.00 350 ARG A O 1
ATOM 2730 N N . GLN A 1 351 ? -22.960 -3.146 12.314 1.00 87.50 351 GLN A N 1
ATOM 2731 C CA . GLN A 1 351 ? -24.188 -3.934 12.336 1.00 87.50 351 GLN A CA 1
ATOM 2732 C C . GLN A 1 351 ? -25.271 -3.238 13.174 1.00 87.50 351 GLN A C 1
ATOM 2734 O O . GLN A 1 351 ? -26.385 -3.042 12.691 1.00 87.50 351 GLN A O 1
ATOM 2739 N N . LEU A 1 352 ? -24.918 -2.753 14.372 1.00 81.88 352 LEU A N 1
ATOM 2740 C CA . LEU A 1 352 ? -25.825 -1.975 15.227 1.00 81.88 352 LEU A CA 1
ATOM 2741 C C . LEU A 1 352 ? -26.364 -0.719 14.554 1.00 81.88 352 LEU A C 1
ATOM 2743 O O . LEU A 1 352 ? -27.561 -0.437 14.629 1.00 81.88 352 LEU A O 1
ATOM 2747 N N . LEU A 1 353 ? -25.481 0.043 13.906 1.00 83.06 353 LEU A N 1
ATOM 2748 C CA . LEU A 1 353 ? -25.863 1.259 13.191 1.00 83.06 353 LEU A CA 1
ATOM 2749 C C . LEU A 1 353 ? -26.776 0.941 11.995 1.00 83.06 353 LEU A C 1
ATOM 2751 O O . LEU A 1 353 ? -27.726 1.679 11.727 1.00 83.06 353 LEU A O 1
ATOM 2755 N N . GLY A 1 354 ? -26.522 -0.172 11.300 1.00 79.44 354 GLY A N 1
ATOM 2756 C CA . GLY A 1 354 ? -27.297 -0.626 10.145 1.00 79.44 354 GLY A CA 1
ATOM 2757 C C . GLY A 1 354 ? -28.725 -1.058 10.481 1.00 79.44 354 GLY A C 1
ATOM 2758 O O . GLY A 1 354 ? -29.636 -0.823 9.687 1.00 79.44 354 GLY A O 1
ATOM 2759 N N . GLU A 1 355 ? -28.959 -1.617 11.670 1.00 69.94 355 GLU A N 1
ATOM 2760 C CA . GLU A 1 355 ? -30.284 -2.094 12.086 1.00 69.94 355 GLU A CA 1
ATOM 2761 C C . GLU A 1 355 ? -31.302 -0.969 12.373 1.00 69.94 355 GLU A C 1
ATOM 2763 O O . GLU A 1 355 ? -32.469 -1.261 12.629 1.00 69.94 355 GLU A O 1
ATOM 2768 N N . LYS A 1 356 ? -30.912 0.316 12.290 1.00 63.44 356 LYS A N 1
ATOM 2769 C CA . LYS A 1 356 ? -31.764 1.526 12.429 1.00 63.44 356 LYS A CA 1
ATOM 2770 C C . LYS A 1 356 ? -32.603 1.636 13.716 1.00 63.44 356 LYS A C 1
ATOM 2772 O O . LYS A 1 356 ? -33.392 2.569 13.843 1.00 63.44 356 LYS A O 1
ATOM 2777 N N . LYS A 1 357 ? -32.442 0.739 14.689 1.00 63.28 357 LYS A N 1
ATOM 2778 C CA . LYS A 1 357 ? -33.312 0.669 15.877 1.00 63.28 357 LYS A CA 1
ATOM 2779 C C . LYS A 1 357 ? -32.956 1.647 16.998 1.00 63.28 357 LYS A C 1
ATOM 2781 O O . LYS A 1 357 ? -33.821 1.945 17.811 1.00 63.28 357 LYS A O 1
ATOM 2786 N N . LEU A 1 358 ? -31.719 2.144 17.069 1.00 66.75 358 LEU A N 1
ATOM 2787 C CA . LEU A 1 358 ? -31.219 2.799 18.290 1.00 66.75 358 LEU A CA 1
ATOM 2788 C C . LEU A 1 358 ? -31.216 4.332 18.281 1.00 66.75 358 LEU A C 1
ATOM 2790 O O . LEU A 1 358 ? -30.884 4.932 19.300 1.00 66.75 358 LEU A O 1
ATOM 2794 N N . GLY A 1 359 ? -31.537 4.983 17.158 1.00 76.94 359 GLY A N 1
ATOM 2795 C CA . GLY A 1 359 ? -31.399 6.443 17.059 1.00 76.94 359 GLY A CA 1
ATOM 2796 C C . GLY A 1 359 ? -29.987 6.933 17.418 1.00 76.94 359 GLY A C 1
ATOM 2797 O O . GLY A 1 359 ? -29.837 8.034 17.940 1.00 76.94 359 GLY A O 1
ATOM 2798 N N . ILE A 1 360 ? -28.959 6.100 17.199 1.00 82.50 360 ILE A N 1
ATOM 2799 C CA . ILE A 1 360 ? -27.566 6.464 17.474 1.00 82.50 360 ILE A CA 1
ATOM 2800 C C . ILE A 1 360 ? -27.127 7.478 16.443 1.00 82.50 360 ILE A C 1
ATOM 2802 O O . ILE A 1 360 ? -27.277 7.260 15.233 1.00 82.50 360 ILE A O 1
ATOM 2806 N N . GLN A 1 361 ? -26.550 8.556 16.949 1.00 84.88 361 GLN A N 1
ATOM 2807 C CA . GLN A 1 361 ? -26.000 9.607 16.121 1.00 84.88 361 GLN A CA 1
ATOM 2808 C C . GLN A 1 361 ? -24.500 9.641 16.124 1.00 84.88 361 GLN A C 1
ATOM 2810 O O . GLN A 1 361 ? -23.916 9.880 15.075 1.00 84.88 361 GLN A O 1
ATOM 2815 N N . HIS A 1 362 ? -23.894 9.386 17.273 1.00 88.69 362 HIS A N 1
ATOM 2816 C CA . HIS A 1 362 ? -22.476 9.594 17.438 1.00 88.69 362 HIS A CA 1
ATOM 2817 C C . HIS A 1 362 ? -21.882 8.437 18.235 1.00 88.69 362 HIS A C 1
ATOM 2819 O O . HIS A 1 362 ? -22.348 8.106 19.323 1.00 88.69 362 HIS A O 1
ATOM 2825 N N . ILE A 1 363 ? -20.871 7.775 17.684 1.00 91.12 363 ILE A N 1
ATOM 2826 C CA . ILE A 1 363 ? -20.073 6.793 18.418 1.00 91.12 363 ILE A CA 1
ATOM 2827 C C . ILE A 1 363 ? -18.620 7.203 18.284 1.00 91.12 363 ILE A C 1
ATOM 2829 O O . ILE A 1 363 ? -18.087 7.259 17.179 1.00 91.12 363 ILE A O 1
ATOM 2833 N N . VAL A 1 364 ? -17.977 7.440 19.417 1.00 92.25 364 VAL A N 1
ATOM 2834 C CA . VAL A 1 364 ? -16.536 7.632 19.514 1.00 92.25 364 VAL A CA 1
ATOM 2835 C C . VAL A 1 364 ? -15.944 6.377 20.122 1.00 92.25 364 VAL A C 1
ATOM 2837 O O . VAL A 1 364 ? -16.422 5.878 21.134 1.00 92.25 364 VAL A O 1
ATOM 2840 N N . ILE A 1 365 ? -14.898 5.851 19.505 1.00 93.06 365 ILE A N 1
ATOM 2841 C CA . ILE A 1 365 ? -14.171 4.685 19.992 1.00 93.06 365 ILE A CA 1
ATOM 2842 C C . ILE A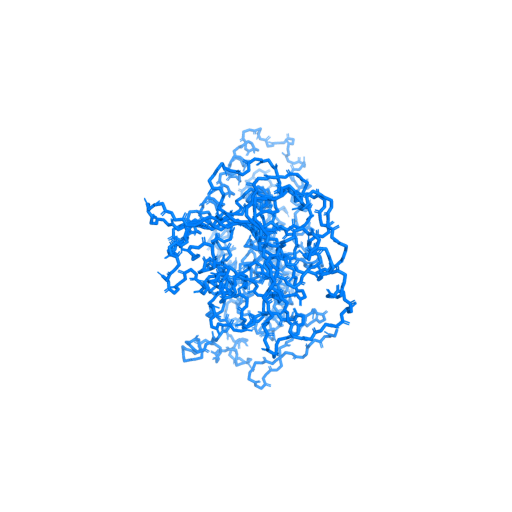 1 365 ? -12.771 5.147 20.334 1.00 93.06 365 ILE A C 1
ATOM 2844 O O . ILE A 1 365 ? -12.082 5.674 19.462 1.00 93.06 365 ILE A O 1
ATOM 2848 N N . ALA A 1 366 ? -12.367 4.951 21.583 1.00 91.50 366 ALA A N 1
ATOM 2849 C CA . ALA A 1 366 ? -11.091 5.398 22.118 1.00 91.50 366 ALA A CA 1
ATOM 2850 C C . ALA A 1 366 ? -10.252 4.194 22.547 1.00 91.50 366 ALA A C 1
ATOM 2852 O O . ALA A 1 366 ? -10.694 3.388 23.366 1.00 91.50 366 ALA A O 1
ATOM 2853 N N . TRP A 1 367 ? -9.038 4.064 22.009 1.00 86.31 367 TRP A N 1
ATOM 2854 C CA . TRP A 1 367 ? -8.110 3.022 22.458 1.00 86.31 367 TRP A CA 1
ATOM 2855 C C . TRP A 1 367 ? -7.262 3.513 23.642 1.00 86.31 367 TRP A C 1
ATOM 2857 O O . TRP A 1 367 ? -6.971 4.706 23.716 1.00 86.31 367 TRP A O 1
ATOM 2867 N N . PRO A 1 368 ? -6.802 2.616 24.535 1.00 68.19 368 PRO A N 1
ATOM 2868 C CA . PRO A 1 368 ? -6.142 3.009 25.788 1.00 68.19 368 PRO A CA 1
ATOM 2869 C C . PRO A 1 368 ? -4.799 3.745 25.640 1.00 68.19 368 PRO A C 1
ATOM 2871 O O . PRO A 1 368 ? -4.228 4.256 26.598 1.00 68.19 368 PRO A O 1
ATOM 2874 N N . GLU A 1 369 ? -4.225 3.771 24.437 1.00 69.12 369 GLU A N 1
ATOM 2875 C CA . GLU A 1 369 ? -2.889 4.330 24.193 1.00 69.12 369 GLU A CA 1
ATOM 2876 C C . GLU A 1 369 ? -2.881 5.869 24.089 1.00 69.12 369 GLU A C 1
ATOM 2878 O O . GLU A 1 369 ? -1.827 6.484 23.902 1.00 69.12 369 GLU A O 1
ATOM 2883 N N . VAL A 1 370 ? -4.044 6.512 24.211 1.00 65.75 370 VAL A N 1
ATOM 2884 C CA . VAL A 1 370 ? -4.234 7.925 23.879 1.00 65.75 370 VAL A CA 1
ATOM 2885 C C . VAL A 1 370 ? -4.222 8.776 25.133 1.00 65.75 370 VAL A C 1
ATOM 2887 O O . VAL A 1 370 ? -5.056 8.644 26.026 1.00 65.75 370 VAL A O 1
ATOM 2890 N N . LYS A 1 371 ? -3.250 9.685 25.209 1.00 58.53 371 LYS A N 1
ATOM 2891 C CA . LYS A 1 371 ? -3.112 10.595 26.346 1.00 58.53 371 LYS A CA 1
ATOM 2892 C C . LYS A 1 371 ? -4.253 11.605 26.345 1.00 58.53 371 LYS A C 1
ATOM 2894 O O . LYS A 1 371 ? -4.345 12.378 25.405 1.00 58.53 371 LYS A O 1
ATOM 2899 N N . LYS A 1 372 ? -5.012 11.602 27.447 1.00 58.03 372 LYS A N 1
ATOM 2900 C CA . LYS A 1 372 ? -6.005 12.591 27.898 1.00 58.03 372 LYS A CA 1
ATOM 2901 C C . LYS A 1 372 ? -6.920 13.142 26.800 1.00 58.03 372 LYS A C 1
ATOM 2903 O O . LYS A 1 372 ? -6.526 13.965 25.987 1.00 58.03 372 LYS A O 1
ATOM 2908 N N . GLN A 1 373 ? -8.176 12.734 26.889 1.00 57.41 373 GLN A N 1
ATOM 2909 C CA . GLN A 1 373 ? -9.323 13.284 26.180 1.00 57.41 373 GLN A CA 1
ATOM 2910 C C . GLN A 1 373 ? -9.294 14.826 26.203 1.00 57.41 373 GLN A C 1
ATOM 2912 O O . GLN A 1 373 ? -9.537 15.449 27.237 1.00 57.41 373 GLN A O 1
ATOM 2917 N N . GLU A 1 374 ? -8.964 15.459 25.075 1.00 55.88 374 GLU A N 1
ATOM 2918 C CA . GLU A 1 374 ? -9.304 16.865 24.864 1.00 55.88 374 GLU A CA 1
ATOM 2919 C C . GLU A 1 374 ? -10.815 16.904 24.657 1.00 55.88 374 GLU A C 1
ATOM 2921 O O . GLU A 1 374 ? -11.278 16.599 23.565 1.00 55.88 374 GLU A O 1
ATOM 2926 N N . SER A 1 375 ? -11.557 17.172 25.742 1.00 49.91 375 SER A N 1
ATOM 2927 C CA . SER A 1 375 ? -12.938 17.676 25.746 1.00 49.91 375 SER A CA 1
ATOM 2928 C C . SER A 1 375 ? -13.744 17.258 24.511 1.00 49.91 375 SER A C 1
ATOM 2930 O O . SER A 1 375 ? -14.049 18.082 23.649 1.00 49.91 375 SER A O 1
ATOM 2932 N N . THR A 1 376 ? -14.056 15.968 24.389 1.00 54.31 376 THR A N 1
ATOM 2933 C CA . THR A 1 376 ? -15.118 15.542 23.472 1.00 54.31 376 THR A CA 1
ATOM 2934 C C . THR A 1 376 ? -16.380 16.305 23.856 1.00 54.31 376 THR A C 1
ATOM 2936 O O . THR A 1 376 ? -16.666 16.356 25.050 1.00 54.31 376 THR A O 1
ATOM 2939 N N . ASP A 1 377 ? -17.053 16.896 22.864 1.00 58.22 377 ASP A N 1
ATOM 2940 C CA . ASP A 1 377 ? -18.279 17.701 22.977 1.00 58.22 377 ASP A CA 1
ATOM 2941 C C . ASP A 1 377 ? -19.143 17.377 24.207 1.00 58.22 377 ASP A C 1
ATOM 2943 O O . ASP A 1 377 ? -19.382 16.205 24.511 1.00 58.22 377 ASP A O 1
ATOM 2947 N N . ASP A 1 378 ? -19.702 18.423 24.827 1.00 59.44 378 ASP A N 1
ATOM 2948 C CA . ASP A 1 378 ? -20.639 18.382 25.969 1.00 59.44 378 ASP A CA 1
ATOM 2949 C C . ASP A 1 378 ? -21.907 17.511 25.734 1.00 59.44 378 ASP A C 1
ATOM 2951 O O . ASP A 1 378 ? -22.753 17.385 26.617 1.00 59.44 378 ASP A O 1
ATOM 2955 N N . ASP A 1 379 ? -22.035 16.878 24.565 1.00 69.50 379 ASP A N 1
ATOM 2956 C CA . ASP A 1 379 ? -23.174 16.077 24.108 1.00 69.50 379 ASP A CA 1
ATOM 2957 C C . ASP A 1 379 ? -22.983 14.548 24.258 1.00 69.50 379 ASP A C 1
ATOM 2959 O O . ASP A 1 379 ? -23.808 13.767 23.765 1.00 69.50 379 ASP A O 1
ATOM 2963 N N . LEU A 1 380 ? -21.915 14.067 24.912 1.00 76.44 380 LEU A N 1
ATOM 2964 C CA . LEU A 1 380 ? -21.778 12.634 25.220 1.00 76.44 380 LEU A CA 1
ATOM 2965 C C . LEU A 1 380 ? -22.851 12.179 26.217 1.00 76.44 380 LEU A C 1
ATOM 2967 O O . LEU A 1 380 ? -22.995 12.737 27.299 1.00 76.44 380 LEU A O 1
ATOM 2971 N N . THR A 1 381 ? -23.600 11.136 25.852 1.00 81.56 381 THR A N 1
ATOM 2972 C CA . THR A 1 381 ? -24.701 10.620 26.678 1.00 81.56 381 THR A CA 1
ATOM 2973 C C . THR A 1 381 ? -24.250 9.487 27.594 1.00 81.56 381 THR A C 1
ATOM 2975 O O . THR A 1 381 ? -24.795 9.330 28.678 1.00 81.56 381 THR A O 1
ATOM 2978 N N . MET A 1 382 ? -23.297 8.656 27.157 1.00 91.12 382 MET A N 1
ATOM 2979 C CA . MET A 1 382 ? -22.876 7.473 27.911 1.00 91.12 382 MET A CA 1
ATOM 2980 C C . MET A 1 382 ? -21.447 7.040 27.565 1.00 91.12 382 MET A C 1
ATOM 2982 O O . MET A 1 382 ? -21.070 6.972 26.391 1.00 91.12 382 MET A O 1
ATOM 2986 N N . ILE A 1 383 ? -20.681 6.661 28.588 1.00 93.56 383 ILE A N 1
ATOM 2987 C CA . ILE A 1 383 ? -19.367 6.026 28.463 1.00 93.56 383 ILE A CA 1
ATOM 2988 C C . ILE A 1 383 ? -19.522 4.513 28.630 1.00 93.56 383 ILE A C 1
ATOM 2990 O O . ILE A 1 383 ? -20.047 4.033 29.629 1.00 93.56 383 ILE A O 1
ATOM 2994 N N . VAL A 1 384 ? -19.021 3.744 27.668 1.00 94.25 384 VAL A N 1
ATOM 2995 C CA . VAL A 1 384 ? -19.000 2.280 27.688 1.00 94.25 384 VAL A CA 1
ATOM 2996 C C . VAL A 1 384 ? -17.558 1.815 27.840 1.00 94.25 384 VAL A C 1
ATOM 2998 O O . VAL A 1 384 ? -16.728 2.072 26.971 1.00 94.25 384 VAL A O 1
ATOM 3001 N N . VAL A 1 385 ? -17.244 1.101 28.919 1.00 95.12 385 VAL A N 1
ATOM 3002 C CA . VAL A 1 385 ? -15.881 0.619 29.188 1.00 95.12 385 VAL A CA 1
ATOM 3003 C C . VAL A 1 385 ? -15.866 -0.896 29.281 1.00 95.12 385 VAL A C 1
ATOM 3005 O O . VAL A 1 385 ? -16.634 -1.488 30.038 1.00 95.12 385 VAL A O 1
ATOM 3008 N N . CYS A 1 386 ? -14.988 -1.533 28.510 1.00 94.94 386 CYS A N 1
ATOM 3009 C CA . CYS A 1 386 ? -14.963 -2.984 28.362 1.00 94.94 386 CYS A CA 1
ATOM 3010 C C . CYS A 1 386 ? -13.728 -3.591 29.025 1.00 94.94 386 CYS A C 1
ATOM 3012 O O . CYS A 1 386 ? -12.638 -3.028 28.934 1.00 94.94 386 CYS A O 1
ATOM 3014 N N . GLY A 1 387 ? -13.881 -4.763 29.645 1.00 94.81 387 GLY A N 1
ATOM 3015 C CA . GLY A 1 387 ? -12.755 -5.613 30.029 1.00 94.81 387 GLY A CA 1
ATOM 3016 C C . GLY A 1 387 ? -11.667 -4.895 30.826 1.00 94.81 387 GLY A C 1
ATOM 3017 O O . GLY A 1 387 ? -11.948 -4.232 31.830 1.00 94.81 387 GLY A O 1
ATOM 3018 N N . ALA A 1 388 ? -10.412 -5.046 30.394 1.00 94.44 388 ALA A N 1
ATOM 3019 C CA . ALA A 1 388 ? -9.253 -4.483 31.082 1.00 94.44 388 ALA A CA 1
ATOM 3020 C C . ALA A 1 388 ? -9.107 -2.960 30.929 1.00 94.44 388 ALA A C 1
ATOM 3022 O O . ALA A 1 388 ? -8.435 -2.334 31.759 1.00 94.44 388 ALA A O 1
ATOM 3023 N N . SER A 1 389 ? -9.776 -2.362 29.937 1.00 92.56 389 SER A N 1
ATOM 3024 C CA . SER A 1 389 ? -9.742 -0.919 29.654 1.00 92.56 389 SER A CA 1
ATOM 3025 C C . SER A 1 389 ? -10.265 -0.073 30.817 1.00 92.56 389 SER A C 1
ATOM 3027 O O . SER A 1 389 ? -9.930 1.097 30.929 1.00 92.56 389 SER A O 1
ATOM 3029 N N . VAL A 1 390 ? -10.989 -0.677 31.763 1.00 92.06 390 VAL A N 1
ATOM 3030 C CA . VAL A 1 390 ? -11.437 -0.027 33.005 1.00 92.06 390 VAL A CA 1
ATOM 3031 C C . VAL A 1 390 ? -10.303 0.503 33.887 1.00 92.06 390 VAL A C 1
ATOM 3033 O O . VAL A 1 390 ? -10.523 1.402 34.693 1.00 92.06 390 VAL A O 1
ATOM 3036 N N . ASN A 1 391 ? -9.086 -0.033 33.752 1.00 90.31 391 ASN A N 1
ATOM 3037 C CA . ASN A 1 391 ? -7.925 0.446 34.509 1.00 90.31 391 ASN A CA 1
ATOM 3038 C C . ASN A 1 391 ? -7.178 1.587 33.805 1.00 90.31 391 ASN A C 1
ATOM 3040 O O . ASN A 1 391 ? -6.126 2.002 34.297 1.00 90.31 391 ASN A O 1
ATOM 3044 N N . ASP A 1 392 ? -7.666 2.069 32.662 1.00 85.94 392 ASP A N 1
ATOM 3045 C CA . ASP A 1 392 ? -7.042 3.187 31.973 1.00 85.94 392 ASP A CA 1
ATOM 3046 C C . ASP A 1 392 ? -7.274 4.495 32.742 1.00 85.94 392 ASP A C 1
ATOM 3048 O O . ASP A 1 392 ? -8.397 4.945 32.966 1.00 85.94 392 ASP A O 1
ATOM 3052 N N . SER A 1 393 ? -6.167 5.115 33.147 1.00 86.00 393 SER A N 1
ATOM 3053 C CA . SER A 1 393 ? -6.148 6.403 33.838 1.00 86.00 393 SER A CA 1
ATOM 3054 C C . SER A 1 393 ? -6.616 7.583 32.981 1.00 86.00 393 SER A C 1
ATOM 3056 O O . SER A 1 393 ? -6.815 8.670 33.519 1.00 86.00 393 SER A O 1
ATOM 3058 N N . ALA A 1 394 ? -6.732 7.404 31.661 1.00 85.50 394 ALA A N 1
ATOM 3059 C CA . ALA A 1 394 ? -7.190 8.440 30.744 1.00 85.50 394 ALA A CA 1
ATOM 3060 C C . ALA A 1 394 ? -8.715 8.637 30.756 1.00 85.50 394 ALA A C 1
ATOM 3062 O O . ALA A 1 394 ? -9.177 9.643 30.218 1.00 85.50 394 ALA A O 1
ATOM 3063 N N . ILE A 1 395 ? -9.479 7.712 31.351 1.00 89.00 395 ILE A N 1
ATOM 3064 C CA . ILE A 1 395 ? -10.944 7.770 31.386 1.00 89.00 395 ILE A CA 1
ATOM 3065 C C . ILE A 1 395 ? -11.399 8.728 32.492 1.00 89.00 395 ILE A C 1
ATOM 3067 O O . ILE A 1 395 ? -11.105 8.508 33.669 1.00 89.00 395 ILE A O 1
ATOM 3071 N N . ASP A 1 396 ? -12.139 9.773 32.115 1.00 90.25 396 ASP A N 1
ATOM 3072 C CA . ASP A 1 396 ? -12.827 10.656 33.058 1.00 90.25 396 ASP A CA 1
ATOM 3073 C C . ASP A 1 396 ? -14.282 10.207 33.236 1.00 90.25 396 ASP A C 1
ATOM 3075 O O . ASP A 1 396 ? -15.072 10.198 32.293 1.00 90.25 396 ASP A O 1
ATOM 3079 N N . TYR A 1 397 ? -14.627 9.812 34.459 1.00 91.31 397 TYR A N 1
ATOM 3080 C CA . TYR A 1 397 ? -15.964 9.340 34.813 1.00 91.31 397 TYR A CA 1
ATOM 3081 C C . TYR A 1 397 ? -16.857 10.453 35.382 1.00 91.31 397 TYR A C 1
ATOM 3083 O O . TYR A 1 397 ? -18.041 10.218 35.610 1.00 91.31 397 TYR A O 1
ATOM 3091 N N . ASN A 1 398 ? -16.315 11.638 35.677 1.00 91.19 398 ASN A N 1
ATOM 3092 C CA . ASN A 1 398 ? -17.006 12.652 36.468 1.00 91.19 398 ASN A CA 1
ATOM 3093 C C . ASN A 1 398 ? -18.265 13.191 35.764 1.00 91.19 398 ASN A C 1
ATOM 3095 O O . ASN A 1 398 ? -18.184 13.791 34.695 1.00 91.19 398 ASN A O 1
ATOM 3099 N N . GLY A 1 399 ? -19.432 13.000 36.387 1.00 87.56 399 GLY A N 1
ATOM 3100 C CA . GLY A 1 399 ? -20.718 13.485 35.876 1.00 87.56 399 GLY A CA 1
ATOM 3101 C C . GLY A 1 399 ? -21.278 12.722 34.669 1.00 87.56 399 GLY A C 1
ATOM 3102 O O . GLY A 1 399 ? -22.244 13.188 34.074 1.00 87.56 399 GLY A O 1
ATOM 3103 N N . GLN A 1 400 ? -20.708 11.567 34.314 1.00 91.12 400 GLN A N 1
ATOM 3104 C CA . GLN A 1 400 ? -21.095 10.778 33.137 1.00 91.12 400 GLN A CA 1
ATOM 3105 C C . GLN A 1 400 ? -21.925 9.546 33.521 1.00 91.12 400 GLN A C 1
ATOM 3107 O O . GLN A 1 400 ? -21.750 8.993 34.609 1.00 91.12 400 GLN A O 1
ATOM 3112 N N . ASP A 1 401 ? -22.798 9.085 32.624 1.00 93.81 401 ASP A N 1
ATOM 3113 C CA . ASP A 1 401 ? -23.440 7.771 32.743 1.00 93.81 401 ASP A CA 1
ATOM 3114 C C . ASP A 1 401 ? -22.496 6.689 32.209 1.00 93.81 401 ASP A C 1
ATOM 3116 O O . ASP A 1 401 ? -21.984 6.791 31.092 1.00 93.81 401 ASP A O 1
ATOM 3120 N N . VAL A 1 402 ? -22.239 5.649 33.006 1.00 95.31 402 VAL A N 1
ATOM 3121 C CA . VAL A 1 402 ? -21.190 4.660 32.728 1.00 95.31 402 VAL A CA 1
ATOM 3122 C C . VAL A 1 402 ? -21.764 3.249 32.643 1.00 95.31 402 VAL A C 1
ATOM 3124 O O . VAL A 1 402 ? -22.379 2.749 33.585 1.00 95.31 402 VAL A O 1
ATOM 3127 N N . LEU A 1 403 ? -21.480 2.564 31.538 1.00 95.62 403 LEU A N 1
ATOM 3128 C CA . LEU A 1 403 ? -21.769 1.150 31.330 1.00 95.62 403 LEU A CA 1
ATOM 3129 C C . LEU A 1 403 ? -20.467 0.343 31.303 1.00 95.62 403 LEU A C 1
ATOM 3131 O O . LEU A 1 403 ? -19.653 0.471 30.390 1.00 95.62 403 LEU A O 1
ATOM 3135 N N . LEU A 1 404 ? -20.276 -0.529 32.288 1.00 96.12 404 LEU A N 1
ATOM 3136 C CA . LEU A 1 404 ? -19.121 -1.418 32.370 1.00 96.12 404 LEU A CA 1
ATOM 3137 C C . LEU A 1 404 ? -19.469 -2.798 31.808 1.00 96.12 404 LEU A C 1
ATOM 3139 O O . LEU A 1 404 ? -20.290 -3.521 32.378 1.00 96.12 404 LEU A O 1
ATOM 3143 N N . LEU A 1 405 ? -18.812 -3.187 30.716 1.00 95.12 405 LEU A N 1
ATOM 3144 C CA . LEU A 1 405 ? -18.967 -4.494 30.081 1.00 95.12 405 LEU A CA 1
ATOM 3145 C C . LEU A 1 405 ? -17.869 -5.441 30.557 1.00 95.12 405 LEU A C 1
ATOM 3147 O O . LEU A 1 405 ? -16.711 -5.327 30.159 1.00 95.12 405 LEU A O 1
ATOM 3151 N N . ASN A 1 406 ? -18.256 -6.377 31.422 1.00 95.00 406 ASN A N 1
ATOM 3152 C CA . ASN A 1 406 ? -17.403 -7.406 32.005 1.00 95.00 406 ASN A CA 1
ATOM 3153 C C . ASN A 1 406 ? -16.025 -6.877 32.468 1.00 95.00 406 ASN A C 1
ATOM 3155 O O . ASN A 1 406 ? -14.990 -7.339 31.987 1.00 95.00 406 ASN A O 1
ATOM 3159 N N . PRO A 1 407 ? -15.991 -5.886 33.381 1.00 96.31 407 PRO A N 1
ATOM 3160 C CA . PRO A 1 407 ? -14.759 -5.193 33.737 1.00 96.31 407 PRO A CA 1
ATOM 3161 C C . PRO A 1 407 ? -13.733 -6.128 34.391 1.00 96.31 407 PRO A C 1
ATOM 3163 O O . PRO A 1 407 ? -14.049 -6.889 35.312 1.00 96.31 407 PRO A O 1
ATOM 3166 N N . VAL A 1 408 ? -12.477 -6.013 33.954 1.00 94.56 408 VAL A N 1
ATOM 3167 C CA . VAL A 1 408 ? -11.326 -6.777 34.445 1.00 94.56 408 VAL A CA 1
ATOM 3168 C C . VAL A 1 408 ? -10.320 -5.814 35.079 1.00 94.56 408 VAL A C 1
ATOM 3170 O O . VAL A 1 408 ? -9.669 -5.025 34.412 1.00 94.56 408 VAL A O 1
ATOM 3173 N N . GLY A 1 409 ? -10.153 -5.882 36.392 1.00 93.88 409 GLY A N 1
ATOM 3174 C CA . GLY A 1 409 ? -9.090 -5.236 37.145 1.00 93.88 409 GLY A CA 1
ATOM 3175 C C . GLY A 1 409 ? -9.554 -4.726 38.500 1.00 93.88 409 GLY A C 1
ATOM 3176 O O . GLY A 1 409 ? -10.421 -5.300 39.170 1.00 93.88 409 GLY A O 1
ATOM 3177 N N . SER A 1 410 ? -8.919 -3.646 38.940 1.00 94.25 410 SER A N 1
ATOM 3178 C CA . SER A 1 410 ? -9.373 -2.885 40.097 1.00 94.25 410 SER A CA 1
ATOM 3179 C C . SER A 1 410 ? -10.487 -1.928 39.712 1.00 94.25 410 SER A C 1
ATOM 3181 O O . SER A 1 410 ? -10.511 -1.414 38.605 1.00 94.25 410 SER A O 1
ATOM 3183 N N . VAL A 1 411 ? -11.372 -1.645 40.668 1.00 95.94 411 VAL A N 1
ATOM 3184 C CA . VAL A 1 411 ? -12.302 -0.523 40.530 1.00 95.94 411 VAL A CA 1
ATOM 3185 C C . VAL A 1 411 ? -11.475 0.764 40.426 1.00 95.94 411 VAL A C 1
ATOM 3187 O O . VAL A 1 411 ? -10.687 1.010 41.348 1.00 95.94 411 VAL A O 1
ATOM 3190 N N . PRO A 1 412 ? -11.589 1.520 39.323 1.00 94.31 412 PRO A N 1
ATOM 3191 C CA . PRO A 1 412 ? -10.788 2.710 39.098 1.00 94.31 412 PRO A CA 1
ATOM 3192 C C . PRO A 1 412 ? -11.198 3.819 40.065 1.00 94.31 412 PRO A C 1
ATOM 3194 O O . PRO A 1 412 ? -12.340 3.883 40.522 1.00 94.31 412 PRO A O 1
ATOM 3197 N N . VAL A 1 413 ? -10.236 4.678 40.392 1.00 92.25 413 VAL A N 1
ATOM 3198 C CA . VAL A 1 413 ? -10.467 5.857 41.235 1.00 92.25 413 VAL A CA 1
ATOM 3199 C C . VAL A 1 413 ? -11.300 6.862 40.442 1.00 92.25 413 VAL A C 1
ATOM 3201 O O . VAL A 1 413 ? -10.998 7.106 39.278 1.00 92.25 413 VAL A O 1
ATOM 3204 N N . GLY A 1 414 ? -12.331 7.442 41.058 1.00 92.44 414 GLY A N 1
ATOM 3205 C CA . GLY A 1 414 ? -13.221 8.407 40.407 1.00 92.44 414 GLY A CA 1
ATOM 3206 C C . GLY A 1 414 ? -14.458 7.794 39.749 1.00 92.44 414 GLY A C 1
ATOM 3207 O O . GLY A 1 414 ? -15.352 8.532 39.353 1.00 92.44 414 GLY A O 1
ATOM 3208 N N . LEU A 1 415 ? -14.601 6.465 39.689 1.00 95.81 415 LEU A N 1
ATOM 3209 C CA . LEU A 1 415 ? -15.848 5.863 39.193 1.00 95.81 415 LEU A CA 1
ATOM 3210 C C . LEU A 1 415 ? -17.054 6.241 40.074 1.00 95.81 415 LEU A C 1
ATOM 3212 O O . LEU A 1 415 ? -18.174 6.357 39.596 1.00 95.81 415 LEU A O 1
ATOM 3216 N N . GLU A 1 416 ? -16.825 6.478 41.365 1.00 95.62 416 GLU A N 1
ATOM 3217 C CA . GLU A 1 416 ? -17.814 7.021 42.300 1.00 95.62 416 GLU A CA 1
ATOM 3218 C C . GLU A 1 416 ? -18.322 8.436 41.972 1.00 95.62 416 GLU A C 1
ATOM 3220 O O . GLU A 1 416 ? -19.362 8.810 42.505 1.00 95.62 416 GLU A O 1
ATOM 3225 N N . SER A 1 417 ? -17.630 9.213 41.127 1.00 94.94 417 SER A N 1
ATOM 3226 C CA . SER A 1 417 ? -18.125 10.516 40.653 1.00 94.94 417 SER A CA 1
ATOM 3227 C C . SER A 1 417 ? -18.966 10.431 39.374 1.00 94.94 417 SER A C 1
ATOM 3229 O O . SER A 1 417 ? -19.414 11.463 38.878 1.00 94.94 417 SER A O 1
ATOM 3231 N N . ALA A 1 418 ? -19.187 9.229 38.833 1.00 95.31 418 ALA A N 1
ATOM 3232 C CA . ALA A 1 418 ? -20.130 9.015 37.740 1.00 95.31 418 ALA A CA 1
ATOM 3233 C C . ALA A 1 418 ? -21.571 9.310 38.177 1.00 95.31 418 ALA A C 1
ATOM 3235 O O . ALA A 1 418 ? -21.946 9.064 39.325 1.00 95.31 418 ALA A O 1
ATOM 3236 N N . ASN A 1 419 ? -22.381 9.815 37.248 1.00 94.69 419 ASN A N 1
ATOM 3237 C CA . ASN A 1 419 ? -23.786 10.140 37.484 1.00 94.69 419 ASN A CA 1
ATOM 3238 C C . ASN A 1 419 ? -24.616 8.861 37.693 1.00 94.69 419 ASN A C 1
ATOM 3240 O O . ASN A 1 419 ? -25.409 8.761 38.629 1.00 94.69 419 ASN A O 1
ATOM 3244 N N . SER A 1 420 ? -24.356 7.841 36.873 1.00 95.25 420 SER A N 1
ATOM 3245 C CA . SER A 1 420 ? -24.873 6.486 37.052 1.00 95.25 420 SER A CA 1
ATOM 3246 C C . SER A 1 420 ? -23.842 5.444 36.613 1.00 95.25 420 SER A C 1
ATOM 3248 O O . SER A 1 420 ? -22.999 5.702 35.755 1.00 95.25 420 SER A O 1
ATOM 3250 N N . VAL A 1 421 ? -23.882 4.258 37.230 1.00 96.75 421 VAL A N 1
ATOM 3251 C CA . VAL A 1 421 ? -23.010 3.132 36.865 1.00 96.75 421 VAL A CA 1
ATOM 3252 C C . VAL A 1 421 ? -23.838 1.858 36.769 1.00 96.75 421 VAL A C 1
ATOM 3254 O O . VAL A 1 421 ? -24.434 1.411 37.757 1.00 96.75 421 VAL A O 1
ATOM 3257 N N . GLU A 1 422 ? -23.818 1.239 35.593 1.00 96.31 422 GLU A N 1
ATOM 3258 C CA . GLU A 1 422 ? -24.320 -0.111 35.365 1.00 96.31 422 GLU A CA 1
ATOM 3259 C C . GLU A 1 422 ? -23.175 -1.060 35.010 1.00 96.31 422 GLU A C 1
ATOM 3261 O O . GLU A 1 422 ? -22.304 -0.749 34.204 1.00 96.31 422 GLU A O 1
ATOM 3266 N N . ILE A 1 423 ? -23.185 -2.247 35.614 1.00 95.94 423 ILE A N 1
ATOM 3267 C CA . ILE A 1 423 ? -22.190 -3.289 35.376 1.00 95.94 423 ILE A CA 1
ATOM 3268 C C . ILE A 1 423 ? -22.870 -4.526 34.804 1.00 95.94 423 ILE A C 1
ATOM 3270 O O . ILE A 1 423 ? -23.708 -5.148 35.462 1.00 95.94 423 ILE A O 1
ATOM 3274 N N . LEU A 1 424 ? -22.450 -4.922 33.607 1.00 95.00 424 LEU A N 1
ATOM 3275 C CA . LEU A 1 424 ? -22.872 -6.151 32.951 1.00 95.00 424 LEU A CA 1
ATOM 3276 C C . LEU A 1 424 ? -21.801 -7.226 33.110 1.00 95.00 424 LEU A C 1
ATOM 3278 O O . LEU A 1 424 ? -20.664 -7.056 32.676 1.00 95.00 424 LEU A O 1
ATOM 3282 N N . PHE A 1 425 ? -22.168 -8.355 33.712 1.00 93.75 425 PHE A N 1
ATOM 3283 C CA . PHE A 1 425 ? -21.282 -9.510 33.854 1.00 93.75 425 PHE A CA 1
ATOM 3284 C C . PHE A 1 425 ? -21.739 -10.684 33.003 1.00 93.75 425 PHE A C 1
ATOM 3286 O O . PHE A 1 425 ? -22.913 -11.057 33.039 1.00 93.75 425 PHE A O 1
ATOM 3293 N N . GLY A 1 426 ? -20.784 -11.349 32.354 1.00 91.75 426 GLY A N 1
ATOM 3294 C CA . GLY A 1 426 ? -20.979 -12.728 31.927 1.00 91.75 426 GLY A CA 1
ATOM 3295 C C . GLY A 1 426 ? -21.184 -13.639 33.140 1.00 91.75 426 GLY A C 1
ATOM 3296 O O . GLY A 1 426 ? -20.638 -13.416 34.223 1.00 91.75 426 GLY A O 1
ATOM 3297 N N . SER A 1 427 ? -21.992 -14.681 32.987 1.00 88.94 427 SER A N 1
ATOM 3298 C CA . SER A 1 427 ? -22.216 -15.683 34.035 1.00 88.94 427 SER A CA 1
ATOM 3299 C C . SER A 1 427 ? -20.956 -16.437 34.487 1.00 88.94 427 SER A C 1
ATOM 3301 O O . SER A 1 427 ? -20.929 -16.927 35.618 1.00 88.94 427 SER A O 1
ATOM 3303 N N . VAL A 1 428 ? -19.915 -16.518 33.648 1.00 90.25 428 VAL A N 1
ATOM 3304 C CA . VAL A 1 428 ? -18.662 -17.226 33.961 1.00 90.25 428 VAL A CA 1
ATOM 3305 C C . VAL A 1 428 ? -17.546 -16.236 34.313 1.00 90.25 428 VAL A C 1
ATOM 3307 O O . VAL A 1 428 ? -17.021 -15.535 33.452 1.00 90.25 428 VAL A O 1
ATOM 3310 N N . ASP A 1 429 ? -17.147 -16.215 35.588 1.00 89.44 429 ASP A N 1
ATOM 3311 C CA . ASP A 1 429 ? -16.069 -15.363 36.114 1.00 89.44 429 ASP A CA 1
ATOM 3312 C C . ASP A 1 429 ? -14.692 -16.035 35.989 1.00 89.44 429 ASP A C 1
ATOM 3314 O O . ASP A 1 429 ? -14.193 -16.651 36.935 1.00 89.44 429 ASP A O 1
ATOM 3318 N N . ILE A 1 430 ? -14.070 -15.922 34.815 1.00 86.88 430 ILE A N 1
ATOM 3319 C CA . ILE A 1 430 ? -12.764 -16.545 34.535 1.00 86.88 430 ILE A CA 1
ATOM 3320 C C . ILE A 1 430 ? -11.665 -15.976 35.450 1.00 86.88 430 ILE A C 1
ATOM 3322 O O . ILE A 1 430 ? -10.849 -16.725 35.990 1.00 86.88 430 ILE A O 1
ATOM 3326 N N . HIS A 1 431 ? -11.679 -14.662 35.691 1.00 86.88 431 HIS A N 1
ATOM 3327 C CA . HIS A 1 431 ? -10.633 -13.965 36.452 1.00 86.88 431 HIS A CA 1
ATOM 3328 C C . HIS A 1 431 ? -10.887 -13.914 37.962 1.00 86.88 431 HIS A C 1
ATOM 3330 O O . HIS A 1 431 ? -10.047 -13.415 38.713 1.00 86.88 431 HIS A O 1
ATOM 3336 N N . ARG A 1 432 ? -12.027 -14.438 38.432 1.00 92.00 432 ARG A N 1
ATOM 3337 C CA . ARG A 1 432 ? -12.464 -14.409 39.842 1.00 92.00 432 ARG A CA 1
ATOM 3338 C C . ARG A 1 432 ? -12.591 -12.991 40.408 1.00 92.00 432 ARG A C 1
ATOM 3340 O O . ARG A 1 432 ? -12.359 -12.762 41.600 1.00 92.00 432 ARG A O 1
ATOM 3347 N N . GLN A 1 433 ? -12.937 -12.025 39.562 1.00 90.00 433 GLN A N 1
ATOM 3348 C CA . GLN A 1 433 ? -12.963 -10.609 39.926 1.00 90.00 433 GLN A CA 1
ATOM 3349 C C . GLN A 1 433 ? -14.364 -10.089 40.226 1.00 90.00 433 GLN A C 1
ATOM 3351 O O . GLN A 1 433 ? -14.495 -9.066 40.907 1.00 90.00 433 GLN A O 1
ATOM 3356 N N . GLN A 1 434 ? -15.417 -10.811 39.829 1.00 93.12 434 GLN A N 1
ATOM 3357 C CA . GLN A 1 434 ? -16.795 -10.373 40.050 1.00 93.12 434 GLN A CA 1
ATOM 3358 C C . GLN A 1 434 ? -17.061 -10.130 41.529 1.00 93.12 434 GLN A C 1
ATOM 3360 O O . GLN A 1 434 ? -17.676 -9.136 41.893 1.00 93.12 434 GLN A O 1
ATOM 3365 N N . LYS A 1 435 ? -16.529 -10.967 42.427 1.00 94.69 435 LYS A N 1
ATOM 3366 C CA . LYS A 1 435 ? -16.707 -10.783 43.878 1.00 94.69 435 LYS A CA 1
ATOM 3367 C C . LYS A 1 435 ? -16.231 -9.411 44.369 1.00 94.69 435 LYS A C 1
ATOM 3369 O O . LYS A 1 435 ? -16.835 -8.859 45.289 1.00 94.69 435 LYS A O 1
ATOM 3374 N N . ARG A 1 436 ? -15.156 -8.868 43.788 1.00 95.38 436 ARG A N 1
ATOM 3375 C CA . ARG A 1 436 ? -14.639 -7.536 44.131 1.00 95.38 436 ARG A CA 1
ATOM 3376 C C . ARG A 1 436 ? -15.585 -6.453 43.623 1.00 95.38 436 ARG A C 1
ATOM 3378 O O . ARG A 1 436 ? -16.012 -5.617 44.414 1.00 95.38 436 ARG A O 1
ATOM 3385 N N . TRP A 1 437 ? -15.956 -6.518 42.351 1.00 96.44 437 TRP A N 1
ATOM 3386 C CA . TRP A 1 437 ? -16.867 -5.560 41.730 1.00 96.44 437 TRP A CA 1
ATOM 3387 C C . TRP A 1 437 ? -18.262 -5.561 42.363 1.00 96.44 437 TRP A C 1
ATOM 3389 O O . TRP A 1 437 ? -18.788 -4.496 42.656 1.00 96.44 437 TRP A O 1
ATOM 3399 N N . LEU A 1 438 ? -18.815 -6.730 42.701 1.00 96.44 438 LEU A N 1
ATOM 3400 C CA . LEU A 1 438 ? -20.091 -6.872 43.414 1.00 96.44 438 LEU A CA 1
ATOM 3401 C C . LEU A 1 438 ? -20.076 -6.172 44.782 1.00 96.44 438 LEU A C 1
ATOM 3403 O O . LEU A 1 438 ? -21.075 -5.587 45.193 1.00 96.44 438 LEU A O 1
ATOM 3407 N N . ARG A 1 439 ? -18.948 -6.224 45.504 1.00 97.25 439 ARG A N 1
ATOM 3408 C CA . ARG A 1 439 ? -18.800 -5.522 46.790 1.00 97.25 439 ARG A CA 1
ATOM 3409 C C . ARG A 1 439 ? -18.794 -4.009 46.600 1.00 97.25 439 ARG A C 1
ATOM 3411 O O . ARG A 1 439 ? -19.477 -3.320 47.352 1.00 97.25 439 ARG A O 1
ATOM 3418 N N . SER A 1 440 ? -18.047 -3.510 45.616 1.00 97.06 440 SER A N 1
ATOM 3419 C CA . SER A 1 440 ? -17.995 -2.076 45.311 1.00 97.06 440 SER A CA 1
ATOM 3420 C C . SER A 1 440 ? -19.339 -1.554 44.809 1.00 97.06 440 SER A C 1
ATOM 3422 O O . SER A 1 440 ? -19.823 -0.550 45.316 1.00 97.06 440 SER A 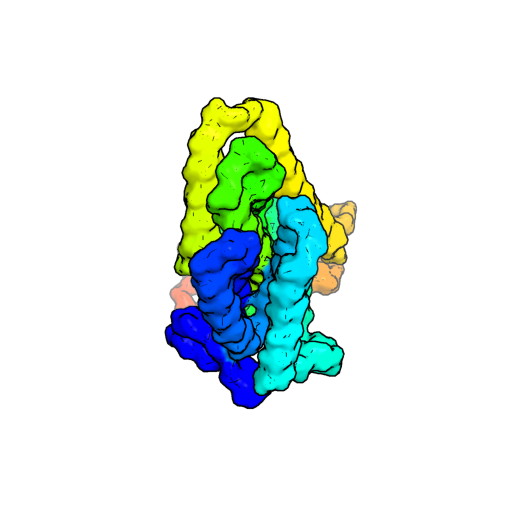O 1
ATOM 3424 N N . ALA A 1 441 ? -19.996 -2.292 43.916 1.00 97.19 441 ALA A N 1
ATOM 3425 C CA . ALA A 1 441 ? -21.325 -1.961 43.425 1.00 97.19 441 ALA A CA 1
ATOM 3426 C C . ALA A 1 441 ? -22.361 -1.917 44.551 1.00 97.19 441 ALA A C 1
ATOM 3428 O O . ALA A 1 441 ? -23.106 -0.953 44.651 1.00 97.19 441 ALA A O 1
ATOM 3429 N N . LYS A 1 442 ? -22.348 -2.883 45.481 1.00 97.56 442 LYS A N 1
ATOM 3430 C CA . LYS A 1 442 ? -23.221 -2.831 46.664 1.00 97.56 442 LYS A CA 1
ATOM 3431 C C . LYS A 1 442 ? -22.932 -1.615 47.551 1.00 97.56 442 LYS A C 1
ATOM 3433 O O . LYS A 1 442 ? -23.864 -1.025 48.085 1.00 97.56 442 LYS A O 1
ATOM 3438 N N . LYS A 1 443 ? -21.655 -1.261 47.736 1.00 97.69 443 LYS A N 1
ATOM 3439 C CA . LYS A 1 443 ? -21.238 -0.107 48.549 1.00 97.69 443 LYS A CA 1
ATOM 3440 C C . LYS A 1 443 ? -21.730 1.214 47.950 1.00 97.69 443 LYS A C 1
ATOM 3442 O O . LYS A 1 443 ? -22.186 2.068 48.699 1.00 97.69 443 LYS A O 1
ATOM 3447 N N . ASN A 1 444 ? -21.640 1.350 46.631 1.00 97.19 444 ASN A N 1
ATOM 3448 C CA . ASN A 1 444 ? -21.950 2.580 45.903 1.00 97.19 444 ASN A CA 1
ATOM 3449 C C . ASN A 1 444 ? -23.339 2.559 45.232 1.00 97.19 444 ASN A C 1
ATOM 3451 O O . ASN A 1 444 ? -23.653 3.458 44.467 1.00 97.19 444 ASN A O 1
ATOM 3455 N N . GLN A 1 445 ? -24.158 1.536 45.505 1.00 96.88 445 GLN A N 1
ATOM 3456 C CA . GLN A 1 445 ? -25.497 1.338 44.929 1.00 96.88 445 GLN A CA 1
ATOM 3457 C C . GLN A 1 445 ? -25.532 1.279 43.388 1.00 96.88 445 GLN A C 1
ATOM 3459 O O . GLN A 1 445 ? -26.517 1.661 42.766 1.00 96.88 445 GLN A O 1
ATOM 3464 N N . TRP A 1 446 ? -24.472 0.760 42.763 1.00 97.31 446 TRP A N 1
ATOM 3465 C CA . TRP A 1 446 ? -24.415 0.576 41.310 1.00 97.31 446 TRP A CA 1
ATOM 3466 C C . TRP A 1 446 ? -25.300 -0.581 40.850 1.00 97.31 446 TRP A C 1
ATOM 3468 O O . TRP A 1 446 ? -25.412 -1.610 41.531 1.00 97.31 446 TRP A O 1
ATOM 3478 N N . LYS A 1 447 ? -25.884 -0.439 39.659 1.00 96.25 447 LYS A N 1
ATOM 3479 C CA . LYS A 1 447 ? -26.730 -1.467 39.055 1.00 96.25 447 LYS A CA 1
ATOM 3480 C C . LYS A 1 447 ? -25.869 -2.606 38.521 1.00 96.25 447 LYS A C 1
ATOM 3482 O O . LYS A 1 447 ? -24.820 -2.380 37.924 1.00 96.25 447 LYS A O 1
ATOM 3487 N N . ILE A 1 448 ? -26.304 -3.845 38.740 1.00 95.56 448 ILE A N 1
ATOM 3488 C CA . ILE A 1 448 ? -25.597 -5.033 38.258 1.00 95.56 448 ILE A CA 1
ATOM 3489 C C . ILE A 1 448 ? -26.575 -5.933 37.527 1.00 95.56 448 ILE A C 1
ATOM 3491 O O . ILE A 1 448 ? -27.568 -6.377 38.105 1.00 95.56 448 ILE A O 1
ATOM 3495 N N . THR A 1 449 ? -26.221 -6.281 36.300 1.00 94.69 449 THR A N 1
ATOM 3496 C CA . THR A 1 449 ? -26.991 -7.174 35.445 1.00 94.69 449 THR A CA 1
ATOM 3497 C C . THR A 1 449 ? -26.096 -8.352 35.047 1.00 94.69 449 THR A C 1
ATOM 3499 O O . THR A 1 449 ? -24.941 -8.180 34.658 1.00 94.69 449 THR A O 1
ATOM 3502 N N . ARG A 1 450 ? -26.589 -9.587 35.198 1.00 93.31 450 ARG A N 1
ATOM 3503 C CA . ARG A 1 450 ? -25.852 -10.805 34.821 1.00 93.31 450 ARG A CA 1
ATOM 3504 C C . ARG A 1 450 ? -26.453 -11.409 33.568 1.00 93.31 450 ARG A C 1
ATOM 3506 O O . ARG A 1 450 ? -27.656 -11.651 33.534 1.00 93.31 450 ARG A O 1
ATOM 3513 N N . ILE A 1 451 ? -25.605 -11.720 32.597 1.00 91.12 451 ILE A N 1
ATOM 3514 C CA . ILE A 1 451 ? -26.006 -12.318 31.329 1.00 91.12 451 ILE A CA 1
ATOM 3515 C C . ILE A 1 451 ? -25.712 -13.825 31.384 1.00 91.12 451 ILE A C 1
ATOM 3517 O O . ILE A 1 451 ? -24.540 -14.228 31.431 1.00 91.12 451 ILE A O 1
ATOM 3521 N N . PRO A 1 452 ? -26.749 -14.679 31.451 1.00 89.81 452 PRO A N 1
ATOM 3522 C CA . PRO A 1 452 ? -26.577 -16.124 31.534 1.00 89.81 452 PRO A CA 1
ATOM 3523 C C . PRO A 1 452 ? -25.946 -16.684 30.255 1.00 89.81 452 PRO A C 1
ATOM 3525 O O . PRO A 1 452 ? -26.287 -16.273 29.152 1.00 89.81 452 PRO A O 1
ATOM 3528 N N . GLY A 1 453 ? -25.034 -17.646 30.406 1.00 87.94 453 GLY A N 1
ATOM 3529 C CA . GLY A 1 453 ? -24.416 -18.368 29.289 1.00 87.94 453 GLY A CA 1
ATOM 3530 C C . GLY A 1 453 ? -23.191 -17.692 28.670 1.00 87.94 453 GLY A C 1
ATOM 3531 O O . GLY A 1 453 ? -22.471 -18.350 27.925 1.00 87.94 453 GLY A O 1
ATOM 3532 N N . LEU A 1 454 ? -22.903 -16.432 29.010 1.00 87.88 454 LEU A N 1
ATOM 3533 C CA . LEU A 1 454 ? -21.703 -15.735 28.538 1.00 87.88 454 LEU A CA 1
ATOM 3534 C C . LEU A 1 454 ? -20.544 -15.844 29.532 1.00 87.88 454 LEU A C 1
ATOM 3536 O O . LEU A 1 454 ? -20.749 -15.902 30.752 1.00 87.88 454 LEU A O 1
ATOM 3540 N N . GLY A 1 455 ? -19.327 -15.881 28.989 1.00 88.12 455 GLY A N 1
ATOM 3541 C CA . GLY A 1 455 ? -18.078 -15.823 29.742 1.00 88.12 455 GLY A CA 1
ATOM 3542 C C . GLY A 1 455 ? -17.426 -14.452 29.648 1.00 88.12 455 GLY A C 1
ATOM 3543 O O . GLY A 1 455 ? -18.107 -13.442 29.804 1.00 88.12 455 GLY A O 1
ATOM 3544 N N . GLN A 1 456 ? -16.109 -14.424 29.423 1.00 85.44 456 GLN A N 1
ATOM 3545 C CA . GLN A 1 456 ? -15.399 -13.162 29.217 1.00 85.44 456 GLN A CA 1
ATOM 3546 C C . GLN A 1 456 ? -15.686 -12.547 27.846 1.00 85.44 456 GLN A C 1
ATOM 3548 O O . GLN A 1 456 ? -15.830 -11.333 27.742 1.00 85.44 456 GLN A O 1
ATOM 3553 N N . ASP A 1 457 ? -15.794 -13.405 26.836 1.00 87.88 457 ASP A N 1
ATOM 3554 C CA . ASP A 1 457 ? -16.117 -13.026 25.472 1.00 87.88 457 ASP A CA 1
ATOM 3555 C C . ASP A 1 457 ? -17.613 -12.693 25.355 1.00 87.88 457 ASP A C 1
ATOM 3557 O O . ASP A 1 457 ? -18.484 -13.553 25.531 1.00 87.88 457 ASP A O 1
ATOM 3561 N N . LEU A 1 458 ? -17.894 -11.421 25.086 1.00 88.38 458 LEU A N 1
ATOM 3562 C CA . LEU A 1 458 ? -19.217 -10.869 24.825 1.00 88.38 458 LEU A CA 1
ATOM 3563 C C . LEU A 1 458 ? -19.438 -10.578 23.334 1.00 88.38 458 LEU A C 1
ATOM 3565 O O . LEU A 1 458 ? -20.484 -10.027 22.994 1.00 88.38 458 LEU A O 1
ATOM 3569 N N . THR A 1 459 ? -18.518 -10.962 22.440 1.00 84.81 459 THR A N 1
ATOM 3570 C CA . THR A 1 459 ? -18.595 -10.714 20.987 1.00 84.81 459 THR A CA 1
ATOM 3571 C C . THR A 1 459 ? -20.002 -10.910 20.393 1.00 84.81 459 THR A C 1
ATOM 3573 O O . THR A 1 459 ? -20.455 -10.005 19.693 1.00 84.81 459 THR A O 1
ATOM 3576 N N . PRO A 1 460 ? -20.746 -12.005 20.673 1.00 78.81 460 PRO A N 1
ATOM 3577 C CA . PRO A 1 460 ? -22.046 -12.225 20.035 1.00 78.81 460 PRO A CA 1
ATOM 3578 C C . PRO A 1 460 ? -23.190 -11.343 20.559 1.00 78.81 460 PRO A C 1
ATOM 3580 O O . PRO A 1 460 ? -24.197 -11.233 19.873 1.00 78.81 460 PRO A O 1
ATOM 3583 N N . MET A 1 461 ? -23.078 -10.751 21.755 1.00 84.75 461 MET A N 1
ATOM 3584 C CA . MET A 1 461 ? -24.222 -10.133 22.456 1.00 84.75 461 MET A CA 1
ATOM 3585 C C . MET A 1 461 ? -23.951 -8.735 23.015 1.00 84.75 461 MET A C 1
ATOM 3587 O O . MET A 1 461 ? -24.875 -8.040 23.437 1.00 84.75 461 MET A O 1
ATOM 3591 N N . TRP A 1 462 ? -22.701 -8.275 23.037 1.00 83.94 462 TRP A N 1
ATOM 3592 C CA . TRP A 1 462 ? -22.380 -6.924 23.498 1.00 83.94 462 TRP A CA 1
ATOM 3593 C C . TRP A 1 462 ? -23.143 -5.813 22.745 1.00 83.94 462 TRP A C 1
ATOM 3595 O O . TRP A 1 462 ? -23.497 -4.820 23.384 1.00 83.94 462 TRP A O 1
ATOM 3605 N N . PRO A 1 463 ? -23.492 -5.959 21.448 1.00 82.00 463 PRO A N 1
ATOM 3606 C CA . PRO A 1 463 ? -24.344 -4.996 20.764 1.00 82.00 463 PRO A CA 1
ATOM 3607 C C . PRO A 1 463 ? -25.708 -4.831 21.448 1.00 82.00 463 PRO A C 1
ATOM 3609 O O . PRO A 1 463 ? -26.187 -3.720 21.670 1.00 82.00 463 PRO A O 1
ATOM 3612 N N . GLU A 1 464 ? -26.308 -5.949 21.849 1.00 82.06 464 GLU A N 1
ATOM 3613 C CA . GLU A 1 464 ? -27.603 -6.031 22.533 1.00 82.06 464 GLU A CA 1
ATOM 3614 C C . GLU A 1 464 ? -27.508 -5.507 23.971 1.00 82.06 464 GLU A C 1
ATOM 3616 O O . GLU A 1 464 ? -28.459 -4.938 24.505 1.00 82.06 464 GLU A O 1
ATOM 3621 N N . CYS A 1 465 ? -26.331 -5.623 24.585 1.00 83.31 465 CYS A N 1
ATOM 3622 C CA . CYS A 1 465 ? -26.053 -5.067 25.906 1.00 83.31 465 CYS A CA 1
ATOM 3623 C C . CYS A 1 465 ? -26.207 -3.540 25.940 1.00 83.31 465 CYS A C 1
ATOM 3625 O O . CYS A 1 465 ? -26.704 -3.007 26.934 1.00 83.31 465 CYS A O 1
ATOM 3627 N N . LEU A 1 466 ? -25.860 -2.843 24.849 1.00 79.94 466 LEU A N 1
ATOM 3628 C CA . LEU A 1 466 ? -26.091 -1.398 24.735 1.00 79.94 466 LEU A CA 1
ATOM 3629 C C . LEU A 1 466 ? -27.590 -1.050 24.759 1.00 79.94 466 LEU A C 1
ATOM 3631 O O . LEU A 1 466 ? -27.967 -0.021 25.317 1.00 79.94 466 LEU A O 1
ATOM 3635 N N . TYR A 1 467 ? -28.460 -1.920 24.223 1.00 75.12 467 TYR A N 1
ATOM 3636 C CA . TYR A 1 467 ? -29.916 -1.745 24.324 1.00 75.12 467 TYR A CA 1
ATOM 3637 C C . TYR A 1 467 ? -30.410 -1.925 25.764 1.00 75.12 467 TYR A C 1
ATOM 3639 O O . TYR A 1 467 ? -31.250 -1.155 26.233 1.00 75.12 467 TYR A O 1
ATOM 3647 N N . MET A 1 468 ? -29.906 -2.947 26.464 1.00 73.19 468 MET A N 1
ATOM 3648 C CA . MET A 1 468 ? -30.358 -3.278 27.820 1.00 73.19 468 MET A CA 1
ATOM 3649 C C . MET A 1 468 ? -29.987 -2.201 28.839 1.00 73.19 468 MET A C 1
ATOM 3651 O O . MET A 1 468 ? -30.809 -1.891 29.702 1.00 73.19 468 MET A O 1
ATOM 3655 N N . GLY A 1 469 ? -28.789 -1.616 28.720 1.00 66.31 469 GLY A N 1
ATOM 3656 C CA . GLY A 1 469 ? -28.360 -0.533 29.608 1.00 66.31 469 GLY A CA 1
ATOM 3657 C C . GLY A 1 469 ? -29.328 0.650 29.558 1.00 66.31 469 GLY A C 1
ATOM 3658 O O . GLY A 1 469 ? -29.798 1.132 30.587 1.00 66.31 469 GLY A O 1
ATOM 3659 N N . LYS A 1 470 ? -29.740 1.040 28.347 1.00 66.12 470 LYS A N 1
ATOM 3660 C CA . LYS A 1 470 ? -30.636 2.181 28.141 1.00 66.12 470 LYS A CA 1
ATOM 3661 C C . LYS A 1 470 ? -32.078 1.942 28.593 1.00 66.12 470 LYS A C 1
ATOM 3663 O O . LYS A 1 470 ? -32.668 2.805 29.232 1.00 66.12 470 LYS A O 1
ATOM 3668 N N . LEU A 1 471 ? -32.656 0.771 28.301 1.00 56.75 471 LEU A N 1
ATOM 3669 C CA . LEU A 1 471 ? -34.031 0.454 28.731 1.00 56.75 471 LEU A CA 1
ATOM 3670 C C . LEU A 1 471 ? -34.212 0.555 30.249 1.00 56.75 471 LEU A C 1
ATOM 3672 O O . LEU A 1 471 ? -35.330 0.703 30.728 1.00 56.75 471 LEU A O 1
ATOM 3676 N N . SER A 1 472 ? -33.117 0.470 30.997 1.00 54.31 472 SER A N 1
ATOM 3677 C CA . SER A 1 472 ? -33.139 0.580 32.443 1.00 54.31 472 SER A CA 1
ATOM 3678 C C . SER A 1 472 ? -32.905 1.973 33.011 1.00 54.31 472 SER A C 1
ATOM 3680 O O . SER A 1 472 ? -33.126 2.146 34.201 1.00 54.31 472 SER A O 1
ATOM 3682 N N . SER A 1 473 ? -32.434 2.934 32.208 1.00 53.22 473 SER A N 1
ATOM 3683 C CA . SER A 1 473 ? -32.309 4.331 32.637 1.00 53.22 473 SER A CA 1
ATOM 3684 C C . SER A 1 473 ? -33.567 5.148 32.329 1.00 53.22 473 SER A C 1
ATOM 3686 O O . SER A 1 473 ? -33.801 6.170 32.965 1.00 53.22 473 SER A O 1
ATOM 3688 N N . GLU A 1 474 ? -34.390 4.694 31.376 1.00 52.06 474 GLU A N 1
ATOM 3689 C CA . GLU A 1 474 ? -35.693 5.293 31.046 1.00 52.06 474 GLU A CA 1
ATOM 3690 C C . GLU A 1 474 ? -36.869 4.718 31.872 1.00 52.06 474 GLU A C 1
ATOM 3692 O O . GLU A 1 474 ? -37.973 5.263 31.807 1.00 52.06 474 GLU A O 1
ATOM 3697 N N . MET A 1 475 ? -36.647 3.645 32.645 1.00 38.03 475 MET A N 1
ATOM 3698 C CA . MET A 1 475 ? -37.603 3.049 33.599 1.00 38.03 475 MET A CA 1
ATOM 3699 C C . MET A 1 475 ? -37.198 3.355 35.035 1.00 38.03 475 MET A C 1
ATOM 3701 O O . MET A 1 475 ? -38.110 3.656 35.839 1.00 38.03 475 MET A O 1
#

Organism: NCBI:txid3080537

=== Feature glossary ===
Legend for the data blocks above and below:

— What the protein is —

The amino-acid sequence is the protein's primary structure: the linear order of residues from the N-terminus to the C-terminus, written in one-letter code. Everything else here — the 3D coordinates, the secondary structure, the domain annotations — is ultimately a consequence of this string.

Database cross-references. InterPro integrates a dozen domain/family signature databases into unified entries with residue-range hits. GO terms attach function/process/location labels with evidence codes. CATH codes position the fold in a four-level structural taxonomy. Organism is the NCBI-taxonomy species name.

— Where its atoms are —

The mmCIF block holds the 3D Cartesian coordinates of each backbone atom (N, Cα, C, O) in ångströms. mmCIF is the PDB's canonical archive format — a tagged-loop text representation of the atomic model.

The six renders are orthographic views along the three Cartesian axes in both directions. Representation (cartoon, sticks, or surface) and color scheme (sequence-rainbow or by-chain) vary across proteins so the training set covers all the common visualization conventions.

— Local backbone conformation —

Secondary structure is the local, repeating backbone conformation. DSSP classifies it into eight states by reading the hydrogen-bond network: three helix types (H, G, I), two β types (E, B), two non-regular types (T, S), and unstructured coil (-).

SS3 is a coarse helix/strand/coil call (letters a/b/c) made by the P-SEA algorithm from inter-Cα distances and dihedrals. It is less detailed than DSSP but needs only Cα positions.

Backbone dihedral angles. Every residue except chain termini has a φ (preceding-C → N → Cα → C) and a ψ (N → Cα → C → next-N). They are reported in degrees following the IUPAC sign convention. Secondary structure is essentially a statement about which (φ, ψ) basin each residue occupies.

— Global shape and packing —

The geometric summary reports three shape descriptors. Rg (radius of gyration) measures how spread out the Cα atoms are about their centre of mass; compact globular proteins have small Rg, elongated or unfolded ones large. Cα contacts (<8 Å, |i−j|>4) count long-range residue pairs in spatial proximity — high for tightly packed folds, near zero for rods or random coil. The bounding-box extents give the protein's footprint along x, y, z in Å.

Solvent accessibility: the surface area of each residue that a 1.4 Å water probe can touch, in Å². When only backbone atoms are present the absolute values are lower than full-atom SASA (side chains contribute most of the area) and are flagged as backbone-only.

Plot images: a contact map (which residues are close in 3D, as an N×N binary image), a Ramachandran scatter (backbone torsion angles, revealing secondary-structure composition at a glance), and — for AlphaFold structures — a PAE heatmap (pairwise prediction confidence).

— Structural neighborhood —

Foldseek's 3Di representation compresses backbone geometry into a per-residue letter drawn from a learned twenty-state alphabet. It captures the tertiary interaction pattern around each residue — which residues are packed against it in space, regardless of where they are in sequence.

Structural nearest neighbors (via Foldseek easy-search vs the PDB). Reported per hit: target PDB id, E-value, and alignment TM-score. A TM-score above ~0.5 is the conventional threshold for 'same fold'.

— Confidence and disorder —

pLDDT (predicted Local Distance Difference Test) is AlphaFold's per-residue confidence score, ranging from 0 to 100. Values above 90 indicate high confidence (typically well-packed cores); 70–90 is confident; 50–70 low confidence; below 50 usually means the region is disordered or the prediction is unreliable there. AlphaFold stores pLDDT in the mmCIF B-factor column.

For experimental (PDB) structures, the B-factor (temperature factor) quantifies the positional spread of each atom in the crystal — a combination of thermal vibration and static disorder — in units of Å². High B-factors mark flexible loops or poorly resolved regions; low B-factors mark the rigid, well-ordered core.

Predicted Aligned Error (PAE) is an AlphaFold confidence matrix: entry (i, j) is the expected error in the position of residue j, in ångströms, when the prediction is superimposed on the true structure at residue i. Low PAE within a block of residues means that block is internally rigid and well-predicted; high PAE between two blocks means their relative placement is uncertain even if each block individually is confident.